Protein AF-A0A968THL6-F1 (afdb_monomer)

Mean predicted aligned error: 19.54 Å

Secondary structure (DSSP, 8-state):
-------SS----------PSSPPEEE-S-EE---S-TBTBEE-PPEEEEESS-EEES-EE--EEESS-EE---EEEEESS-EE-SEEE--EEE-SS---EEPPPEEEEESS-EEESEEE--EEETTT--EEPPPEEEEESSS-EEE-S--TT-SSSEEE-BSSB---EEEEE--TTTTPPEEET--SSSEESS-EEETTEEE-SEEE-SSEEEEEEETTTEEEEEEE--PPPB-PPP-S-EEEETT--EEE-GGGGT---B-SS----EEEEEEE-TT-EEEETTEEP-TT-EE-TT--EEEEPPTT--EEEEEEEEEEEE-SS--PPPEEEEEEEE--PPP-PPPPPPPPPPPPPPPP--------------------------------------------------------------HHHHHHHHHHHTTTGGGS-TT-------HHHHHHHHHHHHHHHS---EEEEEEEE-TTS-TT--S--TT----TTPEEEEEEEESSS--EEEEEEEEEHHHHHHHHHHHHHHHHSTTTTTSGGGHHHHHHHHHHHTGGGHHHHHHTT-------------SSEEEE----PPP-

Nearest PDB structures (foldseek):
  7n6g-assembly1_1M  TM=4.435E-01  e=1.665E-02  Chlamydomonas reinhardtii

Structure (mmCIF, N/CA/C/O backbone):
data_AF-A0A968THL6-F1
#
_entry.id   AF-A0A968THL6-F1
#
loop_
_atom_site.group_PDB
_atom_site.id
_atom_site.type_symbol
_atom_site.label_atom_id
_atom_site.label_alt_id
_atom_site.label_comp_id
_atom_site.label_asym_id
_atom_site.label_entity_id
_atom_site.label_seq_id
_atom_site.pdbx_PDB_ins_code
_atom_site.Cartn_x
_atom_site.Cartn_y
_atom_site.Cartn_z
_atom_site.occupancy
_atom_site.B_iso_or_equiv
_atom_site.auth_seq_id
_atom_site.auth_comp_id
_atom_site.auth_asym_id
_atom_site.auth_atom_id
_atom_site.pdbx_PDB_model_num
ATOM 1 N N . MET A 1 1 ? 4.540 -14.973 -27.164 1.00 31.62 1 MET A N 1
ATOM 2 C CA . MET A 1 1 ? 4.552 -14.753 -28.631 1.00 31.62 1 MET A CA 1
ATOM 3 C C . MET A 1 1 ? 5.911 -14.165 -29.014 1.00 31.62 1 MET A C 1
ATOM 5 O O . MET A 1 1 ? 6.681 -13.890 -28.101 1.00 31.62 1 MET A O 1
ATOM 9 N N . GLY A 1 2 ? 6.261 -14.098 -30.302 1.00 31.56 2 GLY A N 1
ATOM 10 C CA . GLY A 1 2 ? 7.596 -13.660 -30.749 1.00 31.56 2 GLY A CA 1
ATOM 11 C C . GLY A 1 2 ? 7.785 -12.139 -30.764 1.00 31.56 2 GLY A C 1
ATOM 12 O O . GLY A 1 2 ? 6.828 -11.400 -30.543 1.00 31.56 2 GLY A O 1
ATOM 13 N N . ASN A 1 3 ? 9.010 -11.688 -31.056 1.00 30.28 3 ASN A N 1
ATOM 14 C CA . ASN A 1 3 ? 9.314 -10.272 -31.290 1.00 30.28 3 ASN A CA 1
ATOM 15 C C . ASN A 1 3 ? 8.460 -9.725 -32.444 1.00 30.28 3 ASN A C 1
ATOM 17 O O . ASN A 1 3 ? 8.332 -10.378 -33.480 1.00 30.28 3 ASN A O 1
ATOM 21 N N . ILE A 1 4 ? 7.933 -8.512 -32.277 1.00 44.22 4 ILE A N 1
ATOM 22 C CA . ILE A 1 4 ? 7.156 -7.798 -33.292 1.00 44.22 4 ILE A CA 1
ATOM 23 C C . ILE A 1 4 ? 8.013 -6.632 -33.796 1.00 44.22 4 ILE A C 1
ATOM 25 O O . ILE A 1 4 ? 8.482 -5.826 -32.998 1.00 44.22 4 ILE A O 1
ATOM 29 N N . GLY A 1 5 ? 8.233 -6.553 -35.108 1.00 35.31 5 GLY A N 1
ATOM 30 C CA . GLY A 1 5 ? 8.725 -5.340 -35.766 1.00 35.31 5 GLY A CA 1
ATOM 31 C C . GLY A 1 5 ? 7.538 -4.567 -36.336 1.00 35.31 5 GLY A C 1
ATOM 32 O O . GLY A 1 5 ? 6.663 -5.181 -36.945 1.00 35.31 5 GLY A O 1
ATOM 33 N N . SER A 1 6 ? 7.479 -3.254 -36.119 1.00 40.34 6 SER A N 1
ATOM 34 C CA . SER A 1 6 ? 6.365 -2.411 -36.560 1.00 40.34 6 SER A CA 1
ATOM 35 C C . SER A 1 6 ? 6.618 -1.768 -37.927 1.00 40.34 6 SER A C 1
ATOM 37 O O . SER A 1 6 ? 7.644 -1.131 -38.152 1.00 40.34 6 SER A O 1
ATOM 39 N N . GLU A 1 7 ? 5.621 -1.844 -38.812 1.00 34.81 7 GLU A N 1
ATOM 40 C CA . GLU A 1 7 ? 5.447 -0.888 -39.910 1.00 34.81 7 GLU A CA 1
ATOM 41 C C . GLU A 1 7 ? 4.305 0.075 -39.550 1.00 34.81 7 GLU A C 1
ATOM 43 O O . GLU A 1 7 ? 3.137 -0.270 -39.695 1.00 34.81 7 GLU A O 1
ATOM 48 N N . PHE A 1 8 ? 4.656 1.266 -39.045 1.00 38.03 8 PHE A N 1
ATOM 49 C CA . PHE A 1 8 ? 3.864 2.514 -39.021 1.00 38.03 8 PHE A CA 1
ATOM 50 C C . PHE A 1 8 ? 2.335 2.450 -38.772 1.00 38.03 8 PHE A C 1
ATOM 52 O O . PHE A 1 8 ? 1.592 3.314 -39.239 1.00 38.03 8 PHE A O 1
ATOM 59 N N . SER A 1 9 ? 1.843 1.486 -37.993 1.00 34.59 9 SER A N 1
ATOM 60 C CA . SER A 1 9 ? 0.435 1.407 -37.596 1.00 34.59 9 SER A CA 1
ATOM 61 C C . SER A 1 9 ? 0.280 0.804 -36.202 1.00 34.59 9 SER A C 1
ATOM 63 O O . SER A 1 9 ? 0.959 -0.160 -35.839 1.00 34.59 9 SER A O 1
ATOM 65 N N . GLY A 1 10 ? -0.639 1.365 -35.411 1.00 38.16 10 GLY A N 1
ATOM 66 C CA . GLY A 1 10 ? -0.922 0.902 -34.053 1.00 38.16 10 GLY A CA 1
ATOM 67 C C . GLY A 1 10 ? -1.428 -0.541 -34.059 1.00 38.16 10 GLY A C 1
ATOM 68 O O . GLY A 1 10 ? -2.488 -0.829 -34.610 1.00 38.16 10 GLY A O 1
ATOM 69 N N . THR A 1 11 ? -0.669 -1.456 -33.455 1.00 41.53 11 THR A N 1
ATOM 70 C CA . THR A 1 11 ? -1.012 -2.885 -33.435 1.00 41.53 11 THR A CA 1
ATOM 71 C C . THR A 1 11 ? -2.110 -3.156 -32.407 1.00 41.53 11 THR A C 1
ATOM 73 O O . THR A 1 11 ? -1.866 -3.126 -31.202 1.00 41.53 11 THR A O 1
ATOM 76 N N . THR A 1 12 ? -3.330 -3.435 -32.871 1.00 38.94 12 THR A N 1
ATOM 77 C CA . THR A 1 12 ? -4.449 -3.838 -32.006 1.00 38.94 12 THR A CA 1
ATOM 78 C C . THR A 1 12 ? -4.286 -5.291 -31.551 1.00 38.94 12 THR A C 1
ATOM 80 O O . THR A 1 12 ? -4.312 -6.214 -32.366 1.00 38.94 12 THR A O 1
ATOM 83 N N . PHE A 1 13 ? -4.148 -5.511 -30.243 1.00 47.19 13 PHE A N 1
ATOM 84 C CA . PHE A 1 13 ? -4.040 -6.848 -29.657 1.00 47.19 13 PHE A CA 1
ATOM 85 C C . PHE A 1 13 ? -5.414 -7.505 -29.467 1.00 47.19 13 PHE A C 1
ATOM 87 O O . PHE A 1 13 ? -6.052 -7.334 -28.432 1.00 47.19 13 PHE A O 1
ATOM 94 N N . ASN A 1 14 ? -5.828 -8.344 -30.418 1.00 38.66 14 ASN A N 1
ATOM 95 C CA . ASN A 1 14 ? -6.944 -9.273 -30.216 1.00 38.66 14 ASN A CA 1
ATOM 96 C C . ASN A 1 14 ? -6.442 -10.588 -29.598 1.00 38.66 14 ASN A C 1
ATOM 98 O O . ASN A 1 14 ? -6.319 -11.607 -30.279 1.00 38.66 14 ASN A O 1
ATOM 102 N N . SER A 1 15 ? -6.157 -10.572 -28.293 1.00 41.47 15 SER A N 1
ATOM 103 C CA . SER A 1 15 ? -6.177 -11.815 -27.509 1.00 41.47 15 SER A CA 1
ATOM 104 C C . SER A 1 15 ? -7.629 -12.290 -27.376 1.00 41.47 15 SER A C 1
ATOM 106 O O . SER A 1 15 ? -8.521 -11.446 -27.262 1.00 41.47 15 SER A O 1
ATOM 108 N N . 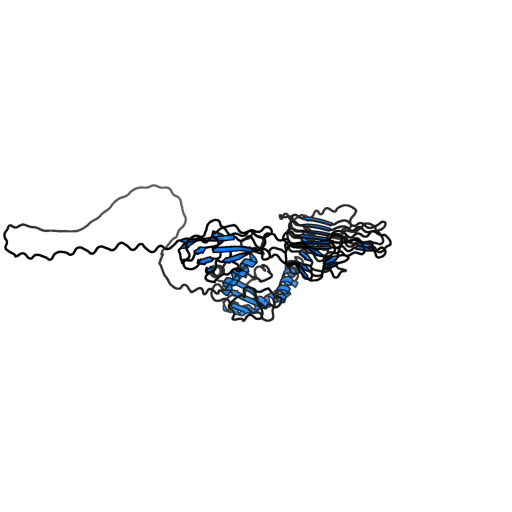PRO A 1 16 ? -7.906 -13.604 -27.283 1.00 40.38 16 PRO A N 1
ATOM 109 C CA . PRO A 1 16 ? -9.074 -14.058 -26.543 1.00 40.38 16 PRO A CA 1
ATOM 110 C C . PRO A 1 16 ? -8.974 -13.463 -25.134 1.00 40.38 16 PRO A C 1
ATOM 112 O O . PRO A 1 16 ? -8.017 -13.745 -24.408 1.00 40.38 16 PRO A O 1
ATOM 115 N N . GLY A 1 17 ? -9.897 -12.569 -24.786 1.00 41.12 17 GLY A N 1
ATOM 116 C CA . GLY A 1 17 ? -10.013 -12.071 -23.421 1.00 41.12 17 GLY A CA 1
ATOM 117 C C . GLY A 1 17 ? -10.567 -13.175 -22.526 1.00 41.12 17 GLY A C 1
ATOM 118 O O . GLY A 1 17 ? -11.442 -13.933 -22.950 1.00 41.12 17 GLY A O 1
ATOM 119 N N . SER A 1 18 ? -10.084 -13.261 -21.288 1.00 47.03 18 SER A N 1
ATOM 120 C CA . SER A 1 18 ? -10.839 -13.981 -20.264 1.00 47.03 18 SER A CA 1
ATOM 121 C C . SER A 1 18 ? -12.178 -13.268 -20.080 1.00 47.03 18 SER A C 1
ATOM 123 O O . SER A 1 18 ? -12.204 -12.048 -19.935 1.00 47.03 18 SER A O 1
ATOM 125 N N . VAL A 1 19 ? -13.285 -14.014 -20.084 1.00 48.19 19 VAL A N 1
ATOM 126 C CA . VAL A 1 19 ? -14.639 -13.466 -19.860 1.00 48.19 19 VAL A CA 1
ATOM 127 C C . VAL A 1 19 ? -14.933 -13.184 -18.380 1.00 48.19 19 VAL A C 1
ATOM 129 O O . VAL A 1 19 ? -16.064 -12.871 -18.019 1.00 48.19 19 VAL A O 1
ATOM 132 N N . THR A 1 20 ? -13.919 -13.287 -17.519 1.00 51.34 20 THR A N 1
ATOM 133 C CA . THR A 1 20 ? -13.941 -12.744 -16.159 1.00 51.34 20 THR A CA 1
ATOM 134 C C . THR A 1 20 ? -14.191 -11.240 -16.210 1.00 51.34 20 THR A C 1
ATOM 136 O O . THR A 1 20 ? -13.500 -10.522 -16.932 1.00 51.34 20 THR A O 1
ATOM 139 N N . SER A 1 21 ? -15.162 -10.772 -15.429 1.00 60.66 21 SER A N 1
ATOM 140 C CA . SER A 1 21 ? -15.331 -9.355 -15.117 1.00 60.66 21 SER A CA 1
ATOM 141 C C . SER A 1 21 ? -14.685 -9.087 -13.751 1.00 60.66 21 SER A C 1
ATOM 143 O O . SER A 1 21 ? -14.989 -9.842 -12.830 1.00 60.66 21 SER A O 1
ATOM 145 N N . PRO A 1 22 ? -13.839 -8.054 -13.594 1.00 70.44 22 PRO A N 1
ATOM 146 C CA . PRO A 1 22 ? -13.354 -7.157 -14.641 1.00 70.44 22 PRO A CA 1
ATOM 147 C C . PRO A 1 22 ? -12.354 -7.841 -15.598 1.00 70.44 22 PRO A C 1
ATOM 149 O O . PRO A 1 22 ? -11.690 -8.819 -15.261 1.00 70.44 22 PRO A O 1
ATOM 152 N N . GLY A 1 23 ? -12.270 -7.332 -16.830 1.00 79.19 23 GLY A N 1
ATOM 153 C CA . GLY A 1 23 ? -11.426 -7.901 -17.885 1.00 79.19 23 GLY A CA 1
ATOM 154 C C . GLY A 1 23 ? -9.940 -7.561 -17.723 1.00 79.19 23 GLY A C 1
ATOM 155 O O . GLY A 1 23 ? -9.566 -6.387 -17.759 1.00 79.19 23 GLY A O 1
ATOM 156 N N . ASN A 1 24 ? -9.098 -8.592 -17.617 1.00 83.81 24 ASN A N 1
ATOM 157 C CA . ASN A 1 24 ? -7.650 -8.482 -17.400 1.00 83.81 24 ASN A CA 1
ATOM 158 C C . ASN A 1 24 ? -6.844 -8.553 -18.714 1.00 83.81 24 ASN A C 1
ATOM 160 O O . ASN A 1 24 ? -7.249 -9.222 -19.669 1.00 83.81 24 ASN A O 1
ATOM 164 N N . VAL A 1 25 ? -5.658 -7.933 -18.747 1.00 85.00 25 VAL A N 1
ATOM 165 C CA . VAL A 1 25 ? -4.699 -8.016 -19.867 1.00 85.00 25 VAL A CA 1
ATOM 166 C C . VAL A 1 25 ? -3.375 -8.626 -19.405 1.00 85.00 25 VAL A C 1
ATOM 168 O O . VAL A 1 25 ? -2.646 -8.032 -18.614 1.00 85.00 25 VAL A O 1
ATOM 171 N N . THR A 1 26 ? -3.012 -9.786 -19.961 1.00 85.56 26 THR A N 1
ATOM 172 C CA . THR A 1 26 ? -1.770 -10.503 -19.624 1.00 85.56 26 THR A CA 1
ATOM 173 C C . THR A 1 26 ? -0.884 -10.710 -20.855 1.00 85.56 26 THR A C 1
ATOM 175 O O . THR A 1 26 ? -1.207 -11.485 -21.753 1.00 85.56 26 THR A O 1
ATOM 178 N N . VAL A 1 27 ? 0.289 -10.074 -20.874 1.00 84.00 27 VAL A N 1
ATOM 179 C CA . VAL A 1 27 ? 1.324 -10.237 -21.905 1.00 84.00 27 VAL A CA 1
ATOM 180 C C . VAL A 1 27 ? 2.510 -10.993 -21.304 1.00 84.00 27 VAL A C 1
ATOM 182 O O . VAL A 1 27 ? 3.404 -10.411 -20.696 1.00 84.00 27 VAL A O 1
ATOM 185 N N . THR A 1 28 ? 2.539 -12.319 -21.482 1.00 74.38 28 THR A N 1
ATOM 186 C CA . THR A 1 28 ? 3.511 -13.243 -20.847 1.00 74.38 28 THR A CA 1
ATOM 187 C C . THR A 1 28 ? 4.938 -13.182 -21.433 1.00 74.38 28 THR A C 1
ATOM 189 O O . THR A 1 28 ? 5.624 -14.207 -21.530 1.00 74.38 28 THR A O 1
ATOM 192 N N . GLY A 1 29 ? 5.361 -12.027 -21.934 1.00 79.31 29 GLY A N 1
ATOM 193 C CA . GLY A 1 29 ? 6.627 -11.809 -22.622 1.00 79.31 29 GLY A CA 1
ATOM 194 C C . GLY A 1 29 ? 6.922 -10.319 -22.754 1.00 79.31 29 GLY A C 1
ATOM 195 O O . GLY A 1 29 ? 6.113 -9.482 -22.358 1.00 79.31 29 GLY A O 1
ATOM 196 N N . ASN A 1 30 ? 8.091 -9.996 -23.298 1.00 87.31 30 ASN A N 1
ATOM 197 C CA . ASN A 1 30 ? 8.507 -8.607 -23.439 1.00 87.31 30 ASN A CA 1
ATOM 198 C C . ASN A 1 30 ? 7.742 -7.919 -24.574 1.00 87.31 30 ASN A C 1
ATOM 200 O O . ASN A 1 30 ? 7.535 -8.503 -25.638 1.00 87.31 30 ASN A O 1
ATOM 204 N N . ILE A 1 31 ? 7.376 -6.661 -24.351 1.00 88.44 31 ILE A N 1
ATOM 205 C CA . ILE A 1 31 ? 6.876 -5.755 -25.382 1.00 88.44 31 ILE A CA 1
ATOM 206 C C . ILE A 1 31 ? 8.077 -4.951 -25.871 1.00 88.44 31 ILE A C 1
ATOM 208 O O . ILE A 1 31 ? 8.843 -4.415 -25.070 1.00 88.44 31 ILE A O 1
ATOM 212 N N . THR A 1 32 ? 8.288 -4.882 -27.180 1.00 87.38 32 THR A N 1
ATOM 213 C CA . THR A 1 32 ? 9.368 -4.077 -27.755 1.00 87.38 32 THR A CA 1
ATOM 214 C C . THR A 1 32 ? 8.866 -3.372 -29.000 1.00 87.38 32 THR A C 1
ATOM 216 O O . THR A 1 32 ? 8.336 -4.028 -29.893 1.00 87.38 32 THR A O 1
ATOM 219 N N . THR A 1 33 ? 9.025 -2.052 -29.048 1.00 85.06 33 THR A N 1
ATOM 220 C CA . THR A 1 33 ? 8.831 -1.248 -30.259 1.00 85.06 33 THR A CA 1
ATOM 221 C C . THR A 1 33 ? 10.198 -0.808 -30.777 1.00 85.06 33 THR A C 1
ATOM 223 O O . THR A 1 33 ? 11.139 -0.620 -30.008 1.00 85.06 33 THR A O 1
ATOM 226 N N . ILE A 1 34 ? 10.346 -0.730 -32.100 1.00 73.88 34 ILE A N 1
ATOM 227 C CA . ILE A 1 34 ? 11.639 -0.530 -32.771 1.00 73.88 34 ILE A CA 1
ATOM 228 C C . ILE A 1 34 ? 11.450 0.539 -33.848 1.00 73.88 34 ILE A C 1
ATOM 230 O O . ILE A 1 34 ? 10.443 0.527 -34.553 1.00 73.88 34 ILE A O 1
ATOM 234 N N . ALA A 1 35 ? 12.402 1.463 -33.985 1.00 67.31 35 ALA A N 1
ATOM 235 C CA . ALA A 1 35 ? 12.376 2.446 -35.066 1.00 67.31 35 ALA A CA 1
ATOM 236 C C . ALA A 1 35 ? 12.625 1.785 -36.434 1.00 67.31 35 ALA A C 1
ATOM 238 O O . ALA A 1 35 ? 13.464 0.890 -36.568 1.00 67.31 35 ALA A O 1
ATOM 239 N N . GLY A 1 36 ? 11.949 2.289 -37.470 1.00 62.50 36 GLY A N 1
ATOM 240 C CA . GLY A 1 36 ? 12.302 2.003 -38.862 1.00 62.50 36 GLY A CA 1
ATOM 241 C C . GLY A 1 36 ? 13.708 2.509 -39.232 1.00 62.50 36 GLY A C 1
ATOM 242 O O . GLY A 1 36 ? 14.335 3.245 -38.471 1.00 62.50 36 GLY A O 1
ATOM 243 N N . SER A 1 37 ? 14.192 2.104 -40.415 1.00 55.75 37 SER A N 1
ATOM 244 C CA . SER A 1 37 ? 15.563 2.335 -40.920 1.00 55.75 37 SER A CA 1
ATOM 245 C C . SER A 1 37 ? 16.175 3.692 -40.506 1.00 55.75 37 SER A C 1
ATOM 247 O O . SER A 1 37 ? 15.623 4.734 -40.869 1.00 55.75 37 SER A O 1
ATOM 249 N N . PRO A 1 38 ? 17.344 3.719 -39.829 1.00 55.22 38 PRO A N 1
ATOM 250 C CA . PRO A 1 38 ? 17.866 4.897 -39.121 1.00 55.22 38 PRO A CA 1
ATOM 251 C C . PRO A 1 38 ? 18.461 5.989 -40.031 1.00 55.22 38 PRO A C 1
ATOM 253 O O . PRO A 1 38 ? 19.248 6.813 -39.581 1.00 55.22 38 PRO A O 1
ATOM 256 N N . THR A 1 39 ? 18.130 6.007 -41.322 1.00 57.72 39 THR A N 1
ATOM 257 C CA . THR A 1 39 ? 18.763 6.878 -42.327 1.00 57.72 39 THR A CA 1
ATOM 258 C C . THR A 1 39 ? 18.441 8.368 -42.179 1.00 57.72 39 THR A C 1
ATOM 260 O O . THR A 1 39 ? 19.209 9.183 -42.676 1.00 57.72 39 THR A O 1
ATOM 263 N N . PHE A 1 40 ? 17.336 8.733 -41.515 1.00 59.34 40 PHE A N 1
ATOM 264 C CA . PHE A 1 40 ? 16.920 10.129 -41.297 1.00 59.34 40 PHE A CA 1
ATOM 265 C C . PHE A 1 40 ? 16.212 10.304 -39.942 1.00 59.34 40 PHE A C 1
ATOM 267 O O . PHE A 1 40 ? 15.045 10.686 -39.873 1.00 59.34 40 PHE A O 1
ATOM 274 N N . GLY A 1 41 ? 16.937 10.020 -38.856 1.00 61.91 41 GLY A N 1
ATOM 275 C CA . GLY A 1 41 ? 16.402 10.056 -37.491 1.00 61.91 41 GLY A CA 1
ATOM 276 C C . GLY A 1 41 ? 15.630 8.791 -37.110 1.00 61.91 41 GLY A C 1
ATOM 277 O O . GLY A 1 41 ? 15.310 7.952 -37.952 1.00 61.91 41 GLY A O 1
ATOM 278 N N . SER A 1 42 ? 15.362 8.635 -35.815 1.00 69.81 42 SER A N 1
ATOM 279 C CA . SER A 1 42 ? 14.743 7.435 -35.247 1.00 69.81 42 SER A CA 1
ATOM 280 C C . SER A 1 42 ? 13.579 7.808 -34.335 1.00 69.81 42 SER A C 1
ATOM 282 O O . SER A 1 42 ? 13.786 8.265 -33.212 1.00 69.81 42 SER A O 1
ATOM 284 N N . ARG A 1 43 ? 12.350 7.576 -34.812 1.00 79.12 43 ARG A N 1
ATOM 285 C CA . ARG A 1 43 ? 11.143 7.643 -33.984 1.00 79.12 43 ARG A CA 1
ATOM 286 C C . ARG A 1 43 ? 10.678 6.234 -33.625 1.00 79.12 43 ARG A C 1
ATOM 288 O O . ARG A 1 43 ? 10.572 5.393 -34.515 1.00 79.12 43 ARG A O 1
ATOM 295 N N . VAL A 1 44 ? 10.402 5.990 -32.346 1.00 82.12 44 VAL A N 1
ATOM 296 C CA . VAL A 1 44 ? 9.874 4.712 -31.836 1.00 82.12 44 VAL A CA 1
ATOM 297 C C . VAL A 1 44 ? 8.421 4.903 -31.390 1.00 82.12 44 VAL A C 1
ATOM 299 O O . VAL A 1 44 ? 8.052 5.972 -30.908 1.00 82.12 44 VAL A O 1
ATOM 302 N N . ASP A 1 45 ? 7.580 3.883 -31.557 1.00 84.56 45 ASP A N 1
ATOM 303 C CA . ASP A 1 45 ? 6.159 3.971 -31.210 1.00 84.56 45 ASP A CA 1
ATOM 304 C C . ASP A 1 45 ? 5.870 3.713 -29.723 1.00 84.56 45 ASP A C 1
ATOM 306 O O . ASP A 1 45 ? 6.495 2.874 -29.068 1.00 84.56 45 ASP A O 1
ATOM 310 N N . THR A 1 46 ? 4.892 4.458 -29.203 1.00 88.38 46 THR A N 1
ATOM 311 C CA . THR A 1 46 ? 4.407 4.411 -27.816 1.00 88.38 46 THR A CA 1
ATOM 312 C C . THR A 1 46 ? 3.635 3.123 -27.531 1.00 88.38 46 THR A C 1
ATOM 314 O O . THR A 1 46 ? 2.739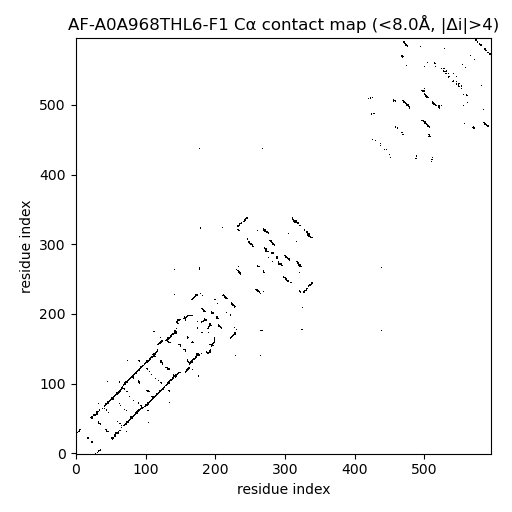 2.751 -28.288 1.00 88.38 46 THR A O 1
ATOM 317 N N . VAL A 1 47 ? 3.905 2.491 -26.387 1.00 91.38 47 VAL A N 1
ATOM 318 C CA . VAL A 1 47 ? 3.109 1.368 -25.869 1.00 91.38 47 VAL A CA 1
ATOM 319 C C . VAL A 1 47 ? 1.956 1.913 -25.027 1.00 91.38 47 VAL A C 1
ATOM 321 O O . VAL A 1 47 ? 2.180 2.653 -24.070 1.00 91.38 47 VAL A O 1
ATOM 324 N N . ILE A 1 48 ? 0.720 1.542 -25.364 1.00 92.06 48 ILE A N 1
ATOM 325 C CA . ILE A 1 48 ? -0.485 1.918 -24.611 1.00 92.06 48 ILE A CA 1
ATOM 326 C C . ILE A 1 48 ? -1.282 0.650 -24.302 1.00 92.06 48 ILE A C 1
ATOM 328 O O . ILE A 1 48 ? -1.602 -0.108 -25.216 1.00 92.06 48 ILE A O 1
ATOM 332 N N . ILE A 1 49 ? -1.615 0.431 -23.029 1.00 89.88 49 ILE A N 1
ATOM 333 C CA . ILE A 1 49 ? -2.494 -0.655 -22.578 1.00 89.88 49 ILE A CA 1
ATOM 334 C C . ILE A 1 49 ? -3.465 -0.090 -21.543 1.00 89.88 49 ILE A C 1
ATOM 336 O O . ILE A 1 49 ? -3.054 0.610 -20.620 1.00 89.88 49 ILE A O 1
ATOM 340 N N . SER A 1 50 ? -4.745 -0.427 -21.670 1.00 91.50 50 SER A N 1
ATOM 341 C CA . SER A 1 50 ? -5.732 -0.200 -20.617 1.00 91.50 50 SER A CA 1
ATOM 342 C C . SER A 1 50 ? -6.560 -1.464 -20.418 1.00 91.50 50 SER A C 1
ATOM 344 O O . SER A 1 50 ? -6.884 -2.142 -21.395 1.00 91.50 50 SER A O 1
ATOM 346 N N . ALA A 1 51 ? -6.879 -1.778 -19.168 1.00 86.31 51 ALA A N 1
ATOM 347 C CA . ALA A 1 51 ? -7.719 -2.901 -18.776 1.00 86.31 51 ALA A CA 1
ATOM 348 C C . ALA A 1 51 ? -8.671 -2.434 -17.664 1.00 86.31 51 ALA A C 1
ATOM 350 O O . ALA A 1 51 ? -8.219 -1.725 -16.767 1.00 86.31 51 ALA A O 1
ATOM 351 N N . PRO A 1 52 ? -9.964 -2.805 -17.678 1.00 82.69 52 PRO A N 1
ATOM 352 C CA . PRO A 1 52 ? -10.853 -2.543 -16.546 1.00 82.69 52 PRO A CA 1
ATOM 353 C C . PRO A 1 52 ? -10.498 -3.382 -15.307 1.00 82.69 52 PRO A C 1
ATOM 355 O O . PRO A 1 52 ? -10.933 -3.037 -14.217 1.00 82.69 52 PRO A O 1
ATOM 358 N N . GLY A 1 53 ? -9.729 -4.464 -15.463 1.00 86.12 53 GLY A N 1
ATOM 359 C CA . GLY A 1 53 ? -9.127 -5.225 -14.368 1.00 86.12 53 GLY A CA 1
ATOM 360 C C . GLY A 1 53 ? -7.604 -5.076 -14.343 1.00 86.12 53 GLY A C 1
ATOM 361 O O . GLY A 1 53 ? -7.077 -3.986 -14.585 1.00 86.12 53 GLY A O 1
ATOM 362 N N . ASP A 1 54 ? -6.897 -6.165 -14.052 1.00 89.56 54 ASP A N 1
ATOM 363 C CA . ASP A 1 54 ? -5.438 -6.183 -13.924 1.00 89.56 54 ASP A CA 1
ATOM 364 C C . ASP A 1 54 ? -4.705 -6.008 -15.267 1.00 89.56 54 ASP A C 1
ATOM 366 O O . ASP A 1 54 ? -5.142 -6.491 -16.320 1.00 89.56 54 ASP A O 1
ATOM 370 N N . ILE A 1 55 ? -3.509 -5.414 -15.210 1.00 90.06 55 ILE A N 1
ATOM 371 C CA . ILE A 1 55 ? -2.497 -5.478 -16.274 1.00 90.06 55 ILE A CA 1
ATOM 372 C C . ILE A 1 55 ? -1.291 -6.277 -15.771 1.00 90.06 55 ILE A C 1
ATOM 374 O O . ILE A 1 55 ? -0.737 -5.988 -14.715 1.00 90.06 55 ILE A O 1
ATOM 378 N N . THR A 1 56 ? -0.822 -7.245 -16.560 1.00 91.62 56 THR A N 1
ATOM 379 C CA . THR A 1 56 ? 0.438 -7.964 -16.317 1.00 91.62 56 THR A CA 1
ATOM 380 C C . THR A 1 56 ? 1.275 -8.022 -17.592 1.00 91.62 56 THR A C 1
ATOM 382 O O . THR A 1 56 ? 0.824 -8.575 -18.594 1.00 91.62 56 THR A O 1
ATOM 385 N N . THR A 1 57 ? 2.507 -7.513 -17.576 1.00 89.38 57 THR A N 1
ATOM 386 C CA . THR A 1 57 ? 3.436 -7.570 -18.721 1.00 89.38 57 THR A CA 1
ATOM 387 C C . THR A 1 57 ? 4.824 -8.076 -18.329 1.00 89.38 57 THR A C 1
ATOM 389 O O . THR A 1 57 ? 5.231 -7.986 -17.173 1.00 89.38 57 THR A O 1
ATOM 392 N N . GLY A 1 58 ? 5.592 -8.568 -19.309 1.00 89.00 58 GLY A N 1
ATOM 393 C CA . GLY A 1 58 ? 7.050 -8.667 -19.184 1.00 89.00 58 GLY A CA 1
ATOM 394 C C . GLY A 1 58 ? 7.723 -7.288 -19.216 1.00 89.00 58 GLY A C 1
ATOM 395 O O . GLY A 1 58 ? 7.096 -6.265 -18.931 1.00 89.00 58 GLY A O 1
ATOM 396 N N . ASN A 1 59 ? 8.999 -7.242 -19.610 1.00 94.06 59 ASN A N 1
ATOM 397 C CA . ASN A 1 59 ? 9.696 -5.967 -19.806 1.00 94.06 59 ASN A CA 1
ATOM 398 C C . ASN A 1 59 ? 9.062 -5.189 -20.969 1.00 94.06 59 ASN A C 1
ATOM 400 O O . ASN A 1 59 ? 8.703 -5.783 -21.988 1.00 94.06 59 ASN A O 1
ATOM 404 N N . ILE A 1 60 ? 8.986 -3.865 -20.852 1.00 95.06 60 ILE A N 1
ATOM 405 C CA . ILE A 1 60 ? 8.534 -2.974 -21.924 1.00 95.06 60 ILE A CA 1
ATOM 406 C C . ILE A 1 60 ? 9.729 -2.144 -22.381 1.00 95.06 60 ILE A C 1
ATOM 408 O O . ILE A 1 60 ? 10.346 -1.449 -21.579 1.00 95.06 60 ILE A O 1
ATOM 412 N N . ASN A 1 61 ? 10.066 -2.229 -23.665 1.00 93.56 61 ASN A N 1
ATOM 413 C CA . ASN A 1 61 ? 11.225 -1.554 -24.232 1.00 93.56 61 ASN A CA 1
ATOM 414 C C . ASN A 1 61 ? 10.851 -0.729 -25.467 1.00 93.56 61 ASN A C 1
ATOM 416 O O . ASN A 1 61 ? 10.515 -1.285 -26.510 1.00 93.56 61 ASN A O 1
ATOM 420 N N . THR A 1 62 ? 10.948 0.590 -25.346 1.00 93.19 62 THR A N 1
ATOM 421 C CA . THR A 1 62 ? 10.811 1.553 -26.449 1.00 93.19 62 THR A CA 1
ATOM 422 C C . THR A 1 62 ? 12.110 2.342 -26.683 1.00 93.19 62 THR A C 1
ATOM 424 O O . THR A 1 62 ? 12.133 3.275 -27.488 1.00 93.19 62 THR A O 1
ATOM 427 N N . SER A 1 63 ? 13.186 1.991 -25.963 1.00 91.94 63 SER A N 1
ATOM 428 C CA . SER A 1 63 ? 14.481 2.677 -26.022 1.00 91.94 63 SER A CA 1
ATOM 429 C C . SER A 1 63 ? 15.197 2.480 -27.358 1.00 91.94 63 SER A C 1
ATOM 431 O O . SER A 1 63 ? 15.009 1.470 -28.041 1.00 91.94 63 SER A O 1
ATOM 433 N N . THR A 1 64 ? 16.057 3.429 -27.733 1.00 90.19 64 THR A N 1
ATOM 434 C CA . THR A 1 64 ? 16.902 3.282 -28.926 1.00 90.19 64 THR A CA 1
ATOM 435 C C . THR A 1 64 ? 18.214 4.062 -28.834 1.00 90.19 64 THR A C 1
ATOM 437 O O . THR A 1 64 ? 18.331 5.060 -28.118 1.00 90.19 64 THR A O 1
ATOM 440 N N . THR A 1 65 ? 19.188 3.621 -29.630 1.00 87.75 65 THR A N 1
ATOM 441 C CA . THR A 1 65 ? 20.490 4.272 -29.818 1.00 87.75 65 THR A CA 1
ATOM 442 C C . THR A 1 65 ? 20.695 4.564 -31.302 1.00 87.75 65 THR A C 1
ATOM 444 O O . THR A 1 65 ? 20.422 3.700 -32.134 1.00 87.75 65 THR A O 1
ATOM 447 N N . SER A 1 66 ? 21.146 5.770 -31.656 1.00 85.06 66 SER A N 1
ATOM 448 C CA . SER A 1 66 ? 21.266 6.211 -33.056 1.00 85.06 66 SER A CA 1
ATOM 449 C C . SER A 1 66 ? 22.382 7.242 -33.245 1.00 85.06 66 SER A C 1
ATOM 451 O O . SER A 1 66 ? 22.765 7.944 -32.313 1.00 85.06 66 SER A O 1
ATOM 453 N N . SER A 1 67 ? 22.891 7.376 -34.471 1.00 84.62 67 SER A N 1
ATOM 454 C CA . SER A 1 67 ? 23.808 8.458 -34.866 1.00 84.62 67 SER A CA 1
ATOM 455 C C . SER A 1 67 ? 23.084 9.737 -35.314 1.00 84.62 67 SER A C 1
ATOM 457 O O . SER A 1 67 ? 23.732 10.679 -35.762 1.00 84.62 67 SER A O 1
ATOM 459 N N . PHE A 1 68 ? 21.753 9.755 -35.231 1.00 81.88 68 PHE A N 1
ATOM 460 C CA . PHE A 1 68 ? 20.872 10.849 -35.641 1.00 81.88 68 PHE A CA 1
ATOM 461 C C . PHE A 1 68 ? 19.832 11.129 -34.549 1.00 81.88 68 PHE A C 1
ATOM 463 O O . PHE A 1 68 ? 19.688 10.327 -33.631 1.00 81.88 68 PHE A O 1
ATOM 470 N N . ASN A 1 69 ? 19.076 12.224 -34.675 1.00 84.56 69 ASN A N 1
ATOM 471 C CA . ASN A 1 69 ? 18.022 12.616 -33.730 1.00 84.56 69 ASN A CA 1
ATOM 472 C C . ASN A 1 69 ? 17.057 11.468 -33.367 1.00 84.56 69 ASN A C 1
ATOM 474 O O . ASN A 1 69 ? 16.636 10.699 -34.238 1.00 84.56 69 ASN A O 1
ATOM 478 N N . ILE A 1 70 ? 16.668 11.408 -32.090 1.00 83.81 70 ILE A N 1
ATOM 479 C CA . ILE A 1 70 ? 15.826 10.358 -31.500 1.00 83.81 70 ILE A CA 1
ATOM 480 C C . ILE A 1 70 ? 14.590 10.960 -30.825 1.00 83.81 70 ILE A C 1
ATOM 482 O O . ILE A 1 70 ? 14.708 11.903 -30.042 1.00 83.81 70 ILE A O 1
ATOM 486 N N . ASP A 1 71 ? 13.436 10.334 -31.053 1.00 87.19 71 ASP A N 1
ATOM 487 C CA . ASP A 1 71 ? 12.197 10.520 -30.288 1.00 87.19 71 ASP A CA 1
ATOM 488 C C . ASP A 1 71 ? 11.622 9.133 -29.949 1.00 87.19 71 ASP A C 1
ATOM 490 O O . ASP A 1 71 ? 11.101 8.428 -30.816 1.00 87.19 71 ASP A O 1
ATOM 494 N N . THR A 1 72 ? 11.804 8.672 -28.711 1.00 89.31 72 THR A N 1
ATOM 495 C CA . THR A 1 72 ? 11.364 7.323 -28.300 1.00 89.31 72 THR A CA 1
ATOM 496 C C . THR A 1 72 ? 9.903 7.299 -27.862 1.00 89.31 72 THR A C 1
ATOM 498 O O . THR A 1 72 ? 9.353 8.279 -27.359 1.00 89.31 72 THR A O 1
ATOM 501 N N . GLY A 1 73 ? 9.268 6.141 -28.037 1.00 89.88 73 GLY A N 1
ATOM 502 C CA . GLY A 1 73 ? 7.879 5.932 -27.655 1.00 89.88 73 GLY A CA 1
ATOM 503 C C . GLY A 1 73 ? 7.697 6.002 -26.144 1.00 89.88 73 GLY A C 1
ATOM 504 O O . GLY A 1 73 ? 8.518 5.490 -25.385 1.00 89.88 73 GLY A O 1
ATOM 505 N N . GLY A 1 74 ? 6.599 6.598 -25.690 1.00 93.56 74 GLY A N 1
ATOM 506 C CA . GLY A 1 74 ? 6.221 6.523 -24.279 1.00 93.56 74 GLY A CA 1
ATOM 507 C C . GLY A 1 74 ? 5.691 5.139 -23.886 1.00 93.56 74 GLY A C 1
ATOM 508 O O . GLY A 1 74 ? 5.490 4.261 -24.728 1.00 93.56 74 GLY A O 1
ATOM 509 N N . VAL A 1 75 ? 5.380 4.973 -22.604 1.00 97.19 75 VAL A N 1
ATOM 510 C CA . VAL A 1 75 ? 4.633 3.822 -22.078 1.00 97.19 75 VAL A CA 1
ATOM 511 C C . VAL A 1 75 ? 3.491 4.345 -21.216 1.00 97.19 75 VAL A C 1
ATOM 513 O O . VAL A 1 75 ? 3.734 5.096 -20.278 1.00 97.19 75 VAL A O 1
ATOM 516 N N . ASN A 1 76 ? 2.251 3.969 -21.524 1.00 97.50 76 ASN A N 1
ATOM 517 C CA . ASN A 1 76 ? 1.066 4.348 -20.752 1.00 97.50 76 ASN A CA 1
ATOM 518 C C . ASN A 1 76 ? 0.240 3.099 -20.419 1.00 97.50 76 ASN A C 1
ATOM 520 O O . ASN A 1 76 ? -0.388 2.518 -21.305 1.00 97.50 76 ASN A O 1
ATOM 524 N N . LEU A 1 77 ? 0.260 2.688 -19.152 1.00 96.94 77 LEU A N 1
ATOM 525 C CA . LEU A 1 77 ? -0.494 1.549 -18.632 1.00 96.94 77 LEU A CA 1
ATOM 526 C C . LEU A 1 77 ? -1.587 2.055 -17.683 1.00 96.94 77 LEU A C 1
ATOM 528 O O . LEU A 1 77 ? -1.311 2.878 -16.810 1.00 96.94 77 LEU A O 1
ATOM 532 N N . ASN A 1 78 ? -2.819 1.577 -17.849 1.00 95.44 78 ASN A N 1
ATOM 533 C CA . ASN A 1 78 ? -3.972 2.008 -17.057 1.00 95.44 78 ASN A CA 1
ATOM 534 C C . ASN A 1 78 ? -4.848 0.809 -16.656 1.00 95.44 78 ASN A C 1
ATOM 536 O O . ASN A 1 78 ? -5.700 0.375 -17.431 1.00 95.44 78 ASN A O 1
ATOM 540 N N . ALA A 1 79 ? -4.610 0.262 -15.467 1.00 92.94 79 ALA A N 1
ATOM 541 C CA . ALA A 1 79 ? -5.376 -0.844 -14.900 1.00 92.94 79 ALA A CA 1
ATOM 542 C C . ALA A 1 79 ? -6.528 -0.326 -14.023 1.00 92.94 79 ALA A C 1
ATOM 544 O O . ALA A 1 79 ? -6.353 0.636 -13.276 1.00 92.94 79 ALA A O 1
ATOM 545 N N . GLY A 1 80 ? -7.686 -0.982 -14.084 1.00 86.69 80 GLY A N 1
ATOM 546 C CA . GLY A 1 80 ? -8.760 -0.820 -13.097 1.00 86.69 80 GLY A CA 1
ATOM 547 C C . GLY A 1 80 ? -8.582 -1.724 -11.870 1.00 86.69 80 GLY A C 1
ATOM 548 O O . GLY A 1 80 ? -9.175 -1.458 -10.834 1.00 86.69 80 GLY A O 1
ATOM 549 N N . GLY A 1 81 ? -7.731 -2.750 -11.973 1.00 89.38 81 GLY A N 1
ATOM 550 C CA . GLY A 1 81 ? -7.228 -3.552 -10.856 1.00 89.38 81 GLY A CA 1
ATOM 551 C C . GLY A 1 81 ? -5.786 -3.177 -10.500 1.00 89.38 81 GLY A C 1
ATOM 552 O O . GLY A 1 81 ? -5.449 -1.998 -10.359 1.00 89.38 81 GLY A O 1
ATOM 553 N N . ASN A 1 82 ? -4.928 -4.189 -10.382 1.00 93.00 82 ASN A N 1
ATOM 554 C CA . ASN A 1 82 ? -3.490 -4.076 -10.141 1.00 93.00 82 ASN A CA 1
ATOM 555 C C . ASN A 1 82 ? -2.701 -3.932 -11.457 1.00 93.00 82 ASN A C 1
ATOM 557 O O . ASN A 1 82 ? -3.159 -4.294 -12.542 1.00 93.00 82 ASN A O 1
ATOM 561 N N . LEU A 1 83 ? -1.462 -3.453 -11.366 1.00 95.81 83 LEU A N 1
ATOM 562 C CA . LEU A 1 83 ? -0.539 -3.330 -12.494 1.00 95.81 83 LEU A CA 1
ATOM 563 C C . LEU A 1 83 ? 0.793 -3.988 -12.132 1.00 95.81 83 LEU A C 1
ATOM 565 O O . LEU A 1 83 ? 1.510 -3.503 -11.262 1.00 95.81 83 LEU A O 1
ATOM 569 N N . GLN A 1 84 ? 1.165 -5.048 -12.847 1.00 97.44 84 GLN A N 1
ATOM 570 C CA . GLN A 1 84 ? 2.497 -5.645 -12.787 1.00 97.44 84 GLN A CA 1
ATOM 571 C C . GLN A 1 84 ? 3.211 -5.533 -14.141 1.00 97.44 84 GLN A C 1
ATOM 573 O O . GLN A 1 84 ? 2.684 -5.933 -15.176 1.00 97.44 84 GLN A O 1
ATOM 578 N N . THR A 1 85 ? 4.441 -5.029 -14.143 1.00 95.56 85 THR A N 1
ATOM 579 C CA . THR A 1 85 ? 5.318 -4.982 -15.322 1.00 95.56 85 THR A CA 1
ATOM 580 C C . THR A 1 85 ? 6.738 -5.411 -14.954 1.00 95.56 85 THR A C 1
ATOM 582 O O . THR A 1 85 ? 7.102 -5.439 -13.780 1.00 95.56 85 THR A O 1
ATOM 585 N N . GLY A 1 86 ? 7.549 -5.772 -15.948 1.00 95.38 86 GLY A N 1
ATOM 586 C CA . GLY A 1 86 ? 8.985 -5.967 -15.763 1.00 95.38 86 GLY A CA 1
ATOM 587 C C . GLY A 1 86 ? 9.739 -4.634 -15.700 1.00 95.38 86 GLY A C 1
ATOM 588 O O . GLY A 1 86 ? 9.274 -3.641 -15.136 1.00 95.38 86 GLY A O 1
ATOM 589 N N . ALA A 1 87 ? 10.926 -4.590 -16.300 1.00 97.56 87 ALA A N 1
ATOM 590 C CA . ALA A 1 87 ? 11.646 -3.338 -16.515 1.00 97.56 87 ALA A CA 1
ATOM 591 C C . ALA A 1 87 ? 10.984 -2.525 -17.642 1.00 97.56 87 ALA A C 1
ATOM 593 O O . ALA A 1 87 ? 10.726 -3.062 -18.722 1.00 97.56 87 ALA A O 1
ATOM 594 N N . VAL A 1 88 ? 10.748 -1.234 -17.406 1.00 97.81 88 VAL A N 1
ATOM 595 C CA . VAL A 1 88 ? 10.230 -0.274 -18.391 1.00 97.81 88 VAL A CA 1
ATOM 596 C C . VAL A 1 88 ? 11.377 0.630 -18.836 1.00 97.81 88 VAL A C 1
ATOM 598 O O . VAL A 1 88 ? 11.880 1.424 -18.046 1.00 97.81 88 VAL A O 1
ATOM 601 N N . ASN A 1 89 ? 11.812 0.505 -20.087 1.00 96.56 89 ASN A N 1
ATOM 602 C CA . ASN A 1 89 ? 12.932 1.267 -20.637 1.00 96.56 89 ASN A CA 1
ATOM 603 C C . ASN A 1 89 ? 12.498 2.048 -21.882 1.00 96.56 89 ASN A C 1
ATOM 605 O O . ASN A 1 89 ? 12.177 1.456 -22.914 1.00 96.56 89 ASN A O 1
ATOM 609 N N . THR A 1 90 ? 12.530 3.373 -21.780 1.00 95.31 90 THR A N 1
ATOM 610 C CA . THR A 1 90 ? 12.222 4.331 -22.851 1.00 95.31 90 THR A CA 1
ATOM 611 C C . THR A 1 90 ? 13.419 5.228 -23.182 1.00 95.31 90 THR A C 1
ATOM 613 O O . THR A 1 90 ? 13.267 6.254 -23.841 1.00 95.31 90 THR A O 1
ATOM 616 N N . SER A 1 91 ? 14.615 4.877 -22.697 1.00 93.62 91 SER A N 1
ATOM 617 C CA . SER A 1 91 ? 15.803 5.728 -22.794 1.00 93.62 91 SER A CA 1
ATOM 618 C C . SER A 1 91 ? 16.260 6.005 -24.237 1.00 93.62 91 SER A C 1
ATOM 620 O O . SER A 1 91 ? 16.051 5.218 -25.161 1.00 93.62 91 SER A O 1
ATOM 622 N N . ALA A 1 92 ? 16.909 7.149 -24.444 1.00 91.50 92 ALA A N 1
ATOM 623 C CA . ALA A 1 92 ? 17.337 7.617 -25.759 1.00 91.50 92 ALA A CA 1
ATOM 624 C C . ALA A 1 92 ? 18.819 8.017 -25.740 1.00 91.50 92 ALA A C 1
ATOM 626 O O . ALA A 1 92 ? 19.222 8.868 -24.950 1.00 91.50 92 ALA A O 1
ATOM 627 N N . THR A 1 93 ? 19.640 7.417 -26.608 1.00 89.88 93 THR A N 1
ATOM 628 C CA . THR A 1 93 ? 21.089 7.697 -26.664 1.00 89.88 93 THR A CA 1
ATOM 629 C C . THR A 1 93 ? 21.540 8.079 -28.074 1.00 89.88 93 THR A C 1
ATOM 631 O O . THR A 1 93 ? 21.536 7.239 -28.975 1.00 89.88 93 THR A O 1
ATOM 634 N N . VAL A 1 94 ? 21.977 9.325 -28.274 1.00 87.94 94 VAL A N 1
ATOM 635 C CA . VAL A 1 94 ? 22.566 9.776 -29.545 1.00 87.94 94 VAL A CA 1
ATOM 636 C C . VAL A 1 94 ? 24.090 9.739 -29.486 1.00 87.94 94 VAL A C 1
ATOM 638 O O . VAL A 1 94 ? 24.710 10.305 -28.587 1.00 87.94 94 VAL A O 1
ATOM 641 N N . THR A 1 95 ? 24.696 9.091 -30.482 1.00 86.12 95 THR A N 1
ATOM 642 C CA . THR A 1 95 ? 26.155 8.933 -30.625 1.00 86.12 95 THR A CA 1
ATOM 643 C C . THR A 1 95 ? 26.739 9.717 -31.809 1.00 86.12 95 THR A C 1
ATOM 645 O O . THR A 1 95 ? 27.881 9.482 -32.204 1.00 86.12 95 THR A O 1
ATOM 648 N N . GLY A 1 96 ? 25.944 10.589 -32.436 1.00 76.44 96 GLY A N 1
ATOM 649 C CA . GLY A 1 96 ? 26.317 11.402 -33.600 1.00 76.44 96 GLY A CA 1
ATOM 650 C C . GLY A 1 96 ? 26.063 12.895 -33.383 1.00 76.44 96 GLY A C 1
ATOM 651 O O . GLY A 1 96 ? 25.623 13.314 -32.317 1.00 76.44 96 GLY A O 1
ATOM 652 N N . SER A 1 97 ? 26.389 13.722 -34.378 1.00 66.25 97 SER A N 1
ATOM 653 C CA . SER A 1 97 ? 26.435 15.187 -34.242 1.00 66.25 97 SER A CA 1
ATOM 654 C C . SER A 1 97 ? 25.116 15.879 -34.621 1.00 66.25 97 SER A C 1
ATOM 656 O O . SER A 1 97 ? 25.114 16.768 -35.475 1.00 66.25 97 SER A O 1
ATOM 658 N N . THR A 1 98 ? 23.988 15.438 -34.056 1.00 60.69 98 THR A N 1
ATOM 659 C CA . THR A 1 98 ? 22.677 16.085 -34.254 1.00 60.69 98 THR A CA 1
ATOM 660 C C . THR A 1 98 ? 21.911 16.197 -32.935 1.00 60.69 98 THR A C 1
ATOM 662 O O . THR A 1 98 ? 21.963 15.297 -32.100 1.00 60.69 98 THR A O 1
ATOM 665 N N . ASP A 1 99 ? 21.198 17.307 -32.750 1.00 67.50 99 ASP A N 1
ATOM 666 C CA . ASP A 1 99 ? 21.016 17.896 -31.417 1.00 67.50 99 ASP A CA 1
ATOM 667 C C . ASP A 1 99 ? 19.673 17.634 -30.724 1.00 67.50 99 ASP A C 1
ATOM 669 O O . ASP A 1 99 ? 19.318 18.369 -29.807 1.00 67.50 99 ASP A O 1
ATOM 673 N N . ILE A 1 100 ? 18.894 16.631 -31.144 1.00 73.75 100 ILE A N 1
ATOM 674 C CA . ILE A 1 100 ? 17.601 16.322 -30.511 1.00 73.75 100 ILE A CA 1
ATOM 675 C C . ILE A 1 100 ? 17.560 14.858 -30.081 1.00 73.75 100 ILE A C 1
ATOM 677 O O . ILE A 1 100 ? 17.379 13.959 -30.902 1.00 73.75 100 ILE A O 1
ATOM 681 N N . THR A 1 101 ? 17.669 14.632 -28.772 1.00 85.94 101 THR A N 1
ATOM 682 C CA . THR A 1 101 ? 17.457 13.320 -28.141 1.00 85.94 101 THR A CA 1
ATOM 683 C C . THR A 1 101 ? 16.299 13.428 -27.154 1.00 85.94 101 THR A C 1
ATOM 685 O O . THR A 1 101 ? 16.355 14.257 -26.244 1.00 85.94 101 THR A O 1
ATOM 688 N N . ARG A 1 102 ? 15.242 12.623 -27.316 1.00 89.62 102 ARG A N 1
ATOM 689 C CA . ARG A 1 102 ? 14.070 12.611 -26.424 1.00 89.62 102 ARG A CA 1
ATOM 690 C C . ARG A 1 102 ? 13.738 11.190 -25.969 1.00 89.62 102 ARG A C 1
ATOM 692 O O . ARG A 1 102 ? 13.529 10.296 -26.795 1.00 89.62 102 ARG A O 1
ATOM 699 N N . ALA A 1 103 ? 13.698 11.004 -24.654 1.00 92.69 103 ALA A N 1
ATOM 700 C CA . ALA A 1 103 ? 13.257 9.774 -24.013 1.00 92.69 103 ALA A CA 1
ATOM 701 C C . ALA A 1 103 ? 11.736 9.786 -23.774 1.00 92.69 103 ALA A C 1
ATOM 703 O O . ALA A 1 103 ? 11.142 10.837 -23.517 1.00 92.69 103 ALA A O 1
ATOM 704 N N . GLY A 1 104 ? 11.100 8.621 -23.867 1.00 94.00 104 GLY A N 1
ATOM 705 C CA . GLY A 1 104 ? 9.648 8.496 -23.778 1.00 94.00 104 GLY A CA 1
ATOM 706 C C . GLY A 1 104 ? 9.125 8.693 -22.354 1.00 94.00 104 GLY A C 1
ATOM 707 O O . GLY A 1 104 ? 9.687 8.160 -21.398 1.00 94.00 104 GLY A O 1
ATOM 708 N N . ASN A 1 105 ? 8.011 9.411 -22.198 1.00 95.44 105 ASN A N 1
ATOM 709 C CA . ASN A 1 105 ? 7.325 9.513 -20.905 1.00 95.44 105 ASN A CA 1
ATOM 710 C C . ASN A 1 105 ? 6.768 8.145 -20.472 1.00 95.44 105 ASN A C 1
ATOM 712 O O . ASN A 1 105 ? 6.229 7.406 -21.301 1.00 95.44 105 ASN A O 1
ATOM 716 N N . VAL A 1 106 ? 6.821 7.847 -19.175 1.00 98.44 106 VAL A N 1
ATOM 717 C CA . VAL A 1 106 ? 6.236 6.641 -18.573 1.00 98.44 106 VAL A CA 1
ATOM 718 C C . VAL A 1 106 ? 5.097 7.040 -17.643 1.00 98.44 106 VAL A C 1
ATOM 720 O O . VAL A 1 106 ? 5.267 7.867 -16.751 1.00 98.44 106 VAL A O 1
ATOM 723 N N . ARG A 1 107 ? 3.925 6.437 -17.839 1.00 98.62 107 ARG A N 1
ATOM 724 C CA . ARG A 1 107 ? 2.755 6.600 -16.982 1.00 98.62 107 ARG A CA 1
ATOM 725 C C . ARG A 1 107 ? 2.208 5.229 -16.591 1.00 98.62 107 ARG A C 1
ATOM 727 O O . ARG A 1 107 ? 1.786 4.461 -17.454 1.00 98.62 107 ARG A O 1
ATOM 734 N N . LEU A 1 108 ? 2.218 4.934 -15.296 1.00 98.69 108 LEU A N 1
ATOM 735 C CA . LEU A 1 108 ? 1.662 3.721 -14.700 1.00 98.69 108 LEU A CA 1
ATOM 736 C C . LEU A 1 108 ? 0.487 4.126 -13.805 1.00 98.69 108 LEU A C 1
ATOM 738 O O . LEU A 1 108 ? 0.691 4.860 -12.840 1.00 98.69 108 LEU A O 1
ATOM 742 N N . ASN A 1 109 ? -0.727 3.675 -14.124 1.00 98.06 109 ASN A N 1
ATOM 743 C CA . ASN A 1 109 ? -1.930 3.925 -13.326 1.00 98.06 109 ASN A CA 1
ATOM 744 C C . ASN A 1 109 ? -2.590 2.601 -12.938 1.00 98.06 109 ASN A C 1
ATOM 746 O O . ASN A 1 109 ? -2.743 1.724 -13.793 1.00 98.06 109 ASN A O 1
ATOM 750 N N . ALA A 1 110 ? -3.024 2.500 -11.688 1.00 95.50 110 ALA A N 1
ATOM 751 C CA . ALA A 1 110 ? -3.823 1.400 -11.159 1.00 95.50 110 ALA A CA 1
ATOM 752 C C . ALA A 1 110 ? -4.829 1.938 -10.130 1.00 95.50 110 ALA A C 1
ATOM 754 O O . ALA A 1 110 ? -4.630 3.028 -9.591 1.00 95.50 110 ALA A O 1
ATOM 755 N N . VAL A 1 111 ? -5.870 1.168 -9.817 1.00 88.81 111 VAL A N 1
ATOM 756 C CA . VAL A 1 111 ? -6.660 1.390 -8.589 1.00 88.81 111 VAL A CA 1
ATOM 757 C C . VAL A 1 111 ? -5.993 0.644 -7.430 1.00 88.81 111 VAL A C 1
ATOM 759 O O . VAL A 1 111 ? -5.754 1.223 -6.370 1.00 88.81 111 VAL A O 1
ATOM 762 N N . GLY A 1 112 ? -5.618 -0.616 -7.685 1.00 89.12 112 GLY A N 1
ATOM 763 C CA . GLY A 1 112 ? -4.847 -1.474 -6.788 1.00 89.12 112 GLY A CA 1
ATOM 764 C C . GLY A 1 112 ? -3.334 -1.256 -6.887 1.00 89.12 112 GLY A C 1
ATOM 765 O O . GLY A 1 112 ? -2.848 -0.184 -7.250 1.00 89.12 112 GLY A O 1
ATOM 766 N N . ASN A 1 113 ? -2.557 -2.280 -6.545 1.00 95.38 113 ASN A N 1
ATOM 767 C CA . ASN A 1 113 ? -1.105 -2.179 -6.385 1.00 95.38 113 ASN A CA 1
ATOM 768 C C . ASN A 1 113 ? -0.363 -2.008 -7.721 1.00 95.38 113 ASN A C 1
ATOM 770 O O . ASN A 1 113 ? -0.754 -2.583 -8.738 1.00 95.38 113 ASN A O 1
ATOM 774 N N . ILE A 1 114 ? 0.757 -1.277 -7.703 1.00 98.50 114 ILE A N 1
ATOM 775 C CA . ILE A 1 114 ? 1.672 -1.136 -8.845 1.00 98.50 114 ILE A CA 1
ATOM 776 C C . ILE A 1 114 ? 3.010 -1.799 -8.523 1.00 98.50 114 ILE A C 1
ATOM 778 O O . ILE A 1 114 ? 3.710 -1.389 -7.601 1.00 98.50 114 ILE A O 1
ATOM 782 N N . ILE A 1 115 ? 3.407 -2.779 -9.332 1.00 98.50 115 ILE A N 1
ATOM 783 C CA . ILE A 1 115 ? 4.675 -3.503 -9.225 1.00 98.50 115 ILE A CA 1
ATOM 784 C C . ILE A 1 115 ? 5.446 -3.373 -10.543 1.00 98.50 115 ILE A C 1
ATOM 786 O O . ILE A 1 115 ? 4.924 -3.670 -11.618 1.00 98.50 115 ILE A O 1
ATOM 790 N N . PHE A 1 116 ? 6.707 -2.958 -10.468 1.00 98.50 116 PHE A N 1
ATOM 791 C CA . PHE A 1 116 ? 7.625 -2.890 -11.607 1.00 98.50 116 PHE A CA 1
ATOM 792 C C . PHE A 1 116 ? 9.038 -3.304 -11.183 1.00 98.50 116 PHE A C 1
ATOM 794 O O . PHE A 1 116 ? 9.393 -3.185 -10.013 1.00 98.50 116 PHE A O 1
ATOM 801 N N . ASN A 1 117 ? 9.885 -3.758 -12.111 1.00 97.69 117 ASN A N 1
ATOM 802 C CA . ASN A 1 117 ? 11.291 -4.018 -11.769 1.00 97.69 117 ASN A CA 1
ATOM 803 C C . ASN A 1 117 ? 12.061 -2.693 -11.673 1.00 97.69 117 ASN A C 1
ATOM 805 O O . ASN A 1 117 ? 12.620 -2.366 -10.632 1.00 97.69 117 ASN A O 1
ATOM 809 N N . SER A 1 118 ? 12.049 -1.900 -12.744 1.00 98.44 118 SER A N 1
ATOM 810 C CA . SER A 1 118 ? 12.731 -0.602 -12.818 1.00 98.44 118 SER A CA 1
ATOM 811 C C . SER A 1 118 ? 12.121 0.285 -13.903 1.00 98.44 118 SER A C 1
ATOM 813 O O . SER A 1 118 ? 11.538 -0.246 -14.851 1.00 98.44 118 SER A O 1
ATOM 815 N N . ILE A 1 119 ? 12.322 1.603 -13.828 1.00 98.56 119 ILE A N 1
ATOM 816 C CA . ILE A 1 119 ? 11.940 2.553 -14.886 1.00 98.56 119 ILE A CA 1
ATOM 817 C C . ILE A 1 119 ? 13.168 3.361 -15.327 1.00 98.56 119 ILE A C 1
ATOM 819 O O . ILE A 1 119 ? 13.857 3.948 -14.496 1.00 98.56 119 ILE A O 1
ATOM 823 N N . ASP A 1 120 ? 13.433 3.397 -16.632 1.00 97.12 120 ASP A N 1
ATOM 824 C CA . ASP A 1 120 ? 14.550 4.123 -17.244 1.00 97.12 120 ASP A CA 1
ATOM 825 C C . ASP A 1 120 ? 14.037 5.023 -18.372 1.00 97.12 120 ASP A C 1
ATOM 827 O O . ASP A 1 120 ? 13.630 4.537 -19.429 1.00 97.12 120 ASP A O 1
ATOM 831 N N . THR A 1 121 ? 14.046 6.334 -18.134 1.00 95.62 121 THR A N 1
ATOM 832 C CA . THR A 1 121 ? 13.643 7.374 -19.094 1.00 95.62 121 THR A CA 1
ATOM 833 C C . THR A 1 121 ? 14.793 8.332 -19.405 1.00 95.62 121 THR A C 1
ATOM 835 O O . THR A 1 121 ? 14.572 9.481 -19.799 1.00 95.62 121 THR A O 1
ATOM 838 N N . ARG A 1 122 ? 16.044 7.891 -19.218 1.00 93.69 122 ARG A N 1
ATOM 839 C CA . ARG A 1 122 ? 17.225 8.730 -19.451 1.00 93.69 122 ARG A CA 1
ATOM 840 C C . ARG A 1 122 ? 17.378 9.156 -20.905 1.00 93.69 122 ARG A C 1
ATOM 842 O O . ARG A 1 122 ? 17.129 8.377 -21.823 1.00 93.69 122 ARG A O 1
ATOM 849 N N . ALA A 1 123 ? 17.911 10.354 -21.113 1.00 91.69 123 ALA A N 1
ATOM 850 C CA . ALA A 1 123 ? 18.358 10.811 -22.426 1.00 91.69 123 ALA A CA 1
ATOM 851 C C . ALA A 1 123 ? 19.809 11.293 -22.374 1.00 91.69 123 ALA A C 1
ATOM 853 O O . ALA A 1 123 ? 20.193 11.960 -21.416 1.00 91.69 123 ALA A O 1
ATOM 854 N N . SER A 1 124 ? 20.609 10.985 -23.396 1.00 89.00 124 SER A N 1
ATOM 855 C CA . SER A 1 124 ? 21.975 11.508 -23.505 1.00 89.00 124 SER A CA 1
ATOM 856 C C . SER A 1 124 ? 22.452 11.639 -24.952 1.00 89.00 124 SER A C 1
ATOM 858 O O . SER A 1 124 ? 22.191 10.772 -25.787 1.00 89.00 124 SER A O 1
ATOM 860 N N . SER A 1 125 ? 23.191 12.712 -25.230 1.00 84.44 125 SER A N 1
ATOM 861 C CA . SER A 1 125 ? 23.937 12.955 -26.464 1.00 84.44 125 SER A CA 1
ATOM 862 C C . SER A 1 125 ? 25.435 13.003 -26.166 1.00 84.44 125 SER A C 1
ATOM 864 O O . SER A 1 125 ? 25.900 13.836 -25.389 1.00 84.44 125 SER A O 1
ATOM 866 N N . THR A 1 126 ? 26.230 12.166 -26.838 1.00 77.19 126 THR A N 1
ATOM 867 C CA . THR A 1 126 ? 27.687 12.113 -26.611 1.00 77.19 126 THR A CA 1
ATOM 868 C C . THR A 1 126 ? 28.457 13.321 -27.156 1.00 77.19 126 THR A C 1
ATOM 870 O O . THR A 1 126 ? 29.670 13.382 -26.966 1.00 77.19 126 THR A O 1
ATOM 873 N N . LEU A 1 127 ? 27.806 14.239 -27.884 1.00 72.94 127 LEU A N 1
ATOM 874 C CA . LEU A 1 127 ? 28.469 15.363 -28.565 1.00 72.94 127 LEU A CA 1
ATOM 875 C C . LEU A 1 127 ? 27.828 16.733 -28.313 1.00 72.94 127 LEU A C 1
ATOM 877 O O . LEU A 1 127 ? 28.555 17.724 -28.303 1.00 72.94 127 LEU A O 1
ATOM 881 N N . SER A 1 128 ? 26.509 16.809 -28.117 1.00 68.12 128 SER A N 1
ATOM 882 C CA . SER A 1 128 ? 25.797 18.092 -27.986 1.00 68.12 128 SER A CA 1
ATOM 883 C C . SER A 1 128 ? 25.238 18.385 -26.599 1.00 68.12 128 SER A C 1
ATOM 885 O O . SER A 1 128 ? 24.931 19.538 -26.330 1.00 68.12 128 SER A O 1
ATOM 887 N N . GLN A 1 129 ? 25.160 17.391 -25.704 1.00 70.38 129 GLN A N 1
ATOM 888 C CA . GLN A 1 129 ? 24.530 17.505 -24.377 1.00 70.38 129 GLN A CA 1
ATOM 889 C C . GLN A 1 129 ? 23.029 17.879 -24.405 1.00 70.38 129 GLN A C 1
ATOM 891 O O . GLN A 1 129 ? 22.503 18.299 -23.381 1.00 70.38 129 GLN A O 1
ATOM 896 N N . ASN A 1 130 ? 22.341 17.688 -25.543 1.00 77.31 130 ASN A N 1
ATOM 897 C CA . ASN A 1 130 ? 20.939 18.081 -25.778 1.00 77.31 130 ASN A CA 1
ATOM 898 C C . ASN A 1 130 ? 19.920 16.920 -25.636 1.00 77.31 130 ASN A C 1
ATOM 900 O O . ASN A 1 130 ? 19.097 16.639 -26.521 1.00 77.31 130 ASN A O 1
ATOM 904 N N . GLY A 1 131 ? 20.009 16.168 -24.539 1.00 82.50 131 GLY A N 1
ATOM 905 C CA . GLY A 1 131 ? 19.092 15.088 -24.180 1.00 82.50 131 GLY A CA 1
ATOM 906 C C . GLY A 1 131 ? 17.960 15.529 -23.260 1.00 82.50 131 GLY A C 1
ATOM 907 O O . GLY A 1 131 ? 18.154 16.208 -22.256 1.00 82.50 131 GLY A O 1
ATOM 908 N N . ASN A 1 132 ? 16.745 15.103 -23.597 1.00 88.69 132 ASN A N 1
ATOM 909 C CA . ASN A 1 132 ? 15.506 15.397 -22.887 1.00 88.69 132 ASN A CA 1
ATOM 910 C C . ASN A 1 132 ? 14.988 14.102 -22.249 1.00 88.69 132 ASN A C 1
ATOM 912 O O . ASN A 1 132 ? 14.487 13.236 -22.971 1.00 88.69 132 ASN A O 1
ATOM 916 N N . ALA A 1 133 ? 15.131 13.948 -20.930 1.00 91.69 133 ALA A N 1
ATOM 917 C CA . ALA A 1 133 ? 14.623 12.767 -20.231 1.00 91.69 133 ALA A CA 1
ATOM 918 C C . ALA A 1 133 ? 13.085 12.741 -20.211 1.00 91.69 133 ALA A C 1
ATOM 920 O O . ALA A 1 133 ? 12.430 13.786 -20.226 1.00 91.69 133 ALA A O 1
ATOM 921 N N . GLY A 1 134 ? 12.513 11.539 -20.179 1.00 93.25 134 GLY A N 1
ATOM 922 C CA . GLY A 1 134 ? 11.068 11.339 -20.119 1.00 93.25 134 GLY A CA 1
ATOM 923 C C . GLY A 1 134 ? 10.537 11.541 -18.701 1.00 93.25 134 GLY A C 1
ATOM 924 O O . GLY A 1 134 ? 11.156 11.109 -17.729 1.00 93.25 134 GLY A O 1
ATOM 925 N N . ASN A 1 135 ? 9.369 12.166 -18.576 1.00 94.06 135 ASN A N 1
ATOM 926 C CA . ASN A 1 135 ? 8.667 12.286 -17.301 1.00 94.06 135 ASN A CA 1
ATOM 927 C C . ASN A 1 135 ? 8.071 10.940 -16.875 1.00 94.06 135 ASN A C 1
ATOM 929 O O . ASN A 1 135 ? 7.566 10.186 -17.711 1.00 94.06 135 ASN A O 1
ATOM 933 N N . ILE A 1 136 ? 8.093 10.675 -15.572 1.00 97.38 136 ILE A N 1
ATOM 934 C CA . ILE A 1 136 ? 7.598 9.448 -14.952 1.00 97.38 136 ILE A CA 1
ATOM 935 C C . ILE A 1 136 ? 6.471 9.808 -13.988 1.00 97.38 136 ILE A C 1
ATOM 937 O O . ILE A 1 136 ? 6.680 10.567 -13.045 1.00 97.38 136 ILE A O 1
ATOM 941 N N . LEU A 1 137 ? 5.292 9.226 -14.199 1.00 98.00 137 LEU A N 1
ATOM 942 C CA . LEU A 1 137 ? 4.197 9.236 -13.233 1.00 98.00 137 LEU A CA 1
ATOM 943 C C . LEU A 1 137 ? 3.827 7.798 -12.875 1.00 98.00 137 LEU A C 1
ATOM 945 O O . LEU A 1 137 ? 3.466 7.009 -13.750 1.00 98.00 137 LEU A O 1
ATOM 949 N N . VAL A 1 138 ? 3.871 7.481 -11.587 1.00 98.69 138 VAL A N 1
ATOM 950 C CA . VAL A 1 138 ? 3.324 6.245 -11.023 1.00 98.69 138 VAL A CA 1
ATOM 951 C C . VAL A 1 138 ? 2.190 6.639 -10.086 1.00 98.69 138 VAL A C 1
ATOM 953 O O . VAL A 1 138 ? 2.390 7.476 -9.217 1.00 98.69 138 VAL A O 1
ATOM 956 N N . SER A 1 139 ? 0.986 6.116 -10.299 1.00 98.06 139 SER A N 1
ATOM 957 C CA . SER A 1 139 ? -0.216 6.618 -9.631 1.00 98.06 139 SER A CA 1
ATOM 958 C C . SER A 1 139 ? -1.167 5.484 -9.285 1.00 98.06 139 SER A C 1
ATOM 960 O O . SER A 1 139 ? -1.825 4.940 -10.171 1.00 98.06 139 SER A O 1
ATOM 962 N N . THR A 1 140 ? -1.282 5.169 -8.000 1.00 94.56 140 THR A N 1
ATOM 963 C CA . THR A 1 140 ? -2.362 4.332 -7.469 1.00 94.56 140 THR A CA 1
ATOM 964 C C . THR A 1 140 ? -3.174 5.102 -6.438 1.00 94.56 140 THR A C 1
ATOM 966 O O . THR A 1 140 ? -2.626 5.929 -5.712 1.00 94.56 140 THR A O 1
ATOM 969 N N . GLN A 1 141 ? -4.488 4.872 -6.436 1.00 78.44 141 GLN A N 1
ATOM 970 C CA . GLN A 1 141 ? -5.422 5.558 -5.544 1.00 78.44 141 GLN A CA 1
ATOM 971 C C . GLN A 1 141 ? -5.362 4.975 -4.132 1.00 78.44 141 GLN A C 1
ATOM 973 O O . GLN A 1 141 ? -5.230 5.735 -3.184 1.00 78.44 141 GLN A O 1
ATOM 978 N N . ARG A 1 142 ? -5.405 3.641 -4.020 1.00 79.44 142 ARG A N 1
ATOM 979 C CA . ARG A 1 142 ? -5.431 2.916 -2.740 1.00 79.44 142 ARG A CA 1
ATOM 980 C C . ARG A 1 142 ? -4.176 2.066 -2.515 1.00 79.44 142 ARG A C 1
ATOM 982 O O . ARG A 1 142 ? -3.722 1.895 -1.393 1.00 79.44 142 ARG A O 1
ATOM 989 N N . GLY A 1 143 ? -3.580 1.526 -3.578 1.00 88.94 143 GLY A N 1
ATOM 990 C CA . GLY A 1 143 ? -2.544 0.493 -3.485 1.00 88.94 143 GLY A CA 1
ATOM 991 C C . GLY A 1 143 ? -1.151 0.949 -3.028 1.00 88.94 143 GLY A C 1
ATOM 992 O O . GLY A 1 143 ? -0.850 2.134 -2.859 1.00 88.94 143 GLY A O 1
ATOM 993 N N . THR A 1 144 ? -0.260 -0.035 -2.890 1.00 95.25 144 THR A N 1
ATOM 994 C CA . THR A 1 144 ? 1.195 0.163 -2.767 1.00 95.25 144 THR A CA 1
ATOM 995 C C . THR A 1 144 ? 1.852 0.388 -4.134 1.00 95.25 144 THR A C 1
ATOM 997 O O . THR A 1 144 ? 1.336 -0.033 -5.175 1.00 95.25 144 THR A O 1
ATOM 1000 N N . VAL A 1 145 ? 3.032 1.010 -4.135 1.00 98.50 145 VAL A N 1
ATOM 1001 C CA . VAL A 1 145 ? 3.916 1.146 -5.300 1.00 98.50 145 VAL A CA 1
ATOM 1002 C C . VAL A 1 145 ? 5.241 0.454 -4.992 1.00 98.50 145 VAL A C 1
ATOM 1004 O O . VAL A 1 145 ? 5.867 0.747 -3.980 1.00 98.50 145 VAL A O 1
ATOM 1007 N N . ARG A 1 146 ? 5.687 -0.465 -5.854 1.00 98.44 146 ARG A N 1
ATOM 1008 C CA . ARG A 1 146 ? 6.855 -1.323 -5.600 1.00 98.44 146 ARG A CA 1
ATOM 1009 C C . ARG A 1 146 ? 7.781 -1.415 -6.809 1.00 98.44 146 ARG A C 1
ATOM 1011 O O . ARG A 1 146 ? 7.486 -2.128 -7.767 1.00 98.44 146 ARG A O 1
ATOM 1018 N N . GLY A 1 147 ? 8.925 -0.736 -6.737 1.00 97.69 147 GLY A N 1
ATOM 1019 C CA . GLY A 1 147 ? 10.022 -0.877 -7.702 1.00 97.69 147 GLY A CA 1
ATOM 1020 C C . GLY A 1 147 ? 11.071 -1.875 -7.207 1.00 97.69 147 GLY A C 1
ATOM 1021 O O . GLY A 1 147 ? 11.777 -1.572 -6.252 1.00 97.69 147 GLY A O 1
ATOM 1022 N N . LEU A 1 148 ? 11.168 -3.062 -7.807 1.00 95.56 148 LEU A N 1
ATOM 1023 C CA . LEU A 1 148 ? 11.835 -4.226 -7.198 1.00 95.56 148 LEU A CA 1
ATOM 1024 C C . LEU A 1 148 ? 13.343 -4.381 -7.483 1.00 95.56 148 LEU A C 1
ATOM 1026 O O . LEU A 1 148 ? 14.008 -5.140 -6.781 1.00 95.56 148 LEU A O 1
ATOM 1030 N N . GLU A 1 149 ? 13.888 -3.712 -8.498 1.00 93.88 149 GLU A N 1
ATOM 1031 C CA . GLU A 1 149 ? 15.268 -3.880 -8.985 1.00 93.88 149 GLU A CA 1
ATOM 1032 C C . GLU A 1 149 ? 15.898 -2.518 -9.360 1.00 93.88 149 GLU A C 1
ATOM 1034 O O . GLU A 1 149 ? 15.322 -1.458 -9.115 1.00 93.88 149 GLU A O 1
ATOM 1039 N N . THR A 1 150 ? 17.097 -2.512 -9.951 1.00 91.75 150 THR A N 1
ATOM 1040 C CA . THR A 1 150 ? 17.708 -1.324 -10.581 1.00 91.75 150 THR A CA 1
ATOM 1041 C C . THR A 1 150 ? 17.624 -1.412 -12.103 1.00 91.75 150 THR A C 1
ATOM 1043 O O . THR A 1 150 ? 17.690 -2.507 -12.661 1.00 91.75 150 THR A O 1
ATOM 1046 N N . ALA A 1 151 ? 17.545 -0.274 -12.799 1.00 86.75 151 ALA A N 1
ATOM 1047 C CA . ALA A 1 151 ? 17.588 -0.272 -14.263 1.00 86.75 151 ALA A CA 1
ATOM 1048 C C . ALA A 1 151 ? 18.919 -0.850 -14.784 1.00 86.75 151 ALA A C 1
ATOM 1050 O O . ALA A 1 151 ? 19.976 -0.634 -14.196 1.00 86.75 151 ALA A O 1
ATOM 1051 N N . ALA A 1 152 ? 18.880 -1.575 -15.908 1.00 79.75 152 ALA A N 1
ATOM 1052 C CA . ALA A 1 152 ? 19.967 -2.464 -16.350 1.00 79.75 152 ALA A CA 1
ATOM 1053 C C . ALA A 1 152 ? 21.328 -1.786 -16.640 1.00 79.75 152 ALA A C 1
ATOM 1055 O O . ALA A 1 152 ? 22.341 -2.471 -16.769 1.00 79.75 152 ALA A O 1
ATOM 1056 N N . SER A 1 153 ? 21.369 -0.455 -16.741 1.00 82.44 153 SER A N 1
ATOM 1057 C CA . SER A 1 153 ? 22.603 0.341 -16.817 1.00 82.44 153 SER A CA 1
ATOM 1058 C C . SER A 1 153 ? 22.578 1.545 -15.861 1.00 82.44 153 SER A C 1
ATOM 1060 O O . SER A 1 153 ? 23.090 2.622 -16.177 1.00 82.44 153 SER A O 1
ATOM 1062 N N . SER A 1 154 ? 21.965 1.369 -14.686 1.00 87.94 154 SER A N 1
ATOM 1063 C CA . SER A 1 154 ? 21.912 2.340 -13.590 1.00 87.94 154 SER A CA 1
ATOM 1064 C C . SER A 1 154 ? 22.072 1.670 -12.219 1.00 87.94 154 SER A C 1
ATOM 1066 O O . SER A 1 154 ? 21.933 0.461 -12.070 1.00 87.94 154 SER A O 1
ATOM 1068 N N . THR A 1 155 ? 22.347 2.481 -11.199 1.00 91.31 155 THR A N 1
ATOM 1069 C CA . THR A 1 155 ? 22.272 2.113 -9.776 1.00 91.31 155 THR A CA 1
ATOM 1070 C C . THR A 1 155 ? 20.908 2.430 -9.156 1.00 91.31 155 THR A C 1
ATOM 1072 O O . THR A 1 155 ? 20.681 2.097 -7.997 1.00 91.31 155 THR A O 1
ATOM 1075 N N . PHE A 1 156 ? 20.016 3.098 -9.891 1.00 95.56 156 PHE A N 1
ATOM 1076 C CA . PHE A 1 156 ? 18.710 3.562 -9.419 1.00 95.56 156 PHE A CA 1
ATOM 1077 C C . PHE A 1 156 ? 17.573 2.646 -9.898 1.00 95.56 156 PHE A C 1
ATOM 1079 O O . PHE A 1 156 ? 17.674 2.004 -10.946 1.00 95.56 156 PHE A O 1
ATOM 1086 N N . THR A 1 157 ? 16.485 2.589 -9.129 1.00 98.06 157 THR A N 1
ATOM 1087 C CA . THR A 1 157 ? 15.253 1.863 -9.497 1.00 98.06 157 THR A CA 1
ATOM 1088 C C . THR A 1 157 ? 14.401 2.669 -10.472 1.00 98.06 157 THR A C 1
ATOM 1090 O O . THR A 1 157 ? 13.756 2.104 -11.354 1.00 98.06 157 THR A O 1
ATOM 1093 N N . ILE A 1 158 ? 14.439 3.995 -10.339 1.00 98.00 158 ILE A N 1
ATOM 1094 C CA . ILE A 1 158 ? 13.835 4.951 -11.263 1.00 98.00 158 ILE A CA 1
ATOM 1095 C C . ILE A 1 158 ? 14.929 5.936 -11.685 1.00 98.00 158 ILE A C 1
ATOM 1097 O O . ILE A 1 158 ? 15.526 6.588 -10.828 1.00 98.00 158 ILE A O 1
ATOM 1101 N N . ASP A 1 159 ? 15.195 6.051 -12.986 1.00 95.69 159 ASP A N 1
ATOM 1102 C CA . ASP A 1 159 ? 16.231 6.936 -13.524 1.00 95.69 159 ASP A CA 1
ATOM 1103 C C . ASP A 1 159 ? 15.705 7.779 -14.695 1.00 95.69 159 ASP A C 1
ATOM 1105 O O . ASP A 1 159 ? 15.470 7.277 -15.793 1.00 95.69 159 ASP A O 1
ATOM 1109 N N . ALA A 1 160 ? 15.541 9.076 -14.439 1.00 94.50 160 ALA A N 1
ATOM 1110 C CA . ALA A 1 160 ? 15.099 10.106 -15.376 1.00 94.50 160 ALA A CA 1
ATOM 1111 C C . ALA A 1 160 ? 16.182 11.190 -15.571 1.00 94.50 160 ALA A C 1
ATOM 1113 O O . ALA A 1 160 ? 15.887 12.375 -15.741 1.00 94.50 160 ALA A O 1
ATOM 1114 N N . ARG A 1 161 ? 17.465 10.810 -15.485 1.00 92.19 161 ARG A N 1
ATOM 1115 C CA . ARG A 1 161 ? 18.602 11.723 -15.698 1.00 92.19 161 ARG A CA 1
ATOM 1116 C C . ARG A 1 161 ? 18.814 12.098 -17.164 1.00 92.19 161 ARG A C 1
ATOM 1118 O O . ARG A 1 161 ? 18.564 11.315 -18.078 1.00 92.19 161 ARG A O 1
ATOM 1125 N N . SER A 1 162 ? 19.369 13.286 -17.367 1.00 89.00 162 SER A N 1
ATOM 1126 C CA . SER A 1 162 ? 19.752 13.813 -18.675 1.00 89.00 162 SER A CA 1
ATOM 1127 C C . SER A 1 162 ? 20.983 14.711 -18.596 1.00 89.00 162 SER A C 1
ATOM 1129 O O . SER A 1 162 ? 21.468 15.046 -17.517 1.00 89.00 162 SER A O 1
ATOM 1131 N N . ASP A 1 163 ? 21.480 15.113 -19.758 1.00 81.94 163 ASP A N 1
ATOM 1132 C CA . ASP A 1 163 ? 22.468 16.171 -19.954 1.00 81.94 163 ASP A CA 1
ATOM 1133 C C . ASP A 1 163 ? 21.819 17.556 -20.178 1.00 81.94 163 ASP A C 1
ATOM 1135 O O . ASP A 1 163 ? 22.351 18.543 -19.664 1.00 81.94 163 ASP A O 1
ATOM 1139 N N . GLU A 1 164 ? 20.629 17.652 -20.796 1.00 77.88 164 GLU A N 1
ATOM 1140 C CA . GLU A 1 164 ? 19.905 18.927 -20.996 1.00 77.88 164 GLU A CA 1
ATOM 1141 C C . GLU A 1 164 ? 18.631 19.072 -20.153 1.00 77.88 164 GLU A C 1
ATOM 1143 O O . GLU A 1 164 ? 18.590 19.881 -19.223 1.00 77.88 164 GLU A O 1
ATOM 1148 N N . SER A 1 165 ? 17.583 18.322 -20.492 1.00 69.88 165 SER A N 1
ATOM 1149 C CA . SER A 1 165 ? 16.195 18.680 -20.205 1.00 69.88 165 SER A CA 1
ATOM 1150 C C . SER A 1 165 ? 15.469 17.618 -19.382 1.00 69.88 165 SER A C 1
ATOM 1152 O O . SER A 1 165 ? 15.866 16.452 -19.311 1.00 69.88 165 SER A O 1
ATOM 1154 N N . ARG A 1 166 ? 14.436 18.072 -18.683 1.00 74.44 166 ARG A N 1
ATOM 1155 C CA . ARG A 1 166 ? 14.268 17.812 -17.252 1.00 74.44 166 ARG A CA 1
ATOM 1156 C C . ARG A 1 166 ? 13.238 16.716 -17.010 1.00 74.44 166 ARG A C 1
ATOM 1158 O O . ARG A 1 166 ? 12.036 16.977 -17.014 1.00 74.44 166 ARG A O 1
ATOM 1165 N N . GLY A 1 167 ? 13.717 15.491 -16.813 1.00 83.56 167 GLY A N 1
ATOM 1166 C CA . GLY A 1 167 ? 12.872 14.373 -16.412 1.00 83.56 167 GLY A CA 1
ATOM 1167 C C . GLY A 1 167 ? 12.403 14.568 -14.973 1.00 83.56 167 GLY A C 1
ATOM 1168 O O . GLY A 1 167 ? 13.220 14.661 -14.061 1.00 83.56 167 GLY A O 1
ATOM 1169 N N . SER A 1 168 ? 11.092 14.642 -14.765 1.00 90.81 168 SER A N 1
ATOM 1170 C CA . SER A 1 168 ? 10.476 14.652 -13.436 1.00 90.81 168 SER A CA 1
ATOM 1171 C C . SER A 1 168 ? 9.924 13.277 -13.069 1.00 90.81 168 SER A C 1
ATOM 1173 O O . SER A 1 168 ? 9.525 12.506 -13.943 1.00 90.81 168 SER A O 1
ATOM 1175 N N . VAL A 1 169 ? 9.896 12.981 -11.771 1.00 95.50 169 VAL A N 1
ATOM 1176 C CA . VAL A 1 169 ? 9.268 11.779 -11.210 1.00 95.50 169 VAL A CA 1
ATOM 1177 C C . VAL A 1 169 ? 8.168 12.216 -10.253 1.00 95.50 169 VAL A C 1
ATOM 1179 O O . VAL A 1 169 ? 8.412 13.032 -9.368 1.00 95.50 169 VAL A O 1
ATOM 1182 N N . GLU A 1 170 ? 6.970 11.670 -10.405 1.00 96.19 170 GLU A N 1
ATOM 1183 C CA . GLU A 1 170 ? 5.851 11.866 -9.484 1.00 96.19 170 GLU A CA 1
ATOM 1184 C C . GLU A 1 170 ? 5.260 10.497 -9.122 1.00 96.19 170 GLU A C 1
ATOM 1186 O O . GLU A 1 170 ? 4.963 9.687 -10.001 1.00 96.19 170 GLU A O 1
ATOM 1191 N N . ILE A 1 171 ? 5.157 10.213 -7.822 1.00 97.94 171 ILE A N 1
ATOM 1192 C CA . ILE A 1 171 ? 4.590 8.974 -7.282 1.00 97.94 171 ILE A CA 1
ATOM 1193 C C . ILE A 1 171 ? 3.409 9.331 -6.384 1.00 97.94 171 ILE A C 1
ATOM 1195 O O . ILE A 1 171 ? 3.586 10.021 -5.382 1.00 97.94 171 ILE A O 1
ATOM 1199 N N . LEU A 1 172 ? 2.221 8.852 -6.745 1.00 97.19 172 LEU A N 1
ATOM 1200 C CA . LEU A 1 172 ? 1.004 8.869 -5.934 1.00 97.19 172 LEU A CA 1
ATOM 1201 C C . LEU A 1 172 ? 0.730 7.441 -5.442 1.00 97.19 172 LEU A C 1
ATOM 1203 O O . LEU A 1 172 ? 0.739 6.504 -6.249 1.00 97.19 172 LEU A O 1
ATOM 1207 N N . HIS A 1 173 ? 0.493 7.283 -4.140 1.00 95.50 173 HIS A N 1
ATOM 1208 C CA . HIS A 1 173 ? 0.102 6.011 -3.527 1.00 95.50 173 HIS A CA 1
ATOM 1209 C C . HIS A 1 173 ? -0.883 6.225 -2.373 1.00 95.50 173 HIS A C 1
ATOM 1211 O O . HIS A 1 173 ? -0.765 7.224 -1.665 1.00 95.50 173 HIS A O 1
ATOM 1217 N N . GLY A 1 174 ? -1.763 5.247 -2.141 1.00 91.31 174 GLY A N 1
ATOM 1218 C CA . GLY A 1 174 ? -2.467 5.085 -0.860 1.00 91.31 174 GLY A CA 1
ATOM 1219 C C . GLY A 1 174 ? -1.616 4.337 0.176 1.00 91.31 174 GLY A C 1
ATOM 1220 O O . GLY A 1 174 ? -1.687 4.582 1.364 1.00 91.31 174 GLY A O 1
ATOM 1221 N N . GLY A 1 175 ? -0.695 3.474 -0.273 1.00 88.69 175 GLY A N 1
ATOM 1222 C CA . GLY A 1 175 ? 0.108 2.631 0.626 1.00 88.69 175 GLY A CA 1
ATOM 1223 C C . GLY A 1 175 ? -0.556 1.297 0.985 1.00 88.69 175 GLY A C 1
ATOM 1224 O O . GLY A 1 175 ? 0.011 0.538 1.771 1.00 88.69 175 GLY A O 1
ATOM 1225 N N . GLY A 1 176 ? -1.692 0.975 0.358 1.00 87.88 176 GLY A N 1
ATOM 1226 C CA . GLY A 1 176 ? -2.528 -0.183 0.669 1.00 87.88 176 GLY A CA 1
ATOM 1227 C C . GLY A 1 176 ? -3.305 0.004 1.972 1.00 87.88 176 GLY A C 1
ATOM 1228 O O . GLY A 1 176 ? -2.953 0.871 2.764 1.00 87.88 176 GLY A O 1
ATOM 1229 N N . VAL A 1 177 ? -4.260 -0.900 2.224 1.00 80.88 177 VAL A N 1
ATOM 1230 C CA . VAL A 1 177 ? -5.177 -0.941 3.392 1.00 80.88 177 VAL A CA 1
ATOM 1231 C C . VAL A 1 177 ? -4.526 -0.794 4.778 1.00 80.88 177 VAL A C 1
ATOM 1233 O O . VAL A 1 177 ? -5.201 -0.666 5.791 1.00 80.88 177 VAL A O 1
ATOM 1236 N N . ASP A 1 178 ? -3.200 -0.868 4.856 1.00 81.69 178 ASP A N 1
ATOM 1237 C CA . ASP A 1 178 ? -2.400 -0.782 6.075 1.00 81.69 178 ASP A CA 1
ATOM 1238 C C . ASP A 1 178 ? -1.726 0.599 6.266 1.00 81.69 178 ASP A C 1
ATOM 1240 O O . ASP A 1 178 ? -0.942 0.747 7.212 1.00 81.69 178 ASP A O 1
ATOM 1244 N N . ASN A 1 179 ? -2.020 1.570 5.380 1.00 83.56 179 ASN A N 1
ATOM 1245 C CA . ASN A 1 179 ? -1.442 2.919 5.278 1.00 83.56 179 ASN A CA 1
ATOM 1246 C C . ASN A 1 179 ? 0.099 2.928 5.293 1.00 83.56 179 ASN A C 1
ATOM 1248 O O . ASN A 1 179 ? 0.753 3.632 6.067 1.00 83.56 179 ASN A O 1
ATOM 1252 N N . VAL A 1 180 ? 0.716 2.072 4.469 1.00 86.88 180 VAL A N 1
ATOM 1253 C CA . VAL A 1 180 ? 2.152 1.783 4.584 1.00 86.88 180 VAL A CA 1
ATOM 1254 C C . VAL A 1 180 ? 3.012 2.926 4.015 1.00 86.88 180 VAL A C 1
ATOM 1256 O O . VAL A 1 180 ? 2.918 3.212 2.816 1.00 86.88 180 VAL A O 1
ATOM 1259 N N . PRO A 1 181 ? 3.929 3.516 4.812 1.00 89.38 181 PRO A N 1
ATOM 1260 C CA . PRO A 1 181 ? 4.891 4.524 4.359 1.00 89.38 181 PRO A CA 1
ATOM 1261 C C . PRO A 1 181 ? 5.665 4.109 3.105 1.00 89.38 181 PRO A C 1
ATOM 1263 O O . PRO A 1 181 ? 6.125 2.971 3.011 1.00 89.38 181 PRO A O 1
ATOM 1266 N N . PHE A 1 182 ? 5.880 5.032 2.164 1.00 95.56 182 PHE A N 1
ATOM 1267 C CA . PHE A 1 182 ? 6.741 4.764 1.007 1.00 95.56 182 PHE A CA 1
ATOM 1268 C C . PHE A 1 182 ? 8.216 4.874 1.403 1.00 95.56 182 PHE A C 1
ATOM 1270 O O . PHE A 1 182 ? 8.645 5.894 1.951 1.00 95.56 182 PHE A O 1
ATOM 1277 N N . ILE A 1 183 ? 9.008 3.842 1.105 1.00 92.31 183 ILE A N 1
ATOM 1278 C CA . ILE A 1 183 ? 10.422 3.772 1.484 1.00 92.31 183 ILE A CA 1
ATOM 1279 C C . ILE A 1 183 ? 11.315 3.712 0.242 1.00 92.31 183 ILE A C 1
ATOM 1281 O O . ILE A 1 183 ? 11.287 2.783 -0.559 1.00 92.31 183 ILE A O 1
ATOM 1285 N N . VAL A 1 184 ? 12.184 4.703 0.080 1.00 94.81 184 VAL A N 1
ATOM 1286 C CA . VAL A 1 184 ? 13.269 4.619 -0.900 1.00 94.81 184 VAL A CA 1
ATOM 1287 C C . VAL A 1 184 ? 14.386 3.760 -0.301 1.00 94.81 184 VAL A C 1
ATOM 1289 O O . VAL A 1 184 ? 14.758 3.927 0.860 1.00 94.81 184 VAL A O 1
ATOM 1292 N N . GLY A 1 185 ? 14.935 2.836 -1.085 1.00 88.94 185 GLY A N 1
ATOM 1293 C CA . GLY A 1 185 ? 15.880 1.809 -0.633 1.00 88.94 185 GLY A CA 1
ATOM 1294 C C . GLY A 1 185 ? 15.240 0.543 -0.043 1.00 88.94 185 GLY A C 1
ATOM 1295 O O . GLY A 1 185 ? 15.979 -0.361 0.336 1.00 88.94 185 GLY A O 1
ATOM 1296 N N . ASP A 1 186 ? 13.907 0.450 0.032 1.00 88.31 186 ASP A N 1
ATOM 1297 C CA . ASP A 1 186 ? 13.198 -0.764 0.449 1.00 88.31 186 ASP A CA 1
ATOM 1298 C C . ASP A 1 186 ? 11.851 -0.909 -0.292 1.00 88.31 186 ASP A C 1
ATOM 1300 O O . ASP A 1 186 ? 10.937 -0.114 -0.111 1.00 88.31 186 ASP A O 1
ATOM 1304 N N . ALA A 1 187 ? 11.711 -1.949 -1.122 1.00 90.19 187 ALA A N 1
ATOM 1305 C CA . ALA A 1 187 ? 10.468 -2.282 -1.833 1.00 90.19 187 ALA A CA 1
ATOM 1306 C C . ALA A 1 187 ? 9.781 -3.556 -1.297 1.00 90.19 187 ALA A C 1
ATOM 1308 O O . ALA A 1 187 ? 9.065 -4.247 -2.036 1.00 90.19 187 ALA A O 1
ATOM 1309 N N . THR A 1 188 ? 10.010 -3.912 -0.028 1.00 85.50 188 THR A N 1
ATOM 1310 C CA . THR A 1 188 ? 9.356 -5.056 0.635 1.00 85.50 188 THR A CA 1
ATOM 1311 C C . THR A 1 188 ? 7.837 -4.924 0.663 1.00 85.50 188 THR A C 1
ATOM 1313 O O . THR A 1 188 ? 7.167 -5.905 0.339 1.00 85.50 188 THR A O 1
ATOM 1316 N N . ILE A 1 189 ? 7.310 -3.732 0.971 1.00 81.38 189 ILE A N 1
ATOM 1317 C CA . ILE A 1 189 ? 5.864 -3.467 1.063 1.00 81.38 189 ILE A CA 1
ATOM 1318 C C . ILE A 1 189 ? 5.454 -2.265 0.194 1.00 81.38 189 ILE A C 1
ATOM 1320 O O . ILE A 1 189 ? 4.732 -2.460 -0.777 1.00 81.38 189 ILE A O 1
ATOM 1324 N N . ASN A 1 190 ? 5.961 -1.056 0.458 1.00 93.38 190 ASN A N 1
ATOM 1325 C CA . ASN A 1 190 ? 5.698 0.146 -0.350 1.00 93.38 190 ASN A CA 1
ATOM 1326 C C . ASN A 1 190 ? 6.998 0.956 -0.514 1.00 93.38 190 ASN A C 1
ATOM 1328 O O . ASN A 1 190 ? 7.578 1.381 0.483 1.00 93.38 190 ASN A O 1
ATOM 1332 N N . GLY A 1 191 ? 7.493 1.144 -1.742 1.00 96.31 191 GLY A N 1
ATOM 1333 C CA . GLY A 1 191 ? 8.794 1.778 -1.972 1.00 96.31 191 GLY A CA 1
ATOM 1334 C C . GLY A 1 191 ? 9.558 1.376 -3.241 1.00 96.31 191 GLY A C 1
ATOM 1335 O O . GLY A 1 191 ? 9.038 0.730 -4.156 1.00 96.31 191 GLY A O 1
ATOM 1336 N N . THR A 1 192 ? 10.841 1.740 -3.295 1.00 97.69 192 THR A N 1
ATOM 1337 C CA . THR A 1 192 ? 11.784 1.356 -4.365 1.00 97.69 192 THR A CA 1
ATOM 1338 C C . THR A 1 192 ? 13.036 0.703 -3.794 1.00 97.69 192 THR A C 1
ATOM 1340 O O . THR A 1 192 ? 13.614 1.206 -2.842 1.00 97.69 192 THR A O 1
ATOM 1343 N N . PHE A 1 193 ? 13.501 -0.389 -4.404 1.00 95.50 193 PHE A N 1
ATOM 1344 C CA . PHE A 1 193 ? 14.656 -1.185 -3.968 1.00 95.50 193 PHE A CA 1
ATOM 1345 C C . PHE A 1 193 ? 15.959 -0.375 -3.870 1.00 95.50 193 PHE A C 1
ATOM 1347 O O . PHE A 1 193 ? 16.803 -0.630 -3.017 1.00 95.50 193 PHE A O 1
ATOM 1354 N N . SER A 1 194 ? 16.115 0.623 -4.735 1.00 94.69 194 SER A N 1
ATOM 1355 C CA . SER A 1 194 ? 17.191 1.609 -4.708 1.00 94.69 194 SER A CA 1
ATOM 1356 C C . SER A 1 194 ? 16.610 3.023 -4.843 1.00 94.69 194 SER A C 1
ATOM 1358 O O . SER A 1 194 ? 15.394 3.230 -4.810 1.00 94.69 194 SER A O 1
ATOM 1360 N N . GLY A 1 195 ? 17.489 4.013 -4.982 1.00 95.06 195 GLY A N 1
ATOM 1361 C CA . GLY A 1 195 ? 17.131 5.417 -5.134 1.00 95.06 195 GLY A CA 1
ATOM 1362 C C . GLY A 1 195 ? 16.336 5.754 -6.402 1.00 95.06 195 GLY A C 1
ATOM 1363 O O . GLY A 1 195 ? 16.227 4.956 -7.341 1.00 95.06 195 GLY A O 1
ATOM 1364 N N . ILE A 1 196 ? 15.852 6.994 -6.427 1.00 96.31 196 ILE A N 1
ATOM 1365 C CA . ILE A 1 196 ? 15.175 7.647 -7.555 1.00 96.31 196 ILE A CA 1
ATOM 1366 C C . ILE A 1 196 ? 16.062 8.806 -8.024 1.00 96.31 196 ILE A C 1
ATOM 1368 O O . ILE A 1 196 ? 16.539 9.578 -7.192 1.00 96.31 196 ILE A O 1
ATOM 1372 N N . ALA A 1 197 ? 16.290 8.956 -9.330 1.00 93.44 197 ALA A N 1
ATOM 1373 C CA . ALA A 1 197 ? 17.156 10.005 -9.871 1.00 93.44 197 ALA A CA 1
ATOM 1374 C C . ALA A 1 197 ? 16.503 10.827 -10.992 1.00 93.44 197 ALA A C 1
ATOM 1376 O O . ALA A 1 197 ? 15.900 10.281 -11.912 1.00 93.44 197 ALA A O 1
ATOM 1377 N N . THR A 1 198 ? 16.713 12.141 -10.944 1.00 92.44 198 THR A N 1
ATOM 1378 C CA . THR A 1 198 ? 16.507 13.104 -12.041 1.00 92.44 198 THR A CA 1
ATOM 1379 C C . THR A 1 198 ? 17.827 13.832 -12.301 1.00 92.44 198 THR A C 1
ATOM 1381 O O . THR A 1 198 ? 18.797 13.626 -11.568 1.00 92.44 198 THR A O 1
ATOM 1384 N N . LYS A 1 199 ? 17.914 14.667 -13.347 1.00 86.81 199 LYS A N 1
ATOM 1385 C CA . LYS A 1 199 ? 19.176 15.280 -13.811 1.00 86.81 199 LYS A CA 1
ATOM 1386 C C . LYS A 1 199 ? 20.068 15.812 -12.679 1.00 86.81 199 LYS A C 1
ATOM 1388 O O . LYS A 1 199 ? 21.235 15.437 -12.597 1.00 86.81 199 LYS A O 1
ATOM 1393 N N . ASN A 1 200 ? 19.511 16.666 -11.820 1.00 79.69 200 ASN A N 1
ATOM 1394 C CA . ASN A 1 200 ? 20.239 17.343 -10.744 1.00 79.69 200 ASN A CA 1
ATOM 1395 C C . ASN A 1 200 ? 19.904 16.819 -9.332 1.00 79.69 200 ASN A C 1
ATOM 1397 O O . ASN A 1 200 ? 20.328 17.440 -8.358 1.00 79.69 200 ASN A O 1
ATOM 1401 N N . GLN A 1 201 ? 19.136 15.731 -9.179 1.00 85.38 201 GLN A N 1
ATOM 1402 C CA . GLN A 1 201 ? 18.710 15.209 -7.869 1.00 85.38 201 GLN A CA 1
ATOM 1403 C C . GLN A 1 201 ? 18.815 13.680 -7.802 1.00 85.38 201 GLN A C 1
ATOM 1405 O O . GLN A 1 201 ? 18.386 12.978 -8.714 1.00 85.38 201 GLN A O 1
ATOM 1410 N N . SER A 1 202 ? 19.306 13.154 -6.678 1.00 89.56 202 SER A N 1
ATOM 1411 C CA . SER A 1 202 ? 19.188 11.736 -6.331 1.00 89.56 202 SER A CA 1
ATOM 1412 C C . SER A 1 202 ? 18.575 11.582 -4.943 1.00 89.56 202 SER A C 1
ATOM 1414 O O . SER A 1 202 ? 19.140 12.002 -3.932 1.00 89.56 202 SER A O 1
ATOM 1416 N N . LEU A 1 203 ? 17.396 10.970 -4.902 1.00 91.38 203 LEU A N 1
ATOM 1417 C CA . LEU A 1 203 ? 16.727 10.573 -3.676 1.00 91.38 203 LEU A CA 1
ATOM 1418 C C . LEU A 1 203 ? 17.281 9.202 -3.278 1.00 91.38 203 LEU A C 1
ATOM 1420 O O . LEU A 1 203 ? 17.055 8.208 -3.969 1.00 91.38 203 LEU A O 1
ATOM 1424 N N . ASN A 1 204 ? 18.075 9.179 -2.209 1.00 88.69 204 ASN A N 1
ATOM 1425 C CA . ASN A 1 204 ? 18.682 7.966 -1.657 1.00 88.69 204 ASN A CA 1
ATOM 1426 C C . ASN A 1 204 ? 17.760 7.366 -0.580 1.00 88.69 204 ASN A C 1
ATOM 1428 O O . ASN A 1 204 ? 16.612 7.783 -0.464 1.00 88.69 204 ASN A O 1
ATOM 1432 N N . SER A 1 205 ? 18.217 6.361 0.174 1.00 90.62 205 SER A N 1
ATOM 1433 C CA . SER A 1 205 ? 17.317 5.637 1.079 1.00 90.62 205 SER A CA 1
ATOM 1434 C C . SER A 1 205 ? 16.787 6.496 2.234 1.00 90.62 205 SER A C 1
ATOM 1436 O O . SER A 1 205 ? 17.566 7.091 2.979 1.00 90.62 205 SER A O 1
ATOM 1438 N N . GLN A 1 206 ? 15.457 6.550 2.355 1.00 87.44 206 GLN A N 1
ATOM 1439 C CA . GLN A 1 206 ? 14.689 7.264 3.383 1.00 87.44 206 GLN A CA 1
ATOM 1440 C C . GLN A 1 206 ? 13.209 6.835 3.344 1.00 87.44 206 GLN A C 1
ATOM 1442 O O . GLN A 1 206 ? 12.749 6.305 2.336 1.00 87.44 206 GLN A O 1
ATOM 1447 N N . SER A 1 207 ? 12.463 7.082 4.425 1.00 87.25 207 SER A N 1
ATOM 1448 C CA . SER A 1 207 ? 11.036 6.736 4.562 1.00 87.25 207 SER A CA 1
ATOM 1449 C C . SER A 1 207 ? 10.143 7.982 4.611 1.00 87.25 207 SER A C 1
ATOM 1451 O O . SER A 1 207 ? 10.568 9.031 5.103 1.00 87.25 207 SER A O 1
ATOM 1453 N N . PHE A 1 208 ? 8.909 7.851 4.120 1.00 87.25 208 PHE A N 1
ATOM 1454 C CA . PHE A 1 208 ? 7.876 8.886 4.086 1.00 87.25 208 PHE A CA 1
ATOM 1455 C C . PHE A 1 208 ? 6.640 8.428 4.863 1.00 87.25 208 PHE A C 1
ATOM 1457 O O . PHE A 1 208 ? 5.743 7.804 4.303 1.00 87.25 208 PHE A O 1
ATOM 1464 N N . ALA A 1 209 ? 6.646 8.692 6.173 1.00 77.88 209 ALA A N 1
ATOM 1465 C CA . ALA A 1 209 ? 5.645 8.179 7.111 1.00 77.88 209 ALA A CA 1
ATOM 1466 C C . ALA A 1 209 ? 4.365 9.021 7.225 1.00 77.88 209 ALA A C 1
ATOM 1468 O O . ALA A 1 209 ? 3.333 8.487 7.609 1.00 77.88 209 ALA A O 1
ATOM 1469 N N . GLU A 1 210 ? 4.431 10.311 6.8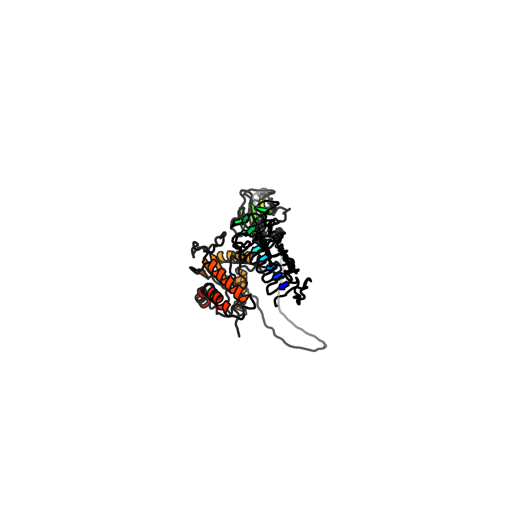93 1.00 84.62 210 GLU A N 1
ATOM 1470 C CA . GLU A 1 210 ? 3.307 11.245 7.018 1.00 84.62 210 GLU A CA 1
ATOM 1471 C C . GLU A 1 210 ? 2.592 11.422 5.662 1.00 84.62 210 GLU A C 1
ATOM 1473 O O . GLU A 1 210 ? 3.284 11.552 4.642 1.00 84.62 210 GLU A O 1
ATOM 1478 N N . PRO A 1 211 ? 1.247 11.499 5.622 1.00 88.12 211 PRO A N 1
ATOM 1479 C CA . PRO A 1 211 ? 0.496 11.814 4.412 1.00 88.12 211 PRO A CA 1
ATOM 1480 C C . PRO A 1 211 ? 0.829 13.180 3.807 1.00 88.12 211 PRO A C 1
ATOM 1482 O O . PRO A 1 211 ? 1.282 14.116 4.471 1.00 88.12 211 PRO A O 1
ATOM 1485 N N . GLY A 1 212 ? 0.515 13.320 2.522 1.00 88.81 212 GLY A N 1
ATOM 1486 C CA . GLY A 1 212 ? 0.652 14.554 1.763 1.00 88.81 212 GLY A CA 1
ATOM 1487 C C . GLY A 1 212 ? 1.839 14.571 0.802 1.00 88.81 212 GLY A C 1
ATOM 1488 O O . GLY A 1 212 ? 2.430 13.549 0.448 1.00 88.81 212 GLY A O 1
ATOM 1489 N N . ARG A 1 213 ? 2.142 15.779 0.314 1.00 91.75 213 ARG A N 1
ATOM 1490 C CA . ARG A 1 213 ? 2.986 16.019 -0.862 1.00 91.75 213 ARG A CA 1
ATOM 1491 C C . ARG A 1 213 ? 4.394 16.471 -0.485 1.00 91.75 213 ARG A C 1
ATOM 1493 O O . ARG A 1 213 ? 4.614 17.641 -0.173 1.00 91.75 213 ARG A O 1
ATOM 1500 N N . LEU A 1 214 ? 5.367 15.581 -0.626 1.00 88.69 214 LEU A N 1
ATOM 1501 C CA . LEU A 1 214 ? 6.789 15.891 -0.494 1.00 88.69 214 LEU A CA 1
ATOM 1502 C C . LEU A 1 214 ? 7.399 16.149 -1.875 1.00 88.69 214 LEU A C 1
ATOM 1504 O O . LEU A 1 214 ? 7.108 15.446 -2.840 1.00 88.69 214 LEU A O 1
ATOM 1508 N N . THR A 1 215 ? 8.227 17.189 -1.991 1.00 88.75 215 THR A N 1
ATOM 1509 C CA . THR A 1 215 ? 8.862 17.601 -3.255 1.00 88.75 215 THR A CA 1
ATOM 1510 C C . THR A 1 215 ? 10.353 17.840 -3.040 1.00 88.75 215 THR A C 1
ATOM 1512 O O . THR A 1 215 ? 10.742 18.631 -2.184 1.00 88.75 215 THR A O 1
ATOM 1515 N N . PHE A 1 216 ? 11.175 17.174 -3.846 1.00 85.00 216 PHE A N 1
ATOM 1516 C CA . PHE A 1 216 ? 12.630 17.297 -3.883 1.00 85.00 216 PHE A CA 1
ATOM 1517 C C . PHE A 1 216 ? 13.057 17.945 -5.198 1.00 85.00 216 PHE A C 1
ATOM 1519 O O . PHE A 1 216 ? 12.473 17.650 -6.241 1.00 85.00 216 PHE A O 1
ATOM 1526 N N . GLY A 1 217 ? 14.085 18.794 -5.160 1.00 76.38 217 GLY A N 1
ATOM 1527 C CA . GLY A 1 217 ? 14.540 19.573 -6.313 1.00 76.38 217 GLY A CA 1
ATOM 1528 C C . GLY A 1 217 ? 13.736 20.852 -6.565 1.00 76.38 217 GLY A C 1
ATOM 1529 O O . GLY A 1 217 ? 13.065 21.363 -5.669 1.00 76.38 217 GLY A O 1
ATOM 1530 N N . ASN A 1 218 ? 13.848 21.413 -7.773 1.00 68.81 218 ASN A N 1
ATOM 1531 C CA . ASN A 1 218 ? 13.224 22.695 -8.117 1.00 68.81 218 ASN A CA 1
ATOM 1532 C C . ASN A 1 218 ? 11.831 22.486 -8.735 1.00 68.81 218 ASN A C 1
ATOM 1534 O O . ASN A 1 218 ? 11.682 21.700 -9.674 1.00 68.81 218 ASN A O 1
ATOM 1538 N N . ILE A 1 219 ? 10.827 23.216 -8.236 1.00 59.72 219 ILE A N 1
ATOM 1539 C CA . ILE A 1 219 ? 9.395 22.996 -8.514 1.00 59.72 219 ILE A CA 1
ATOM 1540 C C . ILE A 1 219 ? 9.023 23.054 -10.001 1.00 59.72 219 ILE A C 1
ATOM 1542 O O . ILE A 1 219 ? 8.190 22.263 -10.443 1.00 59.72 219 ILE A O 1
ATOM 1546 N N . GLU A 1 220 ? 9.674 23.921 -10.774 1.00 60.44 220 GLU A N 1
ATOM 1547 C CA . GLU A 1 220 ? 9.433 24.078 -12.214 1.00 60.44 220 GLU A CA 1
ATOM 1548 C C . GLU A 1 220 ? 10.177 23.033 -13.064 1.00 60.44 220 GLU A C 1
ATOM 1550 O O . GLU A 1 220 ? 9.871 22.855 -14.240 1.00 60.44 220 GLU A O 1
ATOM 1555 N N . GLU A 1 221 ? 11.230 22.409 -12.519 1.00 60.31 221 GLU A N 1
ATOM 1556 C CA . GLU A 1 221 ? 12.458 22.328 -13.318 1.00 60.31 221 GLU A CA 1
ATOM 1557 C C . GLU A 1 221 ? 13.399 21.133 -13.108 1.00 60.31 221 GLU A C 1
ATOM 1559 O O . GLU A 1 221 ? 14.270 20.947 -13.946 1.00 60.31 221 GLU A O 1
ATOM 1564 N N . ASP A 1 222 ? 13.301 20.353 -12.036 1.00 71.44 222 ASP A N 1
ATOM 1565 C CA . ASP A 1 222 ? 13.992 19.053 -11.882 1.00 71.44 222 ASP A CA 1
ATOM 1566 C C . ASP A 1 222 ? 13.508 18.475 -10.555 1.00 71.44 222 ASP A C 1
ATOM 1568 O O . ASP A 1 222 ? 14.044 18.829 -9.502 1.00 71.44 222 ASP A O 1
ATOM 1572 N N . ARG A 1 223 ? 12.442 17.665 -10.580 1.00 87.00 223 ARG A N 1
ATOM 1573 C CA . ARG A 1 223 ? 11.697 17.330 -9.357 1.00 87.00 223 ARG A CA 1
ATOM 1574 C C . ARG A 1 223 ? 11.382 15.849 -9.190 1.00 87.00 223 ARG A C 1
ATOM 1576 O O . ARG A 1 223 ? 10.993 15.182 -10.148 1.00 87.00 223 ARG A O 1
ATOM 1583 N N . ILE A 1 224 ? 11.502 15.383 -7.950 1.00 93.00 224 ILE A N 1
ATOM 1584 C CA . ILE A 1 224 ? 10.957 14.108 -7.477 1.00 93.00 224 ILE A CA 1
ATOM 1585 C C . ILE A 1 224 ? 9.851 14.450 -6.481 1.00 93.00 224 ILE A C 1
ATOM 1587 O O . ILE A 1 224 ? 10.098 15.143 -5.495 1.00 93.00 224 ILE A O 1
ATOM 1591 N N . ILE A 1 225 ? 8.635 13.994 -6.750 1.00 93.56 225 ILE A N 1
ATOM 1592 C CA . ILE A 1 225 ? 7.462 14.185 -5.899 1.00 93.56 225 ILE A CA 1
ATOM 1593 C C . ILE A 1 225 ? 7.014 12.822 -5.392 1.00 93.56 225 ILE A C 1
ATOM 1595 O O . ILE A 1 225 ? 6.783 11.917 -6.192 1.00 93.56 225 ILE A O 1
ATOM 1599 N N . ILE A 1 226 ? 6.846 12.707 -4.079 1.00 95.31 226 ILE A N 1
ATOM 1600 C CA . ILE A 1 226 ? 6.165 11.583 -3.437 1.00 95.31 226 ILE A CA 1
ATOM 1601 C C . ILE A 1 226 ? 4.919 12.160 -2.769 1.00 95.31 226 ILE A C 1
ATOM 1603 O O . ILE A 1 226 ? 5.010 13.148 -2.039 1.00 95.31 226 ILE A O 1
ATOM 1607 N N . ASN A 1 227 ? 3.755 11.596 -3.070 1.00 94.94 227 ASN A N 1
ATOM 1608 C CA . ASN A 1 227 ? 2.466 12.062 -2.584 1.00 94.94 227 ASN A CA 1
ATOM 1609 C C . ASN A 1 227 ? 1.692 10.885 -1.987 1.00 94.94 227 ASN A C 1
ATOM 1611 O O . ASN A 1 227 ? 1.066 10.115 -2.717 1.00 94.94 227 ASN A O 1
ATOM 1615 N N . PHE A 1 228 ? 1.754 10.774 -0.665 1.00 94.06 228 PHE A N 1
ATOM 1616 C CA . PHE A 1 228 ? 0.988 9.805 0.108 1.00 94.06 228 PHE A CA 1
ATOM 1617 C C . PHE A 1 228 ? -0.442 10.347 0.252 1.00 94.06 228 PHE A C 1
ATOM 1619 O O . PHE A 1 228 ? -0.649 11.451 0.760 1.00 94.06 228 PHE A O 1
ATOM 1626 N N . GLN A 1 229 ? -1.415 9.618 -0.285 1.00 91.31 229 GLN A N 1
ATOM 1627 C CA . GLN A 1 229 ? -2.844 9.903 -0.183 1.00 91.31 229 GLN A CA 1
ATOM 1628 C C . GLN A 1 229 ? -3.463 9.021 0.904 1.00 91.31 229 GLN A C 1
ATOM 1630 O O . GLN A 1 229 ? -3.066 7.873 1.034 1.00 91.31 229 GLN A O 1
ATOM 1635 N N . ASN A 1 230 ? -4.373 9.594 1.688 1.00 90.38 230 ASN A N 1
ATOM 1636 C CA . ASN A 1 230 ? -5.087 8.955 2.793 1.00 90.38 230 ASN A CA 1
ATOM 1637 C C . ASN A 1 230 ? -6.252 9.902 3.143 1.00 90.38 230 ASN A C 1
ATOM 1639 O O . ASN A 1 230 ? -6.014 11.093 3.393 1.00 90.38 230 ASN A O 1
ATOM 1643 N N . SER A 1 231 ? -7.501 9.434 3.083 1.00 90.00 231 SER A N 1
ATOM 1644 C CA . SER A 1 231 ? -8.654 10.143 3.663 1.00 90.00 231 SER A CA 1
ATOM 1645 C C . SER A 1 231 ? -8.837 9.724 5.116 1.00 90.00 231 SER A C 1
ATOM 1647 O O . SER A 1 231 ? -8.523 8.603 5.482 1.00 90.00 231 SER A O 1
ATOM 1649 N N . ALA A 1 232 ? -9.370 10.612 5.958 1.00 90.81 232 ALA A N 1
ATOM 1650 C CA . ALA A 1 232 ? -9.594 10.258 7.355 1.00 90.81 232 ALA A CA 1
ATOM 1651 C C . ALA A 1 232 ? -10.887 9.444 7.544 1.00 90.81 232 ALA A C 1
ATOM 1653 O O . ALA A 1 232 ? -11.931 9.864 7.023 1.00 90.81 232 ALA A O 1
ATOM 1654 N N . PRO A 1 233 ? -10.868 8.371 8.359 1.00 91.12 233 PRO A N 1
ATOM 1655 C CA . PRO A 1 233 ? -12.041 7.555 8.609 1.00 91.12 233 PRO A CA 1
ATOM 1656 C C . PRO A 1 233 ? -13.101 8.344 9.370 1.00 91.12 233 PRO A C 1
ATOM 1658 O O . PRO A 1 233 ? -12.840 9.323 10.077 1.00 91.12 233 PRO A O 1
ATOM 1661 N N . THR A 1 234 ? -14.335 7.877 9.265 1.00 93.00 234 THR A N 1
ATOM 1662 C CA . THR A 1 234 ? -15.507 8.495 9.885 1.00 93.00 234 THR A CA 1
ATOM 1663 C C . THR A 1 234 ? -16.108 7.577 10.943 1.00 93.00 234 THR A C 1
ATOM 1665 O O . THR A 1 234 ? -16.049 6.354 10.831 1.00 93.00 234 THR A O 1
ATOM 1668 N N . LEU A 1 235 ? -16.685 8.174 11.991 1.00 90.81 235 LEU A N 1
ATOM 1669 C CA . LEU A 1 235 ? -17.387 7.459 13.058 1.00 90.81 235 LEU A CA 1
ATOM 1670 C C . LEU A 1 235 ? -18.739 8.155 13.331 1.00 90.81 235 LEU A C 1
ATOM 1672 O O . LEU A 1 235 ? -18.746 9.372 13.563 1.00 90.81 235 LEU A O 1
ATOM 1676 N N . PRO A 1 236 ? -19.880 7.436 13.280 1.00 90.62 236 PRO A N 1
ATOM 1677 C CA . PRO A 1 236 ? -21.205 8.016 13.495 1.00 90.62 236 PRO A CA 1
ATOM 1678 C C . PRO A 1 236 ? -21.365 8.667 14.873 1.00 90.62 236 PRO A C 1
ATOM 1680 O O . PRO A 1 236 ? -20.939 8.123 15.886 1.00 90.62 236 PRO A O 1
ATOM 1683 N N . GLN A 1 237 ? -22.029 9.824 14.923 1.00 90.12 237 GLN A N 1
ATOM 1684 C CA . GLN A 1 237 ? -22.280 10.538 16.178 1.00 90.12 237 GLN A CA 1
ATOM 1685 C C . GLN A 1 237 ? -23.460 9.929 16.949 1.00 90.12 237 GLN A C 1
ATOM 1687 O O . GLN A 1 237 ? -24.542 9.743 16.389 1.00 90.12 237 GLN A O 1
ATOM 1692 N N . ILE A 1 238 ? -23.285 9.694 18.253 1.00 85.25 238 ILE A N 1
ATOM 1693 C CA . ILE A 1 238 ? -24.371 9.274 19.149 1.00 85.25 238 ILE A CA 1
ATOM 1694 C C . ILE A 1 238 ? -25.167 10.500 19.616 1.00 85.25 238 ILE A C 1
ATOM 1696 O O . ILE A 1 238 ? -24.602 11.491 20.070 1.00 85.25 238 ILE A O 1
ATOM 1700 N N . VAL A 1 239 ? -26.499 10.418 19.519 1.00 77.00 239 VAL A N 1
ATOM 1701 C CA . VAL A 1 239 ? -27.427 11.522 19.848 1.00 77.00 239 VAL A CA 1
ATOM 1702 C C . VAL A 1 239 ? -28.145 11.316 21.192 1.00 77.00 239 VAL A C 1
ATOM 1704 O O . VAL A 1 239 ? -28.611 12.282 21.793 1.00 77.00 239 VAL A O 1
ATOM 1707 N N . ALA A 1 240 ? -28.232 10.077 21.686 1.00 86.81 240 ALA A N 1
ATOM 1708 C CA . ALA A 1 240 ? -28.903 9.732 22.941 1.00 86.81 240 ALA A CA 1
ATOM 1709 C C . ALA A 1 240 ? -27.888 9.252 23.998 1.00 86.81 240 ALA A C 1
ATOM 1711 O O . ALA A 1 240 ? -27.035 8.428 23.667 1.00 86.81 240 ALA A O 1
ATOM 1712 N N . PRO A 1 241 ? -27.965 9.717 25.259 1.00 92.12 241 PRO A N 1
ATOM 1713 C CA . PRO A 1 241 ? -27.098 9.220 26.320 1.00 92.12 241 PRO A CA 1
ATOM 1714 C C . PRO A 1 241 ? -27.452 7.776 26.705 1.00 92.12 241 PRO A C 1
ATOM 1716 O O . PRO A 1 241 ? -28.614 7.365 26.667 1.00 92.12 241 PRO A O 1
ATOM 1719 N N . LEU A 1 242 ? -26.441 7.019 27.131 1.00 94.25 242 LEU A N 1
ATOM 1720 C CA . LEU A 1 242 ? -26.608 5.716 27.778 1.00 94.25 242 LEU A CA 1
ATOM 1721 C C . LEU A 1 242 ? -27.211 5.917 29.183 1.00 94.25 242 LEU A C 1
ATOM 1723 O O . LEU A 1 242 ? -26.967 6.946 29.800 1.00 94.25 242 LEU A O 1
ATOM 1727 N N . ASN A 1 243 ? -27.995 4.975 29.712 1.00 94.62 243 ASN A N 1
ATOM 1728 C CA . ASN A 1 243 ? -28.757 5.188 30.957 1.00 94.62 243 ASN A CA 1
ATOM 1729 C C . ASN A 1 243 ? -28.314 4.220 32.063 1.00 94.62 243 ASN A C 1
ATOM 1731 O O . ASN A 1 243 ? -28.357 3.010 31.864 1.00 94.62 243 ASN A O 1
ATOM 1735 N N . THR A 1 244 ? -27.946 4.733 33.240 1.00 95.75 244 THR A N 1
ATOM 1736 C CA . THR A 1 244 ? -27.617 3.915 34.424 1.00 95.75 244 THR A CA 1
ATOM 1737 C C . THR A 1 244 ? -28.191 4.510 35.715 1.00 95.75 244 THR A C 1
ATOM 1739 O O . THR A 1 244 ? -28.733 5.614 35.724 1.00 95.75 244 THR A O 1
ATOM 1742 N N . ASN A 1 245 ? -28.079 3.777 36.822 1.00 94.62 245 ASN A N 1
ATOM 1743 C CA . ASN A 1 245 ? -28.406 4.252 38.165 1.00 94.62 245 ASN A CA 1
ATOM 1744 C C . ASN A 1 245 ? -27.142 4.728 38.900 1.00 94.62 245 ASN A C 1
ATOM 1746 O O . ASN A 1 245 ? -26.022 4.321 38.587 1.00 94.62 245 ASN A O 1
ATOM 1750 N N . GLN A 1 246 ? -27.316 5.572 39.916 1.00 94.75 246 GLN A N 1
ATOM 1751 C CA . GLN A 1 246 ? -26.228 6.054 40.767 1.00 94.75 246 GLN A CA 1
ATOM 1752 C C . GLN A 1 246 ? -25.405 4.886 41.342 1.00 94.75 246 GLN A C 1
ATOM 1754 O O . GLN A 1 246 ? -25.949 3.947 41.921 1.00 94.75 246 GLN A O 1
ATOM 1759 N N . ASN A 1 247 ? -24.077 4.965 41.202 1.00 91.94 247 ASN A N 1
ATOM 1760 C CA . ASN A 1 247 ? -23.122 3.919 41.595 1.00 91.94 247 ASN A CA 1
ATOM 1761 C C . ASN A 1 247 ? -23.326 2.550 40.907 1.00 91.94 247 ASN A C 1
ATOM 1763 O O . ASN A 1 247 ? -22.916 1.537 41.472 1.00 91.94 247 ASN A O 1
ATOM 1767 N N . GLN A 1 248 ? -23.956 2.486 39.727 1.00 94.81 248 GLN A N 1
ATOM 1768 C CA . GLN A 1 248 ? -24.060 1.260 38.924 1.00 94.81 248 GLN A CA 1
ATOM 1769 C C . GLN A 1 248 ? -23.310 1.397 37.585 1.00 94.81 248 GLN A C 1
ATOM 1771 O O . GLN A 1 248 ? -23.374 2.462 36.958 1.00 94.81 248 GLN A O 1
ATOM 1776 N N . PRO A 1 249 ? -22.616 0.341 37.123 1.00 95.31 249 PRO A N 1
ATOM 1777 C CA . PRO A 1 249 ? -22.047 0.303 35.781 1.00 95.31 249 PRO A CA 1
ATOM 1778 C C . PRO A 1 249 ? -23.146 0.231 34.712 1.00 95.31 249 PRO A C 1
ATOM 1780 O O . PRO A 1 249 ? -24.271 -0.189 34.985 1.00 95.31 249 PRO A O 1
ATOM 1783 N N . ILE A 1 250 ? -22.803 0.588 33.475 1.00 94.81 250 ILE A N 1
ATOM 1784 C CA . ILE A 1 250 ? -23.576 0.245 32.278 1.00 94.81 250 ILE A CA 1
ATOM 1785 C C . ILE A 1 250 ? -22.731 -0.601 31.329 1.00 94.81 250 ILE A C 1
ATOM 1787 O O . ILE A 1 250 ? -21.666 -0.170 30.889 1.00 94.81 250 ILE A O 1
ATOM 1791 N N . SER A 1 251 ? -23.242 -1.787 30.994 1.00 93.19 251 SER A N 1
ATOM 1792 C CA . SER A 1 251 ? -22.699 -2.663 29.953 1.00 93.19 251 SER A CA 1
ATOM 1793 C C . SER A 1 251 ? -23.331 -2.359 28.589 1.00 93.19 251 SER A C 1
ATOM 1795 O O . SER A 1 251 ? -24.540 -2.138 28.504 1.00 93.19 251 SER A O 1
ATOM 1797 N N . PHE A 1 252 ? -22.533 -2.351 27.522 1.00 89.81 252 PHE A N 1
ATOM 1798 C CA . PHE A 1 252 ? -22.967 -2.086 26.147 1.00 89.81 252 PHE A CA 1
ATOM 1799 C C . PHE A 1 252 ? -21.997 -2.694 25.119 1.00 89.81 252 PHE A C 1
ATOM 1801 O O . PHE A 1 252 ? -20.891 -3.113 25.450 1.00 89.81 252 PHE A O 1
ATOM 1808 N N . ILE A 1 253 ? -22.409 -2.720 23.848 1.00 86.00 253 ILE A N 1
ATOM 1809 C CA . ILE A 1 253 ? -21.592 -3.170 22.710 1.00 86.00 253 ILE A CA 1
ATOM 1810 C C . ILE A 1 253 ? -21.656 -2.087 21.625 1.00 86.00 253 ILE A C 1
ATOM 1812 O O . ILE A 1 253 ? -22.748 -1.615 21.303 1.00 86.00 253 ILE A O 1
ATOM 1816 N N . LEU A 1 254 ? -20.523 -1.692 21.036 1.00 82.00 254 LEU A N 1
ATOM 1817 C CA . LEU A 1 254 ? -20.460 -0.567 20.082 1.00 82.00 254 LEU A CA 1
ATOM 1818 C C . LEU A 1 254 ? -21.379 -0.763 18.865 1.00 82.00 254 LEU A C 1
ATOM 1820 O O . LEU A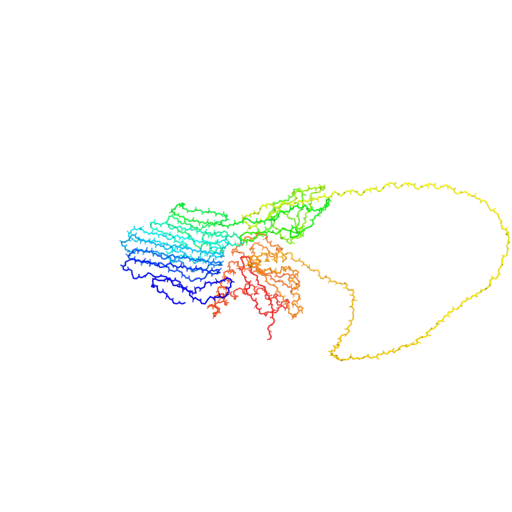 1 254 ? -22.099 0.159 18.483 1.00 82.00 254 LEU A O 1
ATOM 1824 N N . ALA A 1 255 ? -21.432 -1.981 18.318 1.00 77.44 255 ALA A N 1
ATOM 1825 C CA . ALA A 1 255 ? -22.332 -2.337 17.222 1.00 77.44 255 ALA A CA 1
ATOM 1826 C C . ALA A 1 255 ? -23.820 -2.096 17.560 1.00 77.44 255 ALA A C 1
ATOM 1828 O O . ALA A 1 255 ? -24.583 -1.655 16.704 1.00 77.44 255 ALA A O 1
ATOM 1829 N N . THR A 1 256 ? -24.238 -2.302 18.818 1.00 82.69 256 THR A N 1
ATOM 1830 C CA . THR A 1 256 ? -25.626 -2.028 19.256 1.00 82.69 256 THR A CA 1
ATOM 1831 C C . THR A 1 256 ? -25.939 -0.535 19.391 1.00 82.69 256 THR A C 1
ATOM 1833 O O . THR A 1 256 ? -27.107 -0.158 19.438 1.00 82.69 256 THR A O 1
ATOM 1836 N N . LEU A 1 257 ? -24.910 0.319 19.399 1.00 83.81 257 LEU A N 1
ATOM 1837 C CA . LEU A 1 257 ? -25.027 1.780 19.371 1.00 83.81 257 LEU A CA 1
ATOM 1838 C C . LEU A 1 257 ? -24.927 2.358 17.945 1.00 83.81 257 LEU A C 1
ATOM 1840 O O . LEU A 1 257 ? -24.946 3.576 17.782 1.00 83.81 257 LEU A O 1
ATOM 1844 N N . GLY A 1 258 ? -24.801 1.509 16.916 1.00 82.44 258 GLY A N 1
ATOM 1845 C CA . GLY A 1 258 ? -24.619 1.938 15.525 1.00 82.44 258 GLY A CA 1
ATOM 1846 C C . GLY A 1 258 ? -23.217 2.471 15.203 1.00 82.44 258 GLY A C 1
ATOM 1847 O O . GLY A 1 258 ? -23.034 3.106 14.166 1.00 82.44 258 GLY A O 1
ATOM 1848 N N . LEU A 1 259 ? -22.228 2.233 16.073 1.00 83.75 259 LEU A N 1
ATOM 1849 C CA . LEU A 1 259 ? -20.849 2.697 15.899 1.00 83.75 259 LEU A CA 1
ATOM 1850 C C . LEU A 1 259 ? -20.055 1.773 14.968 1.00 83.75 259 LEU A C 1
ATOM 1852 O O . LEU A 1 259 ? -19.186 1.016 15.402 1.00 83.75 259 LEU A O 1
ATOM 1856 N N . PHE A 1 260 ? -20.361 1.865 13.679 1.00 82.81 260 PHE A N 1
ATOM 1857 C CA . PHE A 1 260 ? -19.583 1.256 12.606 1.00 82.81 260 PHE A CA 1
ATOM 1858 C C . PHE A 1 260 ? -18.697 2.336 11.971 1.00 82.81 260 PHE A C 1
ATOM 1860 O O . PHE A 1 260 ? -19.237 3.354 11.532 1.00 82.81 260 PHE A O 1
ATOM 1867 N N . PRO A 1 261 ? -17.361 2.180 11.958 1.00 86.12 261 PRO A N 1
ATOM 1868 C CA . PRO A 1 261 ? -16.498 3.096 11.234 1.00 86.12 261 PRO A CA 1
ATOM 1869 C C . PRO A 1 261 ? -16.679 2.894 9.726 1.00 86.12 261 PRO A C 1
ATOM 1871 O O . PRO A 1 261 ? -16.926 1.776 9.277 1.00 86.12 261 PRO A O 1
ATOM 1874 N N . THR A 1 262 ? -16.520 3.960 8.946 1.00 84.75 262 THR A N 1
ATOM 1875 C CA . THR A 1 262 ? -16.443 3.873 7.479 1.00 84.75 262 THR A CA 1
ATOM 1876 C C . THR A 1 262 ? -15.338 4.769 6.952 1.00 84.75 262 THR A C 1
ATOM 1878 O O . THR A 1 262 ? -15.161 5.887 7.445 1.00 84.75 262 THR A O 1
ATOM 1881 N N . ASP A 1 263 ? -14.625 4.288 5.945 1.00 85.50 263 ASP A N 1
ATOM 1882 C CA . ASP A 1 263 ? -13.497 4.967 5.314 1.00 85.50 263 ASP A CA 1
ATOM 1883 C C . ASP A 1 263 ? -13.782 5.250 3.822 1.00 85.50 263 ASP A C 1
ATOM 1885 O O . ASP A 1 263 ? -14.827 4.844 3.315 1.00 85.50 263 ASP A O 1
ATOM 1889 N N . ALA A 1 264 ? -12.917 6.006 3.140 1.00 84.75 264 ALA A N 1
ATOM 1890 C CA . ALA A 1 264 ? -13.068 6.365 1.721 1.00 84.75 264 ALA A CA 1
ATOM 1891 C C . ALA A 1 264 ? -11.946 5.806 0.823 1.00 84.75 264 ALA A C 1
ATOM 1893 O O . ALA A 1 264 ? -12.083 5.798 -0.403 1.00 84.75 264 ALA A O 1
ATOM 1894 N N . ASP A 1 265 ? -10.869 5.322 1.439 1.00 80.94 265 ASP A N 1
ATOM 1895 C CA . ASP A 1 265 ? -9.750 4.590 0.852 1.00 80.94 265 ASP A CA 1
ATOM 1896 C C . ASP A 1 265 ? -9.883 3.086 1.206 1.00 80.94 265 ASP A C 1
ATOM 1898 O O . ASP A 1 265 ? -8.960 2.303 0.978 1.00 80.94 265 ASP A O 1
ATOM 1902 N N . ASP A 1 266 ? -11.039 2.694 1.768 1.00 77.88 266 ASP A N 1
ATOM 1903 C CA . ASP A 1 266 ? -11.368 1.429 2.442 1.00 77.88 266 ASP A CA 1
ATOM 1904 C C . ASP A 1 266 ? -10.154 0.822 3.187 1.00 77.88 266 ASP A C 1
ATOM 1906 O O . ASP A 1 266 ? -9.731 -0.306 2.924 1.00 77.88 266 ASP A O 1
ATOM 1910 N N . ASP A 1 267 ? -9.533 1.626 4.059 1.00 78.69 267 ASP A N 1
ATOM 1911 C CA . ASP A 1 267 ? -8.384 1.237 4.889 1.00 78.69 267 ASP A CA 1
ATOM 1912 C C . ASP A 1 267 ? -8.782 0.416 6.140 1.00 78.69 267 ASP A C 1
ATOM 1914 O O . ASP A 1 267 ? -9.930 0.415 6.587 1.00 78.69 267 ASP A O 1
ATOM 1918 N N . ASN A 1 268 ? -7.813 -0.267 6.764 1.00 78.88 268 ASN A N 1
ATOM 1919 C CA . ASN A 1 268 ? -8.003 -1.066 7.982 1.00 78.88 268 ASN A CA 1
ATOM 1920 C C . ASN A 1 268 ? -8.221 -0.179 9.227 1.00 78.88 268 ASN A C 1
ATOM 1922 O O . ASN A 1 268 ? -7.280 0.124 9.972 1.00 78.88 268 ASN A O 1
ATOM 1926 N N . VAL A 1 269 ? -9.475 0.206 9.478 1.00 80.06 269 VAL A N 1
ATOM 1927 C CA . VAL A 1 269 ? -9.865 1.098 10.582 1.00 80.06 269 VAL A CA 1
ATOM 1928 C C . VAL A 1 269 ? -10.045 0.378 11.926 1.00 80.06 269 VAL A C 1
ATOM 1930 O O . VAL A 1 269 ? -10.779 -0.600 12.049 1.00 80.06 269 VAL A O 1
ATOM 1933 N N . ALA A 1 270 ? -9.466 0.948 12.984 1.00 82.56 270 ALA A N 1
ATOM 1934 C CA . ALA A 1 270 ? -9.669 0.561 14.379 1.00 82.56 270 ALA A CA 1
ATOM 1935 C C . ALA A 1 270 ? -10.438 1.643 15.165 1.00 82.56 270 ALA A C 1
ATOM 1937 O O . ALA A 1 270 ? -10.205 2.836 14.968 1.00 82.56 270 ALA A O 1
ATOM 1938 N N . ILE A 1 271 ? -11.310 1.257 16.106 1.00 85.12 271 ILE A N 1
ATOM 1939 C CA . ILE A 1 271 ? -11.917 2.205 17.060 1.00 85.12 271 ILE A CA 1
ATOM 1940 C C . ILE A 1 271 ? -10.999 2.334 18.281 1.00 85.12 271 ILE A C 1
ATOM 1942 O O . ILE A 1 271 ? -10.629 1.333 18.892 1.00 85.12 271 ILE A O 1
ATOM 1946 N N . GLN A 1 272 ? -10.659 3.563 18.665 1.00 91.88 272 GLN A N 1
ATOM 1947 C CA . GLN A 1 272 ? -9.842 3.872 19.840 1.00 91.88 272 GLN A CA 1
ATOM 1948 C C . GLN A 1 272 ? -10.593 4.766 20.826 1.00 91.88 272 GLN A C 1
ATOM 1950 O O . GLN A 1 272 ? -11.393 5.626 20.446 1.00 91.88 272 GLN A O 1
ATOM 1955 N N . ILE A 1 273 ? -10.288 4.608 22.113 1.00 92.75 273 ILE A N 1
ATOM 1956 C CA . ILE A 1 273 ? -10.769 5.517 23.155 1.00 92.75 273 ILE A CA 1
ATOM 1957 C C . ILE A 1 273 ? -9.957 6.811 23.086 1.00 92.75 273 ILE A C 1
ATOM 1959 O O . ILE A 1 273 ? -8.754 6.822 23.329 1.00 92.75 273 ILE A O 1
ATOM 1963 N N . SER A 1 274 ? -10.621 7.924 22.789 1.00 95.25 274 SER A N 1
ATOM 1964 C CA . SER A 1 274 ? -10.009 9.253 22.730 1.00 95.25 274 SER A CA 1
ATOM 1965 C C . SER A 1 274 ? -9.956 9.913 24.112 1.00 95.25 274 SER A C 1
ATOM 1967 O O . SER A 1 274 ? -8.918 10.453 24.494 1.00 95.25 274 SER A O 1
ATOM 1969 N N . THR A 1 275 ? -11.036 9.837 24.899 1.00 96.75 275 THR A N 1
ATOM 1970 C CA . THR A 1 275 ? -11.071 10.343 26.284 1.00 96.75 275 THR A CA 1
ATOM 1971 C C . THR A 1 275 ? -11.972 9.501 27.187 1.00 96.75 275 THR A C 1
ATOM 1973 O O . THR A 1 275 ? -12.874 8.814 26.715 1.00 96.75 275 THR A O 1
ATOM 1976 N N . ILE A 1 276 ? -11.744 9.587 28.500 1.00 97.00 276 ILE A N 1
ATOM 1977 C CA . ILE A 1 276 ? -12.593 9.025 29.561 1.00 97.00 276 ILE A CA 1
ATOM 1978 C C . ILE A 1 276 ? -12.765 10.119 30.624 1.00 97.00 276 ILE A C 1
ATOM 1980 O O . ILE A 1 276 ? -11.795 10.813 30.942 1.00 97.00 276 ILE A O 1
ATOM 1984 N N . LEU A 1 277 ? -13.969 10.286 31.179 1.00 96.94 277 LEU A N 1
ATOM 1985 C CA . LEU A 1 277 ? -14.224 11.238 32.263 1.00 96.94 277 LEU A CA 1
ATOM 1986 C C . LEU A 1 277 ? -13.318 10.944 33.483 1.00 96.94 277 LEU A C 1
ATOM 1988 O O . LEU A 1 277 ? -13.303 9.809 33.969 1.00 96.94 277 LEU A O 1
ATOM 1992 N N . PRO A 1 278 ? -12.594 11.937 34.037 1.00 95.94 278 PRO A N 1
ATOM 1993 C CA . PRO A 1 278 ? -11.758 11.728 35.216 1.00 95.94 278 PRO A CA 1
ATOM 1994 C C . PRO A 1 278 ? -12.548 11.177 36.412 1.00 95.94 278 PRO A C 1
ATOM 1996 O O . PRO A 1 278 ? -13.541 11.762 36.838 1.00 95.94 278 PRO A O 1
ATOM 1999 N N . GLY A 1 279 ? -12.080 10.057 36.969 1.00 93.94 279 GLY A N 1
ATOM 2000 C CA . GLY A 1 279 ? -12.727 9.368 38.091 1.00 93.94 279 GLY A CA 1
ATOM 2001 C C . GLY A 1 279 ? -13.786 8.332 37.697 1.00 93.94 279 GLY A C 1
ATOM 2002 O O . GLY A 1 279 ? -14.295 7.653 38.585 1.00 93.94 279 GLY A O 1
ATOM 2003 N N . ALA A 1 280 ? -14.100 8.182 36.407 1.00 96.81 280 ALA A N 1
ATOM 2004 C CA . ALA A 1 280 ? -14.845 7.032 35.899 1.00 96.81 280 ALA A CA 1
ATOM 2005 C C . ALA A 1 280 ? -13.927 5.804 35.738 1.00 96.81 280 ALA A C 1
ATOM 2007 O O . ALA A 1 280 ? -12.700 5.931 35.687 1.00 96.81 280 ALA A O 1
ATOM 2008 N N . ILE A 1 281 ? -14.529 4.620 35.621 1.00 96.75 281 ILE A N 1
ATOM 2009 C CA . ILE A 1 281 ? -13.846 3.371 35.253 1.00 96.75 281 ILE A CA 1
ATOM 2010 C C . ILE A 1 281 ? -14.446 2.882 33.934 1.00 96.75 281 ILE A C 1
ATOM 2012 O O . ILE A 1 281 ? -15.665 2.887 33.776 1.00 96.75 281 ILE A O 1
ATOM 2016 N N . PHE A 1 282 ? -13.595 2.462 33.000 1.00 96.56 282 PHE A N 1
ATOM 2017 C CA . PHE A 1 282 ? -13.994 1.855 31.732 1.00 96.56 282 PHE A CA 1
ATOM 2018 C C . PHE A 1 282 ? -13.302 0.492 31.626 1.00 96.56 282 PHE A C 1
ATOM 2020 O O . PHE A 1 282 ? -12.088 0.408 31.824 1.00 96.56 282 PHE A O 1
ATOM 2027 N N . THR A 1 283 ? -14.060 -0.565 31.358 1.00 92.94 283 THR A N 1
ATOM 2028 C CA . THR A 1 283 ? -13.590 -1.953 31.313 1.00 92.94 283 THR A CA 1
ATOM 2029 C C . THR A 1 283 ? -14.062 -2.665 30.040 1.00 92.94 283 THR A C 1
ATOM 2031 O O . THR A 1 283 ? -15.131 -2.369 29.508 1.00 92.94 283 THR A O 1
ATOM 2034 N N . SER A 1 284 ? -13.275 -3.631 29.559 1.00 87.12 284 SER A N 1
ATOM 2035 C CA . SER A 1 284 ? -13.722 -4.684 28.630 1.00 87.12 284 SER A CA 1
ATOM 2036 C C . SER A 1 284 ? -13.373 -6.029 29.242 1.00 87.12 284 SER A C 1
ATOM 2038 O O . SER A 1 284 ? -12.238 -6.226 29.674 1.00 87.12 284 SER A O 1
ATOM 2040 N N . ASN A 1 285 ? -14.348 -6.935 29.347 1.00 78.25 285 ASN A N 1
ATOM 2041 C CA . ASN A 1 285 ? -14.176 -8.271 29.942 1.00 78.25 285 ASN A CA 1
ATOM 2042 C C . ASN A 1 285 ? -13.490 -8.288 31.338 1.00 78.25 285 ASN A C 1
ATOM 2044 O O . ASN A 1 285 ? -12.932 -9.302 31.751 1.00 78.25 285 ASN A O 1
ATOM 2048 N N . GLY A 1 286 ? -13.543 -7.169 32.075 1.00 79.38 286 GLY A N 1
ATOM 2049 C CA . GLY A 1 286 ? -12.902 -6.971 33.381 1.00 79.38 286 GLY A CA 1
ATOM 2050 C C . GLY A 1 286 ? -11.509 -6.315 33.368 1.00 79.38 286 GLY A C 1
ATOM 2051 O O . GLY A 1 286 ? -11.041 -5.913 34.433 1.00 79.38 286 GLY A O 1
ATOM 2052 N N . GLU A 1 287 ? -10.852 -6.141 32.215 1.00 85.94 287 GLU A N 1
ATOM 2053 C CA . GLU A 1 287 ? -9.598 -5.373 32.116 1.00 85.94 287 GLU A CA 1
ATOM 2054 C C . GLU A 1 287 ? -9.872 -3.868 31.943 1.00 85.94 287 GLU A C 1
ATOM 2056 O O . GLU A 1 287 ? -10.782 -3.473 31.213 1.00 85.94 287 GLU A O 1
ATOM 2061 N N . ILE A 1 288 ? -9.099 -3.016 32.635 1.00 89.44 288 ILE A N 1
ATOM 2062 C CA . ILE A 1 288 ? -9.299 -1.554 32.662 1.00 89.44 288 ILE A CA 1
ATOM 2063 C C . ILE A 1 288 ? -8.701 -0.898 31.415 1.00 89.44 288 ILE A C 1
ATOM 2065 O O . ILE A 1 288 ? -7.481 -0.900 31.235 1.00 89.44 288 ILE A O 1
ATOM 2069 N N . LEU A 1 289 ? -9.566 -0.244 30.643 1.00 90.50 289 LEU A N 1
ATOM 2070 C CA . LEU A 1 289 ? -9.248 0.493 29.424 1.00 90.50 289 LEU A CA 1
ATOM 2071 C C . LEU A 1 289 ? -8.839 1.950 29.699 1.00 90.50 289 LEU A C 1
ATOM 2073 O O . LEU A 1 289 ? -9.178 2.549 30.725 1.00 90.50 289 LEU A O 1
ATOM 2077 N N . ARG A 1 290 ? -8.097 2.535 28.756 1.00 92.62 290 ARG A N 1
ATOM 2078 C CA . ARG A 1 290 ? -7.464 3.858 28.838 1.00 92.62 290 ARG A CA 1
ATOM 2079 C C . ARG A 1 290 ? -7.578 4.620 27.510 1.00 92.62 290 ARG A C 1
ATOM 2081 O O . ARG A 1 290 ? -7.764 4.009 26.461 1.00 92.62 290 ARG A O 1
ATOM 2088 N N . PRO A 1 291 ? -7.411 5.956 27.513 1.00 91.50 291 PRO A N 1
ATOM 2089 C CA . PRO A 1 291 ? -7.224 6.715 26.280 1.00 91.50 291 PRO A CA 1
ATOM 2090 C C . PRO A 1 291 ? -6.021 6.196 25.475 1.00 91.50 291 PRO A C 1
ATOM 2092 O O . PRO A 1 291 ? -4.925 6.065 26.023 1.00 91.50 291 PRO A O 1
ATOM 2095 N N . GLY A 1 292 ? -6.236 5.928 24.188 1.00 83.81 292 GLY A N 1
ATOM 2096 C CA . GLY A 1 292 ? -5.293 5.278 23.273 1.00 83.81 292 GLY A CA 1
ATOM 2097 C C . GLY A 1 292 ? -5.494 3.766 23.110 1.00 83.81 292 GLY A C 1
ATOM 2098 O O . GLY A 1 292 ? -4.952 3.197 22.163 1.00 83.81 292 GLY A O 1
ATOM 2099 N N . ASP A 1 293 ? -6.281 3.113 23.971 1.00 84.56 293 ASP A N 1
ATOM 2100 C CA . ASP A 1 293 ? -6.574 1.686 23.823 1.00 84.56 293 ASP A CA 1
ATOM 2101 C C . ASP A 1 293 ? -7.577 1.458 22.679 1.00 84.56 293 ASP A C 1
ATOM 2103 O O . ASP A 1 293 ? -8.522 2.230 22.479 1.00 84.56 293 ASP A O 1
ATOM 2107 N N . THR A 1 294 ? -7.351 0.387 21.916 1.00 83.06 294 THR A N 1
ATOM 2108 C CA . THR A 1 294 ? -8.210 -0.048 20.805 1.00 83.06 294 THR A CA 1
ATOM 2109 C C . THR A 1 294 ? -9.306 -0.979 21.317 1.00 83.06 294 THR A C 1
ATOM 2111 O O . THR A 1 294 ? -9.043 -1.832 22.161 1.00 83.06 294 THR A O 1
ATOM 2114 N N . ILE A 1 295 ? -10.523 -0.832 20.794 1.00 79.94 295 ILE A N 1
ATOM 2115 C CA . ILE A 1 295 ? -11.707 -1.609 21.176 1.00 79.94 295 ILE A CA 1
ATOM 2116 C C . ILE A 1 295 ? -12.434 -2.130 19.931 1.00 79.94 295 ILE A C 1
ATOM 2118 O O . ILE A 1 295 ? -12.567 -1.421 18.934 1.00 79.94 295 ILE A O 1
ATOM 2122 N N . THR A 1 296 ? -12.912 -3.375 19.974 1.00 72.62 296 THR A N 1
ATOM 2123 C CA . THR A 1 296 ? -13.609 -4.002 18.838 1.00 72.62 296 THR A CA 1
ATOM 2124 C C . THR A 1 296 ? -15.103 -3.686 18.852 1.00 72.62 296 THR A C 1
ATOM 2126 O O . THR A 1 296 ? -15.707 -3.497 19.910 1.00 72.62 296 THR A O 1
ATOM 2129 N N . SER A 1 297 ? -15.742 -3.668 17.677 1.00 66.56 297 SER A N 1
ATOM 2130 C CA . SER A 1 297 ? -17.174 -3.342 17.538 1.00 66.56 297 SER A CA 1
ATOM 2131 C C . SER A 1 297 ? -18.105 -4.280 18.329 1.00 66.56 297 SER A C 1
ATOM 2133 O O . SER A 1 297 ? -19.209 -3.880 18.709 1.00 66.56 297 SER A O 1
ATOM 2135 N N . ARG A 1 298 ? -17.638 -5.507 18.605 1.00 68.56 298 ARG A N 1
ATOM 2136 C CA . ARG A 1 298 ? -18.327 -6.579 19.346 1.00 68.56 298 ARG A CA 1
ATOM 2137 C C . ARG A 1 298 ? -17.872 -6.730 20.811 1.00 68.56 298 ARG A C 1
ATOM 2139 O O . ARG A 1 298 ? -18.415 -7.580 21.510 1.00 68.56 298 ARG A O 1
ATOM 2146 N N . SER A 1 299 ? -16.918 -5.923 21.294 1.00 72.19 299 SER A N 1
ATOM 2147 C CA . SER A 1 299 ? -16.468 -5.949 22.699 1.00 72.19 299 SER A CA 1
ATOM 2148 C C . SER A 1 299 ? -17.634 -5.722 23.672 1.00 72.19 299 SER A C 1
ATOM 2150 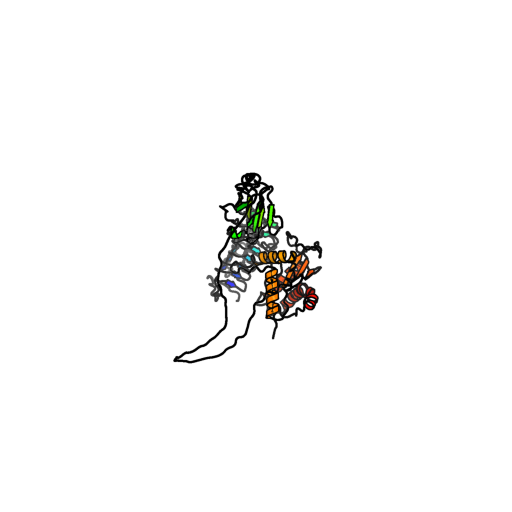O O . SER A 1 299 ? -18.412 -4.784 23.489 1.00 72.19 299 SER A O 1
ATOM 2152 N N . ASN A 1 300 ? -17.720 -6.531 24.736 1.00 82.31 300 ASN A N 1
ATOM 2153 C CA . ASN A 1 300 ? -18.627 -6.281 25.860 1.00 82.31 300 ASN A CA 1
ATOM 2154 C C . ASN A 1 300 ? -17.989 -5.255 26.806 1.00 82.31 300 ASN A C 1
ATOM 2156 O O . ASN A 1 300 ? -17.161 -5.586 27.660 1.00 82.31 300 ASN A O 1
ATOM 2160 N N . LEU A 1 301 ? -18.367 -4.001 26.592 1.00 91.94 301 LEU A N 1
ATOM 2161 C CA . LEU A 1 301 ? -17.808 -2.826 27.238 1.00 91.94 301 LEU A CA 1
ATOM 2162 C C . LEU A 1 301 ? -18.634 -2.434 28.458 1.00 91.94 301 LEU A C 1
ATOM 2164 O O . LEU A 1 301 ? -19.858 -2.524 28.441 1.00 91.94 301 LEU A O 1
ATOM 2168 N N . GLU A 1 302 ? -17.973 -1.958 29.505 1.00 96.19 302 GLU A N 1
ATOM 2169 C CA . GLU A 1 302 ? -18.603 -1.578 30.766 1.00 96.19 302 GLU A CA 1
ATOM 2170 C C . GLU A 1 302 ? -18.070 -0.221 31.242 1.00 96.19 302 GLU A C 1
ATOM 2172 O O . GLU A 1 302 ? -16.870 -0.041 31.442 1.00 96.19 302 GLU A O 1
ATOM 2177 N N . PHE A 1 303 ? -18.960 0.754 31.434 1.00 96.81 303 PHE A N 1
ATOM 2178 C CA . PHE A 1 303 ? -18.607 2.084 31.934 1.00 96.81 303 PHE A CA 1
ATOM 2179 C C . PHE A 1 303 ? -19.246 2.339 33.301 1.00 96.81 303 PHE A C 1
ATOM 2181 O O . PHE A 1 303 ? -20.465 2.263 33.455 1.00 96.81 303 PHE A O 1
ATOM 2188 N N . THR A 1 304 ? -18.428 2.697 34.289 1.00 96.62 304 THR A N 1
ATOM 2189 C CA . THR A 1 304 ? -18.864 3.088 35.635 1.00 96.62 304 THR A CA 1
ATOM 2190 C C . THR A 1 304 ? -18.626 4.587 35.835 1.00 96.62 304 THR A C 1
ATOM 2192 O O . THR A 1 304 ? -17.465 5.007 35.880 1.00 96.62 304 THR A O 1
ATOM 2195 N N . PRO A 1 305 ? -19.682 5.412 35.984 1.00 96.88 305 PRO A N 1
ATOM 2196 C CA . PRO A 1 305 ? -19.539 6.822 36.344 1.00 96.88 305 PRO A CA 1
ATOM 2197 C C . PRO A 1 305 ? -18.809 7.017 37.688 1.00 96.88 305 PRO A C 1
ATOM 2199 O O . PRO A 1 305 ? -18.830 6.116 38.530 1.00 96.88 305 PRO A O 1
ATOM 2202 N N . PRO A 1 306 ? -18.226 8.203 37.954 1.00 96.50 306 PRO A N 1
ATOM 2203 C CA . PRO A 1 306 ? -17.607 8.498 39.244 1.00 96.50 306 PRO A CA 1
ATOM 2204 C C . PRO A 1 306 ? -18.599 8.327 40.404 1.00 96.50 306 PRO A C 1
ATOM 2206 O O . PRO A 1 306 ? -19.791 8.633 40.269 1.00 96.50 306 PRO A O 1
ATOM 2209 N N . THR A 1 307 ? -18.115 7.872 41.560 1.00 93.69 307 THR A N 1
ATOM 2210 C CA . THR A 1 307 ? -18.973 7.558 42.711 1.00 93.69 307 THR A CA 1
ATOM 2211 C C . THR A 1 307 ? -19.797 8.771 43.155 1.00 93.69 307 THR A C 1
ATOM 2213 O O . THR A 1 307 ? -19.294 9.883 43.296 1.00 93.69 307 THR A O 1
ATOM 2216 N N . GLY A 1 308 ? -21.098 8.560 43.358 1.00 91.69 308 GLY A N 1
ATOM 2217 C CA . GLY A 1 308 ? -22.058 9.596 43.743 1.00 91.69 308 GLY A CA 1
ATOM 2218 C C . GLY A 1 308 ? -22.639 10.444 42.602 1.00 91.69 308 GLY A C 1
ATOM 2219 O O . GLY A 1 308 ? -23.588 11.183 42.865 1.00 91.69 308 GLY A O 1
ATOM 2220 N N . THR A 1 309 ? -22.153 10.334 41.360 1.00 93.44 309 THR A N 1
ATOM 2221 C CA . THR A 1 309 ? -22.662 11.128 40.217 1.00 93.44 309 THR A CA 1
ATOM 2222 C C . THR A 1 309 ? -24.158 10.902 39.967 1.00 93.44 309 THR A C 1
ATOM 2224 O O . THR A 1 309 ? -24.648 9.785 40.113 1.00 93.44 309 THR A O 1
ATOM 2227 N N . THR A 1 310 ? -24.879 11.957 39.577 1.00 94.56 310 THR A N 1
ATOM 2228 C CA . THR A 1 310 ? -26.294 11.926 39.162 1.00 94.56 310 THR A CA 1
ATOM 2229 C C . THR A 1 310 ? -26.543 12.943 38.043 1.00 94.56 310 THR A C 1
ATOM 2231 O O . THR A 1 310 ? -25.822 13.939 37.951 1.00 94.56 310 THR A O 1
ATOM 2234 N N . GLY A 1 311 ? -27.564 12.706 37.218 1.00 93.88 311 GLY A N 1
ATOM 2235 C CA . GLY A 1 311 ? -27.936 13.547 36.077 1.00 93.88 311 GLY A CA 1
ATOM 2236 C C . GLY A 1 311 ? -27.102 13.295 34.814 1.00 93.88 311 GLY A C 1
ATOM 2237 O O . GLY A 1 311 ? -26.364 12.309 34.720 1.00 93.88 311 GLY A O 1
ATOM 2238 N N . THR A 1 312 ? -27.218 14.203 33.843 1.00 94.06 312 THR A N 1
ATOM 2239 C CA . THR A 1 312 ? -26.598 14.084 32.515 1.00 94.06 312 THR A CA 1
ATOM 2240 C C . THR A 1 312 ? -25.096 14.376 32.517 1.00 94.06 312 THR A C 1
ATOM 2242 O O . THR A 1 312 ? -24.652 15.501 32.758 1.00 94.06 312 THR A O 1
ATOM 2245 N N . ILE A 1 313 ? -24.303 13.380 32.133 1.00 94.88 313 ILE A N 1
ATOM 2246 C CA . ILE A 1 313 ? -22.884 13.495 31.801 1.00 94.88 313 ILE A CA 1
ATOM 2247 C C . ILE A 1 313 ? -22.770 13.573 30.274 1.00 94.88 313 ILE A C 1
ATOM 2249 O O . ILE A 1 313 ? -22.791 12.546 29.607 1.00 94.88 313 ILE A O 1
ATOM 2253 N N . ASN A 1 314 ? -22.642 14.770 29.693 1.00 89.19 314 ASN A N 1
ATOM 2254 C CA . ASN A 1 314 ? -22.619 14.923 28.224 1.00 89.19 314 ASN A CA 1
ATOM 2255 C C . ASN A 1 314 ? -21.398 14.269 27.543 1.00 89.19 314 ASN A C 1
ATOM 2257 O O . ASN A 1 314 ? -21.524 13.739 26.445 1.00 89.19 314 ASN A O 1
ATOM 2261 N N . ASN A 1 315 ? -20.236 14.288 28.206 1.00 91.44 315 ASN A N 1
ATOM 2262 C CA . ASN A 1 315 ? -18.981 13.708 27.718 1.00 91.44 315 ASN A CA 1
ATOM 2263 C C . ASN A 1 315 ? -18.467 12.695 28.756 1.00 91.44 315 ASN A C 1
ATOM 2265 O O . ASN A 1 315 ? -17.578 13.009 29.549 1.00 91.44 315 ASN A O 1
ATOM 2269 N N . ALA A 1 316 ? -19.075 11.509 28.816 1.00 95.50 316 ALA A N 1
ATOM 2270 C CA . ALA A 1 316 ? -18.669 10.450 29.743 1.00 95.50 316 ALA A CA 1
ATOM 2271 C C . ALA A 1 316 ? -17.395 9.735 29.257 1.00 95.50 316 ALA A C 1
ATOM 2273 O O . ALA A 1 316 ? -16.492 9.434 30.040 1.00 95.50 316 ALA A O 1
ATOM 2274 N N . PHE A 1 317 ? -17.301 9.536 27.946 1.00 95.56 317 PHE A N 1
ATOM 2275 C CA . PHE A 1 317 ? -16.094 9.162 27.216 1.00 95.56 317 PHE A CA 1
ATOM 2276 C C . PHE A 1 317 ? -16.204 9.676 25.772 1.00 95.56 317 PHE A C 1
ATOM 2278 O O . PHE A 1 317 ? -17.269 10.133 25.345 1.00 95.56 317 PHE A O 1
ATOM 2285 N N . SER A 1 318 ? -15.115 9.617 25.010 1.00 95.56 318 SER A N 1
ATOM 2286 C CA . SER A 1 318 ? -15.146 9.859 23.566 1.00 95.56 318 SER A CA 1
ATOM 2287 C C . SER A 1 318 ? -14.333 8.818 22.811 1.00 95.56 318 SER A C 1
ATOM 2289 O O . SER A 1 318 ? -13.327 8.317 23.316 1.00 95.56 318 SER A O 1
ATOM 2291 N N . LEU A 1 319 ? -14.773 8.500 21.596 1.00 95.06 319 LEU A N 1
ATOM 2292 C CA . LEU A 1 319 ? -14.174 7.509 20.704 1.00 95.06 319 LEU A CA 1
ATOM 2293 C C . LEU A 1 319 ? -13.744 8.167 19.390 1.00 95.06 319 LEU A C 1
ATOM 2295 O O . LEU A 1 319 ? -14.378 9.119 18.937 1.00 95.06 319 LEU A O 1
ATOM 2299 N N . VAL A 1 320 ? -12.700 7.640 18.760 1.00 95.50 320 VAL A N 1
ATOM 2300 C CA . VAL A 1 320 ? -12.302 7.971 17.383 1.00 95.50 320 VAL A CA 1
ATOM 2301 C C . VAL A 1 320 ? -12.151 6.691 16.575 1.00 95.50 320 VAL A C 1
ATOM 2303 O O . VAL A 1 320 ? -11.794 5.649 17.120 1.00 95.50 320 VAL A O 1
ATOM 2306 N N . ALA A 1 321 ? -12.415 6.772 15.279 1.00 91.44 321 ALA A N 1
ATOM 2307 C CA . ALA A 1 321 ? -11.939 5.788 14.318 1.00 91.44 321 ALA A CA 1
ATOM 2308 C C . ALA A 1 321 ? -10.530 6.196 13.847 1.00 91.44 321 ALA A C 1
ATOM 2310 O O . ALA A 1 321 ? -10.268 7.389 13.703 1.00 91.44 321 ALA A O 1
ATOM 2311 N N . SER A 1 322 ? -9.628 5.240 13.625 1.00 89.62 322 SER A N 1
ATOM 2312 C CA . SER A 1 322 ? -8.249 5.485 13.184 1.00 89.62 322 SER A CA 1
ATOM 2313 C C . SER A 1 322 ? -7.784 4.431 12.184 1.00 89.62 322 SER A C 1
ATOM 2315 O O . SER A 1 322 ? -7.869 3.235 12.448 1.00 89.62 322 SER A O 1
ATOM 2317 N N . ASP A 1 323 ? -7.230 4.897 11.071 1.00 85.12 323 ASP A N 1
ATOM 2318 C CA . ASP A 1 323 ? -6.586 4.129 9.991 1.00 85.12 323 ASP A CA 1
ATOM 2319 C C . ASP A 1 323 ? -5.078 3.864 10.272 1.00 85.12 323 ASP A C 1
ATOM 2321 O O . ASP A 1 323 ? -4.351 3.375 9.406 1.00 85.12 323 ASP A O 1
ATOM 2325 N N . ARG A 1 324 ? -4.624 4.189 11.505 1.00 83.81 324 ARG A N 1
ATOM 2326 C CA . ARG A 1 324 ? -3.243 4.246 12.056 1.00 83.81 324 ARG A CA 1
ATOM 2327 C C . ARG A 1 324 ? -2.458 5.541 11.827 1.00 83.81 324 ARG A C 1
ATOM 2329 O O . ARG A 1 324 ? -1.476 5.750 12.542 1.00 83.81 324 ARG A O 1
ATOM 2336 N N . VAL A 1 325 ? -2.843 6.376 10.871 1.00 87.06 325 VAL A N 1
ATOM 2337 C CA . VAL A 1 325 ? -2.077 7.550 10.410 1.00 87.06 325 VAL A CA 1
ATOM 2338 C C . VAL A 1 325 ? -2.862 8.855 10.605 1.00 87.06 325 VAL A C 1
ATOM 2340 O O . VAL A 1 325 ? -2.298 9.889 10.966 1.00 87.06 325 VAL A O 1
ATOM 2343 N N . SER A 1 326 ? -4.181 8.784 10.490 1.00 90.94 326 SER A N 1
ATOM 2344 C CA . SER A 1 326 ? -5.161 9.820 10.761 1.00 90.94 326 SER A CA 1
ATOM 2345 C C . SER A 1 326 ? -6.220 9.334 11.777 1.00 90.94 326 SER A C 1
ATOM 2347 O O . SER A 1 326 ? -6.141 8.239 12.351 1.00 90.94 326 SER A O 1
ATOM 2349 N N . ASN A 1 327 ? -7.181 10.207 12.096 1.00 93.56 327 ASN A N 1
ATOM 2350 C CA . ASN A 1 327 ? -8.273 9.928 13.028 1.00 93.56 327 ASN A CA 1
ATOM 2351 C C . ASN A 1 327 ? -9.553 10.659 12.607 1.00 93.56 327 ASN A C 1
ATOM 2353 O O . ASN A 1 327 ? -9.498 11.793 12.125 1.00 93.56 327 ASN A O 1
ATOM 2357 N N . SER A 1 328 ? -10.706 10.059 12.903 1.00 95.75 328 SER A N 1
ATOM 2358 C CA . SER A 1 328 ? -12.007 10.714 12.787 1.00 95.75 328 SER A CA 1
ATOM 2359 C C . SER A 1 328 ? -12.136 11.907 13.737 1.00 95.75 328 SER A C 1
ATOM 2361 O O . SER A 1 328 ? -11.458 12.011 14.762 1.00 95.75 328 SER A O 1
ATOM 2363 N N . THR A 1 329 ? -13.122 12.768 13.482 1.00 95.00 329 THR A N 1
ATOM 2364 C CA . THR A 1 329 ? -13.640 13.650 14.536 1.00 95.00 329 THR A CA 1
ATOM 2365 C C . THR A 1 329 ? -14.112 12.809 15.736 1.00 95.00 329 THR A C 1
ATOM 2367 O O . THR A 1 329 ? -14.776 11.790 15.508 1.00 95.00 329 THR A O 1
ATOM 2370 N N . PRO A 1 330 ? -13.825 13.200 16.995 1.00 95.25 330 PRO A N 1
ATOM 2371 C CA . PRO A 1 330 ? -14.271 12.442 18.160 1.00 95.25 330 PRO A CA 1
ATOM 2372 C C . PRO A 1 330 ? -15.794 12.334 18.255 1.00 95.25 330 PRO A C 1
ATOM 2374 O O . PRO A 1 330 ? -16.506 13.334 18.200 1.00 95.25 330 PRO A O 1
ATOM 2377 N N . THR A 1 331 ? -16.282 11.116 18.462 1.00 94.75 331 THR A N 1
ATOM 2378 C CA . THR A 1 331 ? -17.658 10.835 18.875 1.00 94.75 331 THR A CA 1
ATOM 2379 C C . THR A 1 331 ? -17.726 10.882 20.392 1.00 94.75 331 THR A C 1
ATOM 2381 O O . THR A 1 331 ? -17.152 10.026 21.064 1.00 94.75 331 THR A O 1
ATOM 2384 N N . ASN A 1 332 ? -18.408 11.884 20.943 1.00 94.50 332 ASN A N 1
ATOM 2385 C CA . ASN A 1 332 ? -18.666 11.955 22.381 1.00 94.50 332 ASN A CA 1
ATOM 2386 C C . ASN A 1 332 ? -19.849 11.050 22.738 1.00 94.50 332 ASN A C 1
ATOM 2388 O O . ASN A 1 332 ? -20.849 11.030 22.022 1.00 94.50 332 ASN A O 1
ATOM 2392 N N . VAL A 1 333 ? -19.746 10.328 23.852 1.00 93.75 333 VAL A N 1
ATOM 2393 C CA . VAL A 1 333 ? -20.826 9.484 24.371 1.00 93.75 333 VAL A CA 1
ATOM 2394 C C . VAL A 1 333 ? -21.264 10.019 25.727 1.00 93.75 333 VAL A C 1
ATOM 2396 O O . VAL A 1 333 ? -20.453 10.175 26.645 1.00 93.75 333 VAL A O 1
ATOM 2399 N N . GLY A 1 334 ? -22.557 10.323 25.838 1.00 94.88 334 GLY A N 1
ATOM 2400 C CA . GLY A 1 334 ? -23.170 10.793 27.074 1.00 94.88 334 GLY A CA 1
ATOM 2401 C C . GLY A 1 334 ? -23.699 9.652 27.942 1.00 94.88 334 GLY A C 1
ATOM 2402 O O . GLY A 1 334 ? -24.043 8.585 27.433 1.00 94.88 334 GLY A O 1
ATOM 2403 N N . VAL A 1 335 ? -23.809 9.890 29.250 1.00 96.38 335 VAL A N 1
ATOM 2404 C CA . VAL A 1 335 ? -24.438 8.973 30.213 1.00 96.38 335 VAL A CA 1
ATOM 2405 C C . VAL A 1 335 ? -25.394 9.749 31.118 1.00 96.38 335 VAL A C 1
ATOM 2407 O O . VAL A 1 335 ? -24.993 10.715 31.757 1.00 96.38 335 VAL A O 1
ATOM 2410 N N . GLU A 1 336 ? -26.646 9.316 31.201 1.00 96.56 336 GLU A N 1
ATOM 2411 C CA . GLU A 1 336 ? -27.643 9.791 32.160 1.00 96.56 336 GLU A CA 1
ATOM 2412 C C . GLU A 1 336 ? -27.617 8.894 33.405 1.00 96.56 336 GLU A C 1
ATOM 2414 O O . GLU A 1 336 ? -27.724 7.668 33.295 1.00 96.56 336 GLU A O 1
ATOM 2419 N N . VAL A 1 337 ? -27.452 9.489 34.592 1.00 96.50 337 VAL A N 1
ATOM 2420 C CA . VAL A 1 337 ? -27.311 8.746 35.856 1.00 96.50 337 VAL A CA 1
ATOM 2421 C C . VAL A 1 337 ? -28.484 9.033 36.795 1.00 96.50 337 VAL A C 1
ATOM 2423 O O . VAL A 1 337 ? -28.513 10.047 37.497 1.00 96.50 337 VAL A O 1
ATOM 2426 N N . ALA A 1 338 ? -29.450 8.118 36.844 1.00 93.56 338 ALA A N 1
ATOM 2427 C CA . ALA A 1 338 ? -30.632 8.230 37.691 1.00 93.56 338 ALA A CA 1
ATOM 2428 C C . ALA A 1 338 ? -30.271 8.152 39.186 1.00 93.56 338 ALA A C 1
ATOM 2430 O O . ALA A 1 338 ? -29.580 7.234 39.635 1.00 93.56 338 ALA A O 1
ATOM 2431 N N . SER A 1 339 ? -30.764 9.102 39.983 1.00 88.50 339 SER A N 1
ATOM 2432 C CA . SER A 1 339 ? -30.583 9.105 41.438 1.00 88.50 339 SER A CA 1
ATOM 2433 C C . SER A 1 339 ? -31.348 7.955 42.093 1.00 88.50 339 SER A C 1
ATOM 2435 O O . SER A 1 339 ? -32.577 7.894 41.994 1.00 88.50 339 SER A O 1
ATOM 2437 N N . THR A 1 340 ? -30.653 7.094 42.838 1.00 73.19 340 THR A N 1
ATOM 2438 C CA . THR A 1 340 ? -31.299 6.097 43.699 1.00 73.19 340 THR A CA 1
ATOM 2439 C C . THR A 1 340 ? -31.895 6.798 44.919 1.00 73.19 340 THR A C 1
ATOM 2441 O O . THR A 1 340 ? -31.253 6.892 45.967 1.00 73.19 340 THR A O 1
ATOM 2444 N N . ASN A 1 341 ? -33.116 7.323 44.780 1.00 63.25 341 ASN A N 1
ATOM 2445 C CA . ASN A 1 341 ? -33.880 7.815 45.924 1.00 63.25 341 ASN A CA 1
ATOM 2446 C C . ASN A 1 341 ? -33.962 6.699 46.981 1.00 63.25 341 ASN A C 1
ATOM 2448 O O . ASN A 1 341 ? -34.279 5.560 46.620 1.00 63.25 341 ASN A O 1
ATOM 2452 N N . PRO A 1 342 ? -33.702 6.992 48.269 1.00 62.09 342 PRO A N 1
ATOM 2453 C CA . PRO A 1 342 ? -33.924 6.008 49.316 1.00 62.09 342 PRO A CA 1
ATOM 2454 C C . PRO A 1 342 ? -35.404 5.593 49.316 1.00 62.09 342 PRO A C 1
ATOM 2456 O O . PRO A 1 342 ? -36.265 6.422 48.994 1.00 62.09 342 PRO A O 1
ATOM 2459 N N . PRO A 1 343 ? -35.729 4.340 49.687 1.00 61.09 343 PRO A N 1
ATOM 2460 C CA . PRO A 1 343 ? -37.110 3.952 49.928 1.00 61.09 343 PRO A CA 1
ATOM 2461 C C . PRO A 1 343 ? -37.754 4.946 50.893 1.00 61.09 343 PRO A C 1
ATOM 2463 O O . PRO A 1 343 ? -37.177 5.252 51.938 1.00 61.09 343 PRO A O 1
ATOM 2466 N N . ILE A 1 344 ? -38.935 5.460 50.540 1.00 55.72 344 ILE A N 1
ATOM 2467 C CA . ILE A 1 344 ? -39.720 6.277 51.465 1.00 55.72 344 ILE A CA 1
ATOM 2468 C C . ILE A 1 344 ? -40.045 5.376 52.654 1.00 55.72 344 ILE A C 1
ATOM 2470 O O . ILE A 1 344 ? -40.744 4.374 52.496 1.00 55.72 344 ILE A O 1
ATOM 2474 N N . GLU A 1 345 ? -39.492 5.711 53.819 1.00 56.34 345 GLU A N 1
ATOM 2475 C CA . GLU A 1 345 ? -39.740 4.976 55.053 1.00 56.34 345 GLU A CA 1
ATOM 2476 C C . GLU A 1 345 ? -41.259 4.956 55.301 1.00 56.34 345 GLU A C 1
ATOM 2478 O O . GLU A 1 345 ? -41.892 6.020 55.262 1.00 56.34 345 GLU A O 1
ATOM 2483 N N . PRO A 1 346 ? -41.884 3.773 55.468 1.00 67.12 346 PRO A N 1
ATOM 2484 C CA . PRO A 1 346 ? -43.321 3.705 55.684 1.00 67.12 346 PRO A CA 1
ATOM 2485 C C . PRO A 1 346 ? -43.670 4.496 56.953 1.00 67.12 346 PRO A C 1
ATOM 2487 O O . PRO A 1 346 ? -42.922 4.423 57.932 1.00 67.12 346 PRO A O 1
ATOM 2490 N N . PRO A 1 347 ? -44.779 5.261 56.957 1.00 70.38 347 PRO A N 1
ATOM 2491 C CA . PRO A 1 347 ? -45.124 6.107 58.093 1.00 70.38 347 PRO A CA 1
ATOM 2492 C C . PRO A 1 347 ? -45.205 5.264 59.376 1.00 70.38 347 PRO A C 1
ATOM 2494 O O . PRO A 1 347 ? -45.693 4.129 59.307 1.00 70.38 347 PRO A O 1
ATOM 2497 N N . PRO A 1 348 ? -44.745 5.784 60.533 1.00 68.12 348 PRO A N 1
ATOM 2498 C CA . PRO A 1 348 ? -44.706 5.019 61.773 1.00 68.12 348 PRO A CA 1
ATOM 2499 C C . PRO A 1 348 ? -46.059 4.378 62.079 1.00 68.12 348 PRO A C 1
ATOM 2501 O O . PRO A 1 348 ? -47.072 5.070 62.178 1.00 68.12 348 PRO A O 1
ATOM 2504 N N . ILE A 1 349 ? -46.065 3.051 62.223 1.00 61.88 349 ILE A N 1
ATOM 2505 C CA . ILE A 1 349 ? -47.265 2.298 62.588 1.00 61.88 349 ILE A CA 1
ATOM 2506 C C . ILE A 1 349 ? -47.694 2.771 63.980 1.00 61.88 349 ILE A C 1
ATOM 2508 O O . ILE A 1 349 ? -46.928 2.646 64.938 1.00 61.88 349 ILE A O 1
ATOM 2512 N N . GLU A 1 350 ? -48.902 3.329 64.088 1.00 64.50 350 GLU A N 1
ATOM 2513 C CA . GLU A 1 350 ? -49.444 3.758 65.377 1.00 64.50 350 GLU A CA 1
ATOM 2514 C C . GLU A 1 350 ? -49.519 2.559 66.342 1.00 64.50 350 GLU A C 1
ATOM 2516 O O . GLU A 1 350 ? -49.923 1.464 65.935 1.00 64.50 350 GLU A O 1
ATOM 2521 N N . PRO A 1 351 ? -49.121 2.724 67.618 1.00 63.84 351 PRO A N 1
ATOM 2522 C CA . PRO A 1 351 ? -49.176 1.635 68.582 1.00 63.84 351 PRO A CA 1
ATOM 2523 C C . PRO A 1 351 ? -50.634 1.189 68.793 1.00 63.84 351 PRO A C 1
ATOM 2525 O O . PRO A 1 351 ? -51.522 2.041 68.893 1.00 63.84 351 PRO A O 1
ATOM 2528 N N . PRO A 1 352 ? -50.905 -0.127 68.883 1.00 66.75 352 PRO A N 1
ATOM 2529 C CA . PRO A 1 352 ? -52.268 -0.630 69.008 1.00 66.75 352 PRO A CA 1
ATOM 2530 C C . PRO A 1 352 ? -52.936 -0.132 70.304 1.00 66.75 352 PRO A C 1
ATOM 2532 O O . PRO A 1 352 ? -52.253 0.011 71.326 1.00 66.75 352 PRO A O 1
ATOM 2535 N N . PRO A 1 353 ? -54.264 0.105 70.303 1.00 62.53 353 PRO A N 1
ATOM 2536 C CA . PRO A 1 353 ? -54.989 0.507 71.504 1.00 62.53 353 PRO A CA 1
ATOM 2537 C C . PRO A 1 353 ? -54.825 -0.508 72.640 1.00 62.53 353 PRO A C 1
ATOM 2539 O O . PRO A 1 353 ? -54.930 -1.715 72.431 1.00 62.53 353 PRO A O 1
ATOM 2542 N N . ILE A 1 354 ? -54.603 -0.010 73.857 1.00 53.69 354 ILE A N 1
ATOM 2543 C CA . ILE A 1 354 ? -54.508 -0.842 75.061 1.00 53.69 354 ILE A CA 1
ATOM 2544 C C . ILE A 1 354 ? -55.910 -1.355 75.414 1.00 53.69 354 ILE A C 1
ATOM 2546 O O . ILE A 1 354 ? -56.805 -0.556 75.700 1.00 53.69 354 ILE A O 1
ATOM 2550 N N . GLU A 1 355 ? -56.100 -2.676 75.421 1.00 53.78 355 GLU A N 1
ATOM 2551 C CA . GLU A 1 355 ? -57.356 -3.288 75.868 1.00 53.78 355 GLU A CA 1
ATOM 2552 C C . GLU A 1 355 ? -57.592 -3.063 77.377 1.00 53.78 355 GLU A C 1
ATOM 2554 O O . GLU A 1 355 ? -56.654 -3.160 78.177 1.00 53.78 355 GLU A O 1
ATOM 2559 N N . PRO A 1 356 ? -58.837 -2.774 77.804 1.00 54.41 356 PRO A N 1
ATOM 2560 C CA . PRO A 1 356 ? -59.185 -2.691 79.219 1.00 54.41 356 PRO A CA 1
ATOM 2561 C C . PRO A 1 356 ? -59.223 -4.089 79.873 1.00 54.41 356 PRO A C 1
ATOM 2563 O O . PRO A 1 356 ? -59.536 -5.076 79.206 1.00 54.41 356 PRO A O 1
ATOM 2566 N N . PRO A 1 357 ? -58.943 -4.198 81.187 1.00 55.50 357 PRO A N 1
ATOM 2567 C CA . PRO A 1 357 ? -58.887 -5.484 81.881 1.00 55.50 357 PRO A CA 1
ATOM 2568 C C . PRO A 1 357 ? -60.269 -6.162 82.004 1.00 55.50 357 PRO A C 1
ATOM 2570 O O . PRO A 1 357 ? -61.293 -5.473 82.062 1.00 55.50 357 PRO A O 1
ATOM 2573 N N . PRO A 1 358 ? -60.315 -7.506 82.094 1.00 52.25 358 PRO A N 1
ATOM 2574 C CA . PRO A 1 358 ? -61.563 -8.260 82.173 1.00 52.25 358 PRO A CA 1
ATOM 2575 C C . PRO A 1 358 ? -62.294 -8.048 83.506 1.00 52.25 358 PRO A C 1
ATOM 2577 O O . PRO A 1 358 ? -61.680 -7.946 84.567 1.00 52.25 358 PRO A O 1
ATOM 2580 N N . VAL A 1 359 ? -63.628 -8.043 83.445 1.00 47.56 359 VAL A N 1
ATOM 2581 C CA . VAL A 1 359 ? -64.517 -7.983 84.615 1.00 47.56 359 VAL A CA 1
ATOM 2582 C C . VAL A 1 359 ? -65.031 -9.387 84.929 1.00 47.56 359 VAL A C 1
ATOM 2584 O O . VAL A 1 359 ? -65.684 -10.011 84.092 1.00 47.56 359 VAL A O 1
ATOM 2587 N N . GLU A 1 360 ? -64.762 -9.878 86.138 1.00 49.12 360 GLU A N 1
ATOM 2588 C CA . GLU A 1 360 ? -65.338 -11.129 86.643 1.00 49.12 360 GLU A CA 1
ATOM 2589 C C . GLU A 1 360 ? -66.848 -10.984 86.899 1.00 49.12 360 GLU A C 1
ATOM 2591 O O . GLU A 1 360 ? -67.306 -9.957 87.401 1.00 49.12 360 GLU A O 1
ATOM 2596 N N . ASN A 1 361 ? -67.622 -12.036 86.615 1.00 42.88 361 ASN A N 1
ATOM 2597 C CA . ASN A 1 361 ? -69.020 -12.166 87.037 1.00 42.88 361 ASN A CA 1
ATOM 2598 C C . ASN A 1 361 ? -69.279 -13.578 87.610 1.00 42.88 361 ASN A C 1
ATOM 2600 O O . ASN A 1 361 ? -68.697 -14.545 87.114 1.00 42.88 361 ASN A O 1
ATOM 2604 N N . PRO A 1 362 ? -70.126 -13.715 88.651 1.00 46.59 362 PRO A N 1
ATOM 2605 C CA . PRO A 1 362 ? -70.348 -14.976 89.367 1.00 46.59 362 PRO A CA 1
ATOM 2606 C C . PRO A 1 362 ? -71.350 -15.930 88.666 1.00 46.59 362 PRO A C 1
ATOM 2608 O O . PRO A 1 362 ? -72.103 -15.499 87.792 1.00 46.59 362 PRO A O 1
ATOM 2611 N N . PRO A 1 363 ? -71.392 -17.225 89.052 1.00 63.44 363 PRO A N 1
ATOM 2612 C CA . PRO A 1 363 ? -72.258 -18.249 88.444 1.00 63.44 363 PRO A CA 1
ATOM 2613 C C . PRO A 1 363 ? -73.650 -18.352 89.101 1.00 63.44 363 PRO A C 1
ATOM 2615 O O . PRO A 1 363 ? -73.774 -17.954 90.257 1.00 63.44 363 PRO A O 1
ATOM 2618 N N . ILE A 1 364 ? -74.636 -18.988 88.426 1.00 42.94 364 ILE A N 1
ATOM 2619 C CA . ILE A 1 364 ? -75.640 -19.918 89.025 1.00 42.94 364 ILE A CA 1
ATOM 2620 C C . ILE A 1 364 ? -76.596 -20.588 87.986 1.00 42.94 364 ILE A C 1
ATOM 2622 O O . ILE A 1 364 ? -77.137 -19.922 87.114 1.00 42.94 364 ILE A O 1
ATOM 2626 N N . GLU A 1 365 ? -76.763 -21.912 88.149 1.00 35.41 365 GLU A N 1
ATOM 2627 C CA . GLU A 1 365 ? -77.892 -22.849 87.864 1.00 35.41 365 GLU A CA 1
ATOM 2628 C C . GLU A 1 365 ? -78.585 -23.044 86.475 1.00 35.41 365 GLU A C 1
ATOM 2630 O O . GLU A 1 365 ? -78.900 -22.125 85.729 1.00 35.41 365 GLU A O 1
ATOM 2635 N N . ASN A 1 366 ? -78.886 -24.332 86.200 1.00 38.97 366 ASN A N 1
ATOM 2636 C CA . ASN A 1 366 ? -79.783 -24.915 85.165 1.00 38.97 366 ASN A CA 1
ATOM 2637 C C . ASN A 1 366 ? -81.154 -25.289 85.834 1.00 38.97 366 ASN A C 1
ATOM 2639 O O . ASN A 1 366 ? -81.306 -24.905 86.995 1.00 38.97 366 ASN A O 1
ATOM 2643 N N . PRO A 1 367 ? -82.114 -26.104 85.291 1.00 58.78 367 PRO A N 1
ATOM 2644 C CA . PRO A 1 367 ? -82.283 -26.828 83.997 1.00 58.78 367 PRO A CA 1
ATOM 2645 C C . PRO A 1 367 ? -83.741 -26.621 83.430 1.00 58.78 367 PRO A C 1
ATOM 2647 O O . PRO A 1 367 ? -84.216 -25.499 83.600 1.00 58.78 367 PRO A O 1
ATOM 2650 N N . PRO A 1 368 ? -84.547 -27.580 82.869 1.00 58.12 368 PRO A N 1
ATOM 2651 C CA . PRO A 1 368 ? -84.319 -28.895 82.197 1.00 58.12 368 PRO A CA 1
ATOM 2652 C C . PRO A 1 368 ? -85.173 -29.227 80.913 1.00 58.12 368 PRO A C 1
ATOM 2654 O O . PRO A 1 368 ? -86.278 -28.720 80.787 1.00 58.12 368 PRO A O 1
ATOM 2657 N N . ILE A 1 369 ? -84.751 -30.251 80.120 1.00 39.16 369 ILE A N 1
ATOM 2658 C CA . ILE A 1 369 ? -85.591 -31.300 79.421 1.00 39.16 369 ILE A CA 1
ATOM 2659 C C . ILE A 1 369 ? -86.548 -30.819 78.264 1.00 39.16 369 ILE A C 1
ATOM 2661 O O . ILE A 1 369 ? -86.944 -29.665 78.261 1.00 39.16 369 ILE A O 1
ATOM 2665 N N . GLU A 1 370 ? -86.954 -31.536 77.187 1.00 34.72 370 GLU A N 1
ATOM 2666 C CA . GLU A 1 370 ? -86.877 -32.925 76.625 1.00 34.72 370 GLU A CA 1
ATOM 2667 C C . GLU A 1 370 ? -86.198 -32.900 75.213 1.00 34.72 370 GLU A C 1
ATOM 2669 O O . GLU A 1 370 ? -86.211 -31.839 74.598 1.00 34.72 370 GLU A O 1
ATOM 2674 N N . ASN A 1 371 ? -85.591 -33.889 74.526 1.00 35.50 371 ASN A N 1
ATOM 2675 C CA . ASN A 1 371 ? -85.303 -35.350 74.524 1.00 35.50 371 ASN A CA 1
ATOM 2676 C C . ASN A 1 371 ? -85.808 -36.091 73.233 1.00 35.50 371 ASN A C 1
ATOM 2678 O O . ASN A 1 371 ? -86.856 -35.701 72.720 1.00 35.50 371 ASN A O 1
ATOM 2682 N N . PRO A 1 372 ? -85.092 -37.111 72.672 1.00 64.38 372 PRO A N 1
ATOM 2683 C CA . PRO A 1 372 ? -85.216 -37.485 71.240 1.00 64.38 372 PRO A CA 1
ATOM 2684 C C . PRO A 1 372 ? -85.401 -38.994 70.886 1.00 64.38 372 PRO A C 1
ATOM 2686 O O . PRO A 1 372 ? -85.137 -39.870 71.711 1.00 64.38 372 PRO A O 1
ATOM 2689 N N . PRO A 1 373 ? -85.733 -39.298 69.611 1.00 52.03 373 PRO A N 1
ATOM 2690 C CA . PRO A 1 373 ? -85.151 -40.389 68.792 1.00 52.03 373 PRO A CA 1
ATOM 2691 C C . PRO A 1 373 ? -84.190 -39.815 67.706 1.00 52.03 373 PRO A C 1
ATOM 2693 O O . PRO A 1 373 ? -84.208 -38.606 67.484 1.00 52.03 373 PRO A O 1
ATOM 2696 N N . ASP A 1 374 ? -83.255 -40.506 67.032 1.00 37.03 374 ASP A N 1
ATOM 2697 C CA . ASP A 1 374 ? -83.055 -41.912 66.581 1.00 37.03 374 ASP A CA 1
ATOM 2698 C C . ASP A 1 374 ? -83.653 -42.190 65.163 1.00 37.03 374 ASP A C 1
ATOM 2700 O O . ASP A 1 374 ? -84.770 -41.755 64.895 1.00 37.03 374 ASP A O 1
ATOM 2704 N N . SER A 1 375 ? -82.989 -42.835 64.178 1.00 35.59 375 SER A N 1
ATOM 2705 C CA . SER A 1 375 ? -81.751 -43.653 64.200 1.00 35.59 375 SER A CA 1
ATOM 2706 C C . SER A 1 375 ? -80.900 -43.642 62.889 1.00 35.59 375 SER A C 1
ATOM 2708 O O . SER A 1 375 ? -81.058 -42.772 62.034 1.00 35.59 375 SER A O 1
ATOM 2710 N N . GLU A 1 376 ? -79.966 -44.600 62.793 1.00 39.34 376 GLU A N 1
ATOM 2711 C CA . GLU A 1 376 ? -78.798 -44.795 61.902 1.00 39.34 376 GLU A CA 1
ATOM 2712 C C . GLU A 1 376 ? -79.058 -45.058 60.389 1.00 39.34 376 GLU A C 1
ATOM 2714 O O . GLU A 1 376 ? -80.153 -45.432 59.983 1.00 39.34 376 GLU A O 1
ATOM 2719 N N . GLU A 1 377 ? -78.026 -44.912 59.530 1.00 34.56 377 GLU A N 1
ATOM 2720 C CA . GLU A 1 377 ? -77.207 -46.016 58.938 1.00 34.56 377 GLU A CA 1
ATOM 2721 C C . GLU A 1 377 ? -76.537 -45.649 57.574 1.00 34.56 377 GLU A C 1
ATOM 2723 O O . GLU A 1 377 ? -76.662 -44.529 57.075 1.00 34.56 377 GLU A O 1
ATOM 2728 N N . LYS A 1 378 ? -75.733 -46.562 56.990 1.00 39.19 378 LYS A N 1
ATOM 2729 C CA . LYS A 1 378 ? -74.844 -46.334 55.826 1.00 39.19 378 LYS A CA 1
ATOM 2730 C C . LYS A 1 378 ? -74.555 -47.640 55.056 1.00 39.19 378 LYS A C 1
ATOM 2732 O O . LYS A 1 378 ? -74.187 -48.619 55.697 1.00 39.19 378 LYS A O 1
ATOM 2737 N N . PRO A 1 379 ? -74.579 -47.653 53.705 1.00 49.91 379 PRO A N 1
ATOM 2738 C CA . PRO A 1 379 ? -73.776 -48.628 52.946 1.00 49.91 379 PRO A CA 1
ATOM 2739 C C . PRO A 1 379 ? -73.024 -48.033 51.722 1.00 49.91 379 PRO A C 1
ATOM 2741 O O . PRO A 1 379 ? -72.803 -46.825 51.638 1.00 49.91 379 PRO A O 1
ATOM 2744 N N . VAL A 1 380 ? -72.514 -48.907 50.838 1.00 34.41 380 VAL A N 1
ATOM 2745 C CA . VAL A 1 380 ? -71.477 -48.676 49.797 1.00 34.41 380 VAL A CA 1
ATOM 2746 C C . VAL A 1 380 ? -71.739 -49.615 48.579 1.00 34.41 380 VAL A C 1
ATOM 2748 O O . VAL A 1 380 ? -72.521 -50.545 48.746 1.00 34.41 380 VAL A O 1
ATOM 2751 N N . VAL A 1 381 ? -71.017 -49.448 47.441 1.00 34.88 381 VAL A N 1
ATOM 2752 C CA . VAL A 1 381 ? -70.608 -50.474 46.410 1.00 34.88 381 VAL A CA 1
ATOM 2753 C C . VAL A 1 381 ? -71.225 -50.408 44.976 1.00 34.88 381 VAL A C 1
ATOM 2755 O O . VAL A 1 381 ? -72.412 -50.658 44.837 1.00 34.88 381 VAL A O 1
ATOM 2758 N N . LYS A 1 382 ? -70.343 -50.217 43.950 1.00 29.47 382 LYS A N 1
ATOM 2759 C CA . LYS A 1 382 ? -70.301 -50.686 42.508 1.00 29.47 382 LYS A CA 1
ATOM 2760 C C . LYS A 1 382 ? -71.576 -50.535 41.604 1.00 29.47 382 LYS A C 1
ATOM 2762 O O . LYS A 1 382 ? -72.598 -50.090 42.093 1.00 29.47 382 LYS A O 1
ATOM 2767 N N . GLU A 1 383 ? -71.621 -50.780 40.275 1.00 31.50 383 GLU A N 1
ATOM 2768 C CA . GLU A 1 383 ? -70.745 -51.446 39.268 1.00 31.50 383 GLU A CA 1
ATOM 2769 C C . GLU A 1 383 ? -70.985 -50.914 37.806 1.00 31.50 383 GLU A C 1
ATOM 2771 O O . GLU A 1 383 ? -71.707 -49.937 37.626 1.00 31.50 383 GLU A O 1
ATOM 2776 N N . GLU A 1 384 ? -70.362 -51.532 36.785 1.00 34.25 384 GLU A N 1
ATOM 2777 C CA . GLU A 1 384 ? -70.407 -51.263 35.308 1.00 34.25 384 GLU A CA 1
ATOM 2778 C C . GLU A 1 384 ? -71.653 -51.892 34.580 1.00 34.25 384 GLU A C 1
ATOM 2780 O O . GLU A 1 384 ? -72.465 -52.454 35.321 1.00 34.25 384 GLU A O 1
ATOM 2785 N N . PRO A 1 385 ? -71.887 -51.871 33.217 1.00 42.53 385 PRO A N 1
ATOM 2786 C CA . PRO A 1 385 ? -70.948 -51.760 32.060 1.00 42.53 385 PRO A CA 1
ATOM 2787 C C . PRO A 1 385 ? -71.424 -51.012 30.753 1.00 42.53 385 PRO A C 1
ATOM 2789 O O . PRO A 1 385 ? -72.439 -50.319 30.733 1.00 42.53 385 PRO A O 1
ATOM 2792 N N . GLN A 1 386 ? -70.646 -51.203 29.663 1.00 28.25 386 GLN A N 1
ATOM 2793 C CA . GLN A 1 386 ? -70.867 -51.041 28.187 1.00 28.25 386 GLN A CA 1
ATOM 2794 C C . GLN A 1 386 ? -72.188 -51.650 27.603 1.00 28.25 386 GLN A C 1
ATOM 2796 O O . GLN A 1 386 ? -72.927 -52.229 28.402 1.00 28.25 386 GLN A O 1
ATOM 2801 N N . PRO A 1 387 ? -72.509 -51.637 26.264 1.00 49.34 387 PRO A N 1
ATOM 2802 C CA . PRO A 1 387 ? -71.755 -51.284 25.017 1.00 49.34 387 PRO A CA 1
ATOM 2803 C C . PRO A 1 387 ? -72.538 -50.287 24.086 1.00 49.34 387 PRO A C 1
ATOM 2805 O O . PRO A 1 387 ? -73.290 -49.501 24.649 1.00 49.34 387 PRO A O 1
ATOM 2808 N N . GLU A 1 388 ? -72.508 -50.146 22.733 1.00 34.03 388 GLU A N 1
ATOM 2809 C CA . GLU A 1 388 ? -71.797 -50.567 21.464 1.00 34.03 388 GLU A CA 1
ATOM 2810 C C . GLU A 1 388 ? -72.174 -49.457 20.399 1.00 34.03 388 GLU A C 1
ATOM 2812 O O . GLU A 1 388 ? -73.184 -48.794 20.627 1.00 34.03 388 GLU A O 1
ATOM 2817 N N . SER A 1 389 ? -71.468 -49.003 19.336 1.00 30.28 389 SER A N 1
ATOM 2818 C CA . SER A 1 389 ? -70.678 -49.501 18.166 1.00 30.28 389 SER A CA 1
ATOM 2819 C C . SER A 1 389 ? -71.413 -49.454 16.784 1.00 30.28 389 SER A C 1
ATOM 2821 O O . SER A 1 389 ? -72.616 -49.217 16.756 1.00 30.28 389 SER A O 1
ATOM 2823 N N . GLU A 1 390 ? -70.671 -49.634 15.669 1.00 33.84 390 GLU A N 1
ATOM 2824 C CA . GLU A 1 390 ? -71.069 -49.615 14.226 1.00 33.84 390 GLU A CA 1
ATOM 2825 C C . GLU A 1 390 ? -71.323 -48.231 13.548 1.00 33.84 390 GLU A C 1
ATOM 2827 O O . GLU A 1 390 ? -71.889 -47.332 14.163 1.00 33.84 390 GLU A O 1
ATOM 2832 N N . GLN A 1 391 ? -70.944 -47.957 12.279 1.00 28.88 391 GLN A N 1
ATOM 2833 C CA . GLN A 1 391 ? -70.198 -48.733 11.255 1.00 28.88 391 GLN A CA 1
ATOM 2834 C C . GLN A 1 391 ? -69.498 -47.811 10.206 1.00 28.88 391 GLN A C 1
ATOM 2836 O O . GLN A 1 391 ? -69.882 -46.654 10.037 1.00 28.88 391 GLN A O 1
ATOM 2841 N N . GLU A 1 392 ? -68.502 -48.347 9.486 1.00 34.75 392 GLU A N 1
ATOM 2842 C CA . GLU A 1 392 ? -67.754 -47.740 8.349 1.00 34.75 392 GLU A CA 1
ATOM 2843 C C . GLU A 1 392 ? -68.326 -48.235 6.989 1.00 34.75 392 GLU A C 1
ATOM 2845 O O . GLU A 1 392 ? -69.139 -49.166 7.015 1.00 34.75 392 GLU A O 1
ATOM 2850 N N . PRO A 1 393 ? -68.027 -47.627 5.810 1.00 45.25 393 PRO A N 1
ATOM 2851 C CA . PRO A 1 393 ? -66.805 -47.931 5.011 1.00 45.25 393 PRO A CA 1
ATOM 2852 C C . PRO A 1 393 ? -66.249 -46.697 4.237 1.00 45.25 393 PRO A C 1
ATOM 2854 O O . PRO A 1 393 ? -66.895 -45.653 4.198 1.00 45.25 393 PRO A O 1
ATOM 2857 N N . ASP A 1 394 ? -65.179 -46.702 3.433 1.00 31.62 394 ASP A N 1
ATOM 2858 C CA . ASP A 1 394 ? -63.935 -47.474 3.196 1.00 31.62 394 ASP A CA 1
ATOM 2859 C C . ASP A 1 394 ? -63.419 -47.000 1.809 1.00 31.62 394 ASP A C 1
ATOM 2861 O O . ASP A 1 394 ? -64.234 -46.811 0.903 1.00 31.62 394 ASP A O 1
ATOM 2865 N N . PHE A 1 395 ? -62.108 -46.767 1.677 1.00 27.61 395 PHE A N 1
ATOM 2866 C CA . PHE A 1 395 ? -61.217 -46.925 0.502 1.00 27.61 395 PHE A CA 1
ATOM 2867 C C . PHE A 1 395 ? -59.929 -46.120 0.814 1.00 27.61 395 PHE A C 1
ATOM 2869 O O . PHE A 1 395 ? -59.980 -44.890 0.845 1.00 27.61 395 PHE A O 1
ATOM 2876 N N . LYS A 1 396 ? -58.790 -46.701 1.237 1.00 29.25 396 LYS A N 1
ATOM 2877 C CA . LYS A 1 396 ? -57.858 -47.626 0.534 1.00 29.25 396 LYS A CA 1
ATOM 2878 C C . LYS A 1 396 ? -57.305 -47.034 -0.773 1.00 29.25 396 LYS A C 1
ATOM 2880 O O . LYS A 1 396 ? -58.060 -46.445 -1.537 1.00 29.25 396 LYS A O 1
ATOM 2885 N N . GLU A 1 397 ? -56.009 -47.107 -1.097 1.00 33.44 397 GLU A N 1
ATOM 2886 C CA . GLU A 1 397 ? -54.868 -47.969 -0.682 1.00 33.44 397 GLU A CA 1
ATOM 2887 C C . GLU A 1 397 ? -53.544 -47.243 -1.099 1.00 33.44 397 GLU A C 1
ATOM 2889 O O . GLU A 1 397 ? -53.609 -46.394 -1.988 1.00 33.44 397 GLU A O 1
ATOM 2894 N N . GLU A 1 398 ? -52.312 -47.491 -0.616 1.00 34.78 398 GLU A N 1
ATOM 2895 C CA . GLU A 1 398 ? -51.754 -48.152 0.590 1.00 34.78 398 GLU A CA 1
ATOM 2896 C C . GLU A 1 398 ? -50.233 -47.821 0.718 1.00 34.78 398 GLU A C 1
ATOM 2898 O O . GLU A 1 398 ? -49.622 -47.496 -0.295 1.00 34.78 398 GLU A O 1
ATOM 2903 N N . GLU A 1 399 ? -49.678 -47.913 1.945 1.00 34.41 399 GLU A N 1
ATOM 2904 C CA . GLU A 1 399 ? -48.318 -48.374 2.378 1.00 34.41 399 GLU A CA 1
ATOM 2905 C C . GLU A 1 399 ? -47.000 -47.958 1.631 1.00 34.41 399 GLU A C 1
ATOM 2907 O O . GLU A 1 399 ? -47.001 -47.448 0.519 1.00 34.41 399 GLU A O 1
ATOM 2912 N N . ASP A 1 400 ? -45.776 -48.058 2.186 1.00 29.09 400 ASP A N 1
ATOM 2913 C CA . ASP A 1 400 ? -45.221 -48.689 3.412 1.00 29.09 400 ASP A CA 1
ATOM 2914 C C . ASP A 1 400 ? -43.885 -47.975 3.820 1.00 29.09 400 ASP A C 1
ATOM 2916 O O . ASP A 1 400 ? -43.330 -47.255 2.989 1.00 29.09 400 ASP A O 1
ATOM 2920 N N . ASN A 1 401 ? -43.237 -48.095 4.998 1.00 25.58 401 ASN A N 1
ATOM 2921 C CA . ASN A 1 401 ? -43.460 -48.861 6.245 1.00 25.58 401 ASN A CA 1
ATOM 2922 C C . ASN A 1 401 ? -42.899 -48.083 7.483 1.00 25.58 401 ASN A C 1
ATOM 2924 O O . ASN A 1 401 ? -42.258 -47.041 7.338 1.00 25.58 401 ASN A O 1
ATOM 2928 N N . LYS A 1 402 ? -43.146 -48.617 8.690 1.00 30.31 402 LYS A N 1
ATOM 2929 C CA . LYS A 1 402 ? -42.796 -48.185 10.069 1.00 30.31 402 LYS A CA 1
ATOM 2930 C C . LYS A 1 402 ? -41.292 -48.420 10.396 1.00 30.31 402 LYS A C 1
ATOM 2932 O O . LYS A 1 402 ? -40.542 -48.825 9.513 1.00 30.31 402 LYS A O 1
ATOM 2937 N N . THR A 1 403 ? -40.714 -48.219 11.593 1.00 26.66 403 THR A N 1
ATOM 2938 C CA . THR A 1 403 ? -41.163 -48.107 13.018 1.00 26.66 403 THR A CA 1
ATOM 2939 C C . THR A 1 403 ? -40.051 -47.318 13.763 1.00 26.66 403 THR A C 1
ATOM 2941 O O . THR A 1 403 ? -38.903 -47.433 13.336 1.00 26.66 403 THR A O 1
ATOM 2944 N N . GLU A 1 404 ? -40.222 -46.404 14.731 1.00 34.91 404 GLU A N 1
ATOM 2945 C CA . GLU A 1 404 ? -41.034 -46.309 15.975 1.00 34.91 404 GLU A CA 1
ATOM 2946 C C . GLU A 1 404 ? -40.447 -47.080 17.195 1.00 34.91 404 GLU A C 1
ATOM 2948 O O . GLU A 1 404 ? -39.664 -48.006 16.991 1.00 34.91 404 GLU A O 1
ATOM 2953 N N . ASP A 1 405 ? -40.790 -46.636 18.421 1.00 28.06 405 ASP A N 1
ATOM 2954 C CA . ASP A 1 405 ? -40.178 -46.856 19.770 1.00 28.06 405 ASP A CA 1
ATOM 2955 C C . ASP A 1 405 ? -38.894 -46.044 20.115 1.00 28.06 405 ASP A C 1
ATOM 2957 O O . ASP A 1 405 ? -37.974 -45.947 19.305 1.00 28.06 405 ASP A O 1
ATOM 2961 N N . ASP A 1 406 ? -38.681 -45.490 21.327 1.00 26.30 406 ASP A N 1
ATOM 2962 C CA . ASP A 1 406 ? -39.591 -44.924 22.358 1.00 26.30 406 ASP A CA 1
ATOM 2963 C C . ASP A 1 406 ? -38.795 -43.914 23.258 1.00 26.30 406 ASP A C 1
ATOM 2965 O O . ASP A 1 406 ? -37.588 -43.717 23.088 1.00 26.30 406 ASP A O 1
ATOM 2969 N N . LEU A 1 407 ? -39.476 -43.234 24.188 1.00 29.28 407 LEU A N 1
ATOM 2970 C CA . LEU A 1 407 ? -39.027 -42.222 25.166 1.00 29.28 407 LEU A CA 1
ATOM 2971 C C . LEU A 1 407 ? -37.931 -42.711 26.169 1.00 29.28 407 LEU A C 1
ATOM 2973 O O . LEU A 1 407 ? -37.743 -43.920 26.290 1.00 29.28 407 LEU A O 1
ATOM 2977 N N . PRO A 1 408 ? -37.219 -41.829 26.940 1.00 35.66 408 PRO A N 1
ATOM 2978 C CA . PRO A 1 408 ? -37.736 -40.575 27.521 1.00 35.66 408 PRO A CA 1
ATOM 2979 C C . PRO A 1 408 ? -36.792 -39.349 27.627 1.00 35.66 408 PRO A C 1
ATOM 2981 O O . PRO A 1 408 ? -35.592 -39.387 27.368 1.00 35.66 408 PRO A O 1
ATOM 2984 N N . LYS A 1 409 ? -37.366 -38.240 28.123 1.00 41.22 409 LYS A N 1
ATOM 2985 C CA . LYS A 1 409 ? -36.631 -37.153 28.795 1.00 41.22 409 LYS A CA 1
ATOM 2986 C C . LYS A 1 409 ? -36.377 -37.530 30.259 1.00 41.22 409 LYS A C 1
ATOM 2988 O O . LYS A 1 409 ? -37.343 -37.778 30.973 1.00 41.22 409 LYS A O 1
ATOM 2993 N N . GLU A 1 410 ? -35.143 -37.410 30.742 1.00 27.98 410 GLU A N 1
ATOM 2994 C CA . GLU A 1 410 ? -34.869 -37.251 32.179 1.00 27.98 410 GLU A CA 1
ATOM 2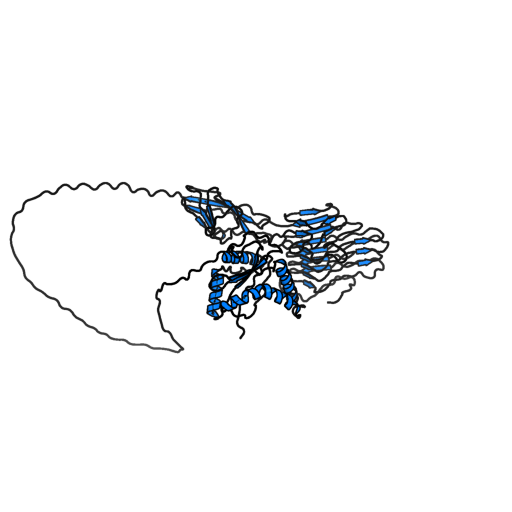995 C C . GLU A 1 410 ? -33.667 -36.316 32.411 1.00 27.98 410 GLU A C 1
ATOM 2997 O O . GLU A 1 410 ? -32.852 -36.089 31.516 1.00 27.98 410 GLU A O 1
ATOM 3002 N N . ILE A 1 411 ? -33.601 -35.698 33.594 1.00 35.28 411 ILE A N 1
ATOM 3003 C CA . ILE A 1 411 ? -32.640 -34.644 33.942 1.00 35.28 411 ILE A CA 1
ATOM 3004 C C . ILE A 1 411 ? -31.485 -35.250 34.745 1.00 35.28 411 ILE A C 1
ATOM 3006 O O . ILE A 1 411 ? -31.678 -35.663 35.885 1.00 35.28 411 ILE A O 1
ATOM 3010 N N . ALA A 1 412 ? -30.270 -35.226 34.192 1.00 26.61 412 ALA A N 1
ATOM 3011 C CA . ALA A 1 412 ? -29.061 -35.675 34.884 1.00 26.61 412 ALA A CA 1
ATOM 3012 C C . ALA A 1 412 ? -27.963 -34.599 34.850 1.00 26.61 412 ALA A C 1
ATOM 3014 O O . ALA A 1 412 ? -27.262 -34.423 33.855 1.00 26.61 412 ALA A O 1
ATOM 3015 N N . SER A 1 413 ? -27.792 -33.886 35.965 1.00 29.89 413 SER A N 1
ATOM 3016 C CA . SER A 1 413 ? -26.632 -33.016 36.176 1.00 29.89 413 SER A CA 1
ATOM 3017 C C . SER A 1 413 ? -25.414 -33.847 36.582 1.00 29.89 413 SER A C 1
ATOM 3019 O O . SER A 1 413 ? -25.446 -34.513 37.614 1.00 29.89 413 SER A O 1
ATOM 3021 N N . SER A 1 414 ? -24.323 -33.770 35.816 1.00 24.97 414 SER A N 1
ATOM 3022 C CA . SER A 1 414 ? -22.961 -33.756 36.373 1.00 24.97 414 SER A CA 1
ATOM 3023 C C . SER A 1 414 ? -21.923 -33.340 35.324 1.00 24.97 414 SER A C 1
ATOM 3025 O O . SER A 1 414 ? -22.124 -33.507 34.125 1.00 24.97 414 SER A O 1
ATOM 3027 N N . ASN A 1 415 ? -20.789 -32.829 35.806 1.00 26.36 415 ASN A N 1
ATOM 3028 C CA . ASN A 1 415 ? -19.529 -32.694 35.072 1.00 26.36 415 ASN A CA 1
ATOM 3029 C C . ASN A 1 415 ? -19.563 -31.861 33.777 1.00 26.36 415 ASN A C 1
ATOM 3031 O O . ASN A 1 415 ? -19.137 -32.315 32.714 1.00 26.36 415 ASN A O 1
ATOM 3035 N N . GLN A 1 416 ? -19.862 -30.564 33.919 1.00 29.44 416 GLN A N 1
ATOM 3036 C CA . GLN A 1 416 ? -19.069 -29.578 33.177 1.00 29.44 416 GLN A CA 1
ATOM 3037 C C . GLN A 1 416 ? -17.590 -29.814 33.523 1.00 29.44 416 GLN A C 1
ATOM 3039 O O . GLN A 1 416 ? -17.143 -29.478 34.620 1.00 29.44 416 GLN A O 1
ATOM 3044 N N . SER A 1 417 ? -16.824 -30.406 32.605 1.00 29.25 417 SER A N 1
ATOM 3045 C CA . SER A 1 417 ? -15.369 -30.301 32.675 1.00 29.25 417 SER A CA 1
ATOM 3046 C C . SER A 1 417 ? -15.034 -28.831 32.452 1.00 29.25 417 SER A C 1
ATOM 3048 O O . SER A 1 417 ? -15.381 -28.276 31.410 1.00 29.25 417 SER A O 1
ATOM 3050 N N . SER A 1 418 ? -14.446 -28.180 33.456 1.00 29.52 418 SER A N 1
ATOM 3051 C CA . SER A 1 418 ? -14.113 -26.760 33.395 1.00 29.52 418 SER A CA 1
ATOM 3052 C C . SER A 1 418 ? -13.226 -26.494 32.181 1.00 29.52 418 SER A C 1
ATOM 3054 O O . SER A 1 418 ? -12.074 -26.939 32.153 1.00 29.52 418 SER A O 1
ATOM 3056 N N . ILE A 1 419 ? -13.752 -25.767 31.192 1.00 40.19 419 ILE A N 1
ATOM 3057 C CA . ILE A 1 419 ? -12.941 -25.255 30.090 1.00 40.19 419 ILE A CA 1
ATOM 3058 C C . ILE A 1 419 ? -12.016 -24.213 30.705 1.00 40.19 419 ILE A C 1
ATOM 3060 O O . ILE A 1 419 ? -12.408 -23.078 30.958 1.00 40.19 419 ILE A O 1
ATOM 3064 N N . GLU A 1 420 ? -10.787 -24.631 30.988 1.00 41.62 420 GLU A N 1
ATOM 3065 C CA . GLU A 1 420 ? -9.709 -23.730 31.358 1.00 41.62 420 GLU A CA 1
ATOM 3066 C C . GLU A 1 420 ? -9.390 -22.900 30.105 1.00 41.62 420 GLU A C 1
ATOM 3068 O O . GLU A 1 420 ? -8.697 -23.349 29.184 1.00 41.62 420 GLU A O 1
ATOM 3073 N N . VAL A 1 421 ? -10.030 -21.731 30.015 1.00 43.50 421 VAL A N 1
ATOM 3074 C CA . VAL A 1 421 ? -9.784 -20.745 28.963 1.00 43.50 421 VAL A CA 1
ATOM 3075 C C . VAL A 1 421 ? -8.349 -20.274 29.139 1.00 43.50 421 VAL A C 1
ATOM 3077 O O . VAL A 1 421 ? -7.994 -19.748 30.191 1.00 43.50 421 VAL A O 1
ATOM 3080 N N . ASP A 1 422 ? -7.523 -20.514 28.127 1.00 49.97 422 ASP A N 1
ATOM 3081 C CA . ASP A 1 422 ? -6.142 -20.052 28.099 1.00 49.97 422 ASP A CA 1
ATOM 3082 C C . ASP A 1 422 ? -6.146 -18.654 27.462 1.00 49.97 422 ASP A C 1
ATOM 3084 O O . ASP A 1 422 ? -6.388 -18.568 26.251 1.00 49.97 422 ASP A O 1
ATOM 3088 N N . PRO A 1 423 ? -5.950 -17.560 28.231 1.00 52.19 423 PRO A N 1
ATOM 3089 C CA . PRO A 1 423 ? -6.128 -16.202 27.713 1.00 52.19 423 PRO A CA 1
ATOM 3090 C C . PRO A 1 423 ? -5.227 -15.929 26.508 1.00 52.19 423 PRO A C 1
ATOM 3092 O O . PRO A 1 423 ? -5.655 -15.301 25.545 1.00 52.19 423 PRO A O 1
ATOM 3095 N N . PHE A 1 424 ? -4.025 -16.516 26.519 1.00 55.81 424 PHE A N 1
ATOM 3096 C CA . PHE A 1 424 ? -3.030 -16.406 25.458 1.00 55.81 424 PHE A CA 1
ATOM 3097 C C . PHE A 1 424 ? -3.565 -16.834 24.083 1.00 55.81 424 PHE A C 1
ATOM 3099 O O . PHE A 1 424 ? -3.172 -16.258 23.072 1.00 55.81 424 PHE A O 1
ATOM 3106 N N . VAL A 1 425 ? -4.439 -17.848 24.015 1.00 55.06 425 VAL A N 1
ATOM 3107 C CA . VAL A 1 425 ? -4.987 -18.315 22.729 1.00 55.06 425 VAL A CA 1
ATOM 3108 C C . VAL A 1 425 ? -6.275 -17.588 22.346 1.00 55.06 425 VAL A C 1
ATOM 3110 O O . VAL A 1 425 ? -6.517 -17.414 21.157 1.00 55.06 425 VAL A O 1
ATOM 3113 N N . SER A 1 426 ? -7.042 -17.062 23.304 1.00 58.25 426 SER A N 1
ATOM 3114 C CA . SER A 1 426 ? -8.129 -16.125 22.982 1.00 58.25 426 SER A CA 1
ATOM 3115 C C . SER A 1 426 ? -7.578 -14.830 22.362 1.00 58.25 426 SER A C 1
ATOM 3117 O O . SER A 1 426 ? -8.022 -14.439 21.286 1.00 58.25 426 SER A O 1
ATOM 3119 N N . GLU A 1 427 ? -6.535 -14.239 22.968 1.00 59.97 427 GLU A N 1
ATOM 3120 C CA . GLU A 1 427 ? -5.774 -13.105 22.404 1.00 59.97 427 GLU A CA 1
ATOM 3121 C C . GLU A 1 427 ? -5.204 -13.427 21.004 1.00 59.97 427 GLU A C 1
ATOM 3123 O O . GLU A 1 427 ? -5.112 -12.553 20.138 1.00 59.97 427 GLU A O 1
ATOM 3128 N N . LEU A 1 428 ? -4.809 -14.685 20.768 1.00 58.31 428 LEU A N 1
ATOM 3129 C CA . LEU A 1 428 ? -4.223 -15.122 19.501 1.00 58.31 428 LEU A CA 1
ATOM 3130 C C . LEU A 1 428 ? -5.249 -15.234 18.368 1.00 58.31 428 LEU A C 1
ATOM 3132 O O . LEU A 1 428 ? -4.972 -14.746 17.276 1.00 58.31 428 LEU A O 1
ATOM 3136 N N . GLU A 1 429 ? -6.400 -15.871 18.599 1.00 59.62 429 GLU A N 1
ATOM 3137 C CA . GLU A 1 429 ? -7.432 -16.037 17.561 1.00 59.62 429 GLU A CA 1
ATOM 3138 C C . GLU A 1 429 ? -8.038 -14.681 17.161 1.00 59.62 429 GLU A C 1
ATOM 3140 O O . GLU A 1 429 ? -8.246 -14.436 15.971 1.00 59.62 429 GLU A O 1
ATOM 3145 N N . GLU A 1 430 ? -8.224 -13.761 18.116 1.00 60.00 430 GLU A N 1
ATOM 3146 C CA . GLU A 1 430 ? -8.635 -12.375 17.841 1.00 60.00 430 GLU A CA 1
ATOM 3147 C C . GLU A 1 430 ? -7.566 -11.636 17.011 1.00 60.00 430 GLU A C 1
ATOM 3149 O O . GLU A 1 430 ? -7.858 -11.118 15.933 1.00 60.00 430 GLU A O 1
ATOM 3154 N N . SER A 1 431 ? -6.296 -11.665 17.438 1.00 57.91 431 SER A N 1
ATOM 3155 C CA . SER A 1 431 ? -5.192 -11.011 16.713 1.00 57.91 431 SER A CA 1
ATOM 3156 C C . SER A 1 431 ? -4.947 -11.589 15.309 1.00 57.91 431 SER A C 1
ATOM 3158 O O . SER A 1 431 ? -4.503 -10.864 14.413 1.00 57.91 431 SER A O 1
ATOM 3160 N N . ILE A 1 432 ? -5.218 -12.882 15.099 1.00 58.00 432 ILE A N 1
ATOM 3161 C CA . ILE A 1 432 ? -5.132 -13.536 13.787 1.00 58.00 432 ILE A CA 1
ATOM 3162 C C . ILE A 1 432 ? -6.328 -13.175 12.909 1.00 58.00 432 ILE A C 1
ATOM 3164 O O . ILE A 1 432 ? -6.122 -12.864 11.738 1.00 58.00 432 ILE A O 1
ATOM 3168 N N . THR A 1 433 ? -7.552 -13.195 13.442 1.00 56.12 433 THR A N 1
ATOM 3169 C CA . THR A 1 433 ? -8.764 -12.935 12.647 1.00 56.12 433 THR A CA 1
ATOM 3170 C C . THR A 1 433 ? -8.800 -11.487 12.163 1.00 56.12 433 THR A C 1
ATOM 3172 O O . THR A 1 433 ? -8.912 -11.263 10.959 1.00 56.12 433 THR A O 1
ATOM 3175 N N . ASN A 1 434 ? -8.491 -10.531 13.046 1.00 54.97 434 ASN A N 1
ATOM 3176 C CA . ASN A 1 434 ? -8.351 -9.107 12.711 1.00 54.97 434 ASN A CA 1
ATOM 3177 C C . ASN A 1 434 ? -7.238 -8.823 11.667 1.00 54.97 434 ASN A C 1
ATOM 3179 O O . ASN A 1 434 ? -7.157 -7.724 11.127 1.00 54.97 434 ASN A O 1
ATOM 3183 N N . GLN A 1 435 ? -6.339 -9.783 11.399 1.00 50.72 435 GLN A N 1
ATOM 3184 C CA . GLN A 1 435 ? -5.286 -9.701 10.369 1.00 50.72 435 GLN A CA 1
ATOM 3185 C C . GLN A 1 435 ? -5.541 -10.605 9.151 1.00 50.72 435 GLN A C 1
ATOM 3187 O O . GLN A 1 435 ? -4.715 -10.651 8.236 1.00 50.72 435 GLN A O 1
ATOM 3192 N N . PHE A 1 436 ? -6.651 -11.342 9.149 1.00 48.62 436 PHE A N 1
ATOM 3193 C CA . PHE A 1 436 ? -7.107 -12.170 8.036 1.00 48.62 436 PHE A CA 1
ATOM 3194 C C . PHE A 1 436 ? -8.275 -11.509 7.293 1.00 48.62 436 PHE A C 1
ATOM 3196 O O . PHE A 1 436 ? -8.348 -11.634 6.075 1.00 48.62 436 PHE A O 1
ATOM 3203 N N . GLU A 1 437 ? -9.125 -10.766 8.014 1.00 49.69 437 GLU A N 1
ATOM 3204 C CA . GLU A 1 437 ? -10.138 -9.861 7.453 1.00 49.69 437 GLU A CA 1
ATOM 3205 C C . GLU A 1 437 ? -9.472 -8.833 6.523 1.00 49.69 437 GLU A C 1
ATOM 3207 O O . GLU A 1 437 ? -9.652 -8.909 5.314 1.00 49.69 437 GLU A O 1
ATOM 3212 N N . GLY A 1 438 ? -8.560 -7.999 7.041 1.00 44.22 438 GLY A N 1
ATOM 3213 C CA . GLY A 1 438 ? -7.802 -6.994 6.271 1.00 44.22 438 GLY A CA 1
ATOM 3214 C C . GLY A 1 438 ? -6.780 -7.523 5.244 1.00 44.22 438 GLY A C 1
ATOM 3215 O O . GLY A 1 438 ? -5.810 -6.827 4.938 1.00 44.22 438 GLY A O 1
ATOM 3216 N N . TYR A 1 439 ? -6.940 -8.758 4.756 1.00 37.75 439 TYR A N 1
ATOM 3217 C CA . TYR A 1 439 ? -6.181 -9.346 3.643 1.00 37.75 439 TYR A CA 1
ATOM 3218 C C . TYR A 1 439 ? -7.082 -9.817 2.481 1.00 37.75 439 TYR A C 1
ATOM 3220 O O . TYR A 1 439 ? -6.598 -9.965 1.357 1.00 37.75 439 TYR A O 1
ATOM 3228 N N . LEU A 1 440 ? -8.369 -10.075 2.727 1.00 38.44 440 LEU A N 1
ATOM 3229 C CA . LEU A 1 440 ? -9.334 -10.478 1.705 1.00 38.44 440 LEU A CA 1
ATOM 3230 C C . LEU A 1 440 ? -10.299 -9.314 1.464 1.00 38.44 440 LEU A C 1
ATOM 3232 O O . LEU A 1 440 ? -10.967 -8.899 2.402 1.00 38.44 440 LEU A O 1
ATOM 3236 N N . ASP A 1 441 ? -10.382 -8.812 0.226 1.00 45.03 441 ASP A N 1
ATOM 3237 C CA . ASP A 1 441 ? -11.377 -7.793 -0.149 1.00 45.03 441 ASP A CA 1
ATOM 3238 C C . ASP A 1 441 ? -12.804 -8.260 0.235 1.00 45.03 441 ASP A C 1
ATOM 3240 O O . ASP A 1 441 ? -13.111 -9.454 0.143 1.00 45.03 441 ASP A O 1
ATOM 3244 N N . ASP A 1 442 ? -13.668 -7.322 0.642 1.00 43.19 442 ASP A N 1
ATOM 3245 C CA . ASP A 1 442 ? -14.829 -7.499 1.544 1.00 43.19 442 ASP A CA 1
ATOM 3246 C C . ASP A 1 442 ? -15.974 -8.455 1.109 1.00 43.19 442 ASP A C 1
ATOM 3248 O O . ASP A 1 442 ? -17.014 -8.523 1.764 1.00 43.19 442 ASP A O 1
ATOM 3252 N N . GLU A 1 443 ? -15.834 -9.231 0.031 1.00 37.47 443 GLU A N 1
ATOM 3253 C CA . GLU A 1 443 ? -16.852 -10.202 -0.417 1.00 37.47 443 GLU A CA 1
ATOM 3254 C C . GLU A 1 443 ? -16.916 -11.490 0.435 1.00 37.47 443 GLU A C 1
ATOM 3256 O O . GLU A 1 443 ? -17.766 -12.354 0.192 1.00 37.47 443 GLU A O 1
ATOM 3261 N N . ILE A 1 444 ? -16.046 -11.646 1.441 1.00 37.12 444 ILE A N 1
ATOM 3262 C CA . ILE A 1 444 ? -16.089 -12.758 2.402 1.00 37.12 444 ILE A CA 1
ATOM 3263 C C . ILE A 1 444 ? -15.971 -12.212 3.828 1.00 37.12 444 ILE A C 1
ATOM 3265 O O . ILE A 1 444 ? -14.863 -12.028 4.320 1.00 37.12 444 ILE A O 1
ATOM 3269 N N . GLU A 1 445 ? -17.096 -12.073 4.538 1.00 41.31 445 GLU A N 1
ATOM 3270 C CA . GLU A 1 445 ? -17.077 -12.064 6.008 1.00 41.31 445 GLU A CA 1
ATOM 3271 C C . GLU A 1 445 ? -16.604 -13.454 6.490 1.00 41.31 445 GLU A C 1
ATOM 3273 O O . GLU A 1 445 ? -17.319 -14.446 6.281 1.00 41.31 445 GLU A O 1
ATOM 3278 N N . PRO A 1 446 ? -15.419 -13.601 7.115 1.00 40.34 446 PRO A N 1
ATOM 3279 C CA . PRO A 1 446 ? -15.062 -14.863 7.735 1.00 40.34 446 PRO A CA 1
ATOM 3280 C C . PRO A 1 446 ? -15.902 -15.031 9.004 1.00 40.34 446 PRO A C 1
ATOM 3282 O O . PRO A 1 446 ? -15.892 -14.180 9.887 1.00 40.34 446 PRO A O 1
ATOM 3285 N N . ASP A 1 447 ? -16.604 -16.157 9.121 1.00 41.72 447 ASP A N 1
ATOM 3286 C CA . ASP A 1 447 ? -17.297 -16.548 10.353 1.00 41.72 447 ASP A CA 1
ATOM 3287 C C . ASP A 1 447 ? -16.280 -16.559 11.518 1.00 41.72 447 ASP A C 1
ATOM 3289 O O . ASP A 1 447 ? -15.374 -17.403 11.550 1.00 41.72 447 ASP A O 1
ATOM 3293 N N . VAL A 1 448 ? -16.363 -15.555 12.404 1.00 44.09 448 VAL A N 1
ATOM 3294 C CA . VAL A 1 448 ? -15.348 -15.238 13.428 1.00 44.09 448 VAL A CA 1
ATOM 3295 C C . VAL A 1 448 ? -15.425 -16.266 14.548 1.00 44.09 448 VAL A C 1
ATOM 3297 O O . VAL A 1 448 ? -16.133 -16.079 15.533 1.00 44.09 448 VAL A O 1
ATOM 3300 N N . LYS A 1 449 ? -14.701 -17.371 14.370 1.00 52.47 449 LYS A N 1
ATOM 3301 C CA . LYS A 1 449 ? -14.636 -18.463 15.344 1.00 52.47 449 LYS A CA 1
ATOM 3302 C C . LYS A 1 449 ? -13.658 -18.129 16.455 1.00 52.47 449 LYS A C 1
ATOM 3304 O O . LYS A 1 449 ? -12.452 -18.063 16.212 1.00 52.47 449 LYS A O 1
ATOM 3309 N N . ASP A 1 450 ? -14.181 -17.964 17.663 1.00 59.22 450 ASP A N 1
ATOM 3310 C CA . ASP A 1 450 ? -13.360 -17.850 18.863 1.00 59.22 450 ASP A CA 1
ATOM 3311 C C . ASP A 1 450 ? -12.724 -19.208 19.249 1.00 59.22 450 ASP A C 1
ATOM 3313 O O . ASP A 1 450 ? -12.894 -20.231 18.577 1.00 59.22 450 ASP A O 1
ATOM 3317 N N . LEU A 1 451 ? -11.935 -19.247 20.328 1.00 62.56 451 LEU A N 1
ATOM 3318 C CA . LEU A 1 451 ? -11.318 -20.497 20.789 1.00 62.56 451 LEU A CA 1
ATOM 3319 C C . LEU A 1 451 ? -12.358 -21.576 21.192 1.00 62.56 451 LEU A C 1
ATOM 3321 O O . LEU A 1 451 ? -12.133 -22.749 20.868 1.00 62.56 451 LEU A O 1
ATOM 3325 N N . PRO A 1 452 ? -13.463 -21.254 21.896 1.00 64.56 452 PRO A N 1
ATOM 3326 C CA . PRO A 1 452 ? -14.629 -22.132 22.013 1.00 64.56 452 PRO A CA 1
ATOM 3327 C C . PRO A 1 452 ? -15.150 -22.687 20.678 1.00 64.56 452 PRO A C 1
ATOM 3329 O O . PRO A 1 452 ? -15.208 -23.909 20.554 1.00 64.56 452 PRO A O 1
ATOM 3332 N N . ASP A 1 453 ? -15.442 -21.861 19.672 1.00 65.56 453 ASP A N 1
ATOM 3333 C CA . ASP A 1 453 ? -15.942 -22.277 18.351 1.00 65.56 453 ASP A CA 1
ATOM 3334 C C . ASP A 1 453 ? -14.937 -23.149 17.594 1.00 65.56 453 ASP A C 1
ATOM 3336 O O . ASP A 1 453 ? -15.299 -24.149 16.968 1.00 65.56 453 ASP A O 1
ATOM 3340 N N . ALA A 1 454 ? -13.651 -22.798 17.652 1.00 65.75 454 ALA A N 1
ATOM 3341 C CA . ALA A 1 454 ? -12.570 -23.579 17.065 1.00 65.75 454 ALA A CA 1
ATOM 3342 C C . ALA A 1 454 ? -12.469 -24.956 17.741 1.00 65.75 454 ALA A C 1
ATOM 3344 O O . ALA A 1 454 ? -12.366 -25.984 17.066 1.00 65.75 454 ALA A O 1
ATOM 3345 N N . ARG A 1 455 ? -12.570 -25.010 19.076 1.00 72.69 455 ARG A N 1
ATOM 3346 C CA . ARG A 1 455 ? -12.632 -26.267 19.835 1.00 72.69 455 ARG A CA 1
ATOM 3347 C C . ARG A 1 455 ? -13.919 -27.039 19.566 1.00 72.69 455 ARG A C 1
ATOM 3349 O O . ARG A 1 455 ? -13.849 -28.263 19.475 1.00 72.69 455 ARG A O 1
ATOM 3356 N N . GLU A 1 456 ? -15.068 -26.392 19.401 1.00 73.81 456 GLU A N 1
ATOM 3357 C CA . GLU A 1 456 ? -16.314 -27.065 19.032 1.00 73.81 456 GLU A CA 1
ATOM 3358 C C . GLU A 1 456 ? -16.215 -27.656 17.619 1.00 73.81 456 GLU A C 1
ATOM 3360 O O . GLU A 1 456 ? -16.517 -28.835 17.438 1.00 73.81 456 GLU A O 1
ATOM 3365 N N . ALA A 1 457 ? -15.700 -26.910 16.641 1.00 67.88 457 ALA A N 1
ATOM 3366 C CA . ALA A 1 457 ? -15.440 -27.418 15.297 1.00 67.88 457 ALA A CA 1
ATOM 3367 C C . ALA A 1 457 ? -14.497 -28.635 15.326 1.00 67.88 457 ALA A C 1
ATOM 3369 O O . ALA A 1 457 ? -14.786 -29.651 14.691 1.00 67.88 457 ALA A O 1
ATOM 3370 N N . LEU A 1 458 ? -13.422 -28.591 16.125 1.00 72.31 458 LEU A N 1
ATOM 3371 C CA . LEU A 1 458 ? -12.528 -29.734 16.340 1.00 72.31 458 LEU A CA 1
ATOM 3372 C C . LEU A 1 458 ? -13.248 -30.927 17.000 1.00 72.31 458 LEU A C 1
ATOM 3374 O O . LEU A 1 458 ? -13.087 -32.057 16.544 1.00 72.31 458 LEU A O 1
ATOM 3378 N N . ASN A 1 459 ? -14.081 -30.704 18.022 1.00 76.56 459 ASN A N 1
ATOM 3379 C CA . ASN A 1 459 ? -14.884 -31.761 18.652 1.00 76.56 459 ASN A CA 1
ATOM 3380 C C . ASN A 1 459 ? -15.915 -32.360 17.684 1.00 76.56 459 ASN A C 1
ATOM 3382 O O . ASN A 1 459 ? -16.133 -33.569 17.686 1.00 76.56 459 ASN A O 1
ATOM 3386 N N . ASN A 1 460 ? -16.551 -31.543 16.848 1.00 70.31 460 ASN A N 1
ATOM 3387 C CA . ASN A 1 460 ? -17.559 -31.989 15.893 1.00 70.31 460 ASN A CA 1
ATOM 3388 C C . ASN A 1 460 ? -16.913 -32.740 14.713 1.00 70.31 460 ASN A C 1
ATOM 3390 O O . ASN A 1 460 ? -17.458 -33.750 14.274 1.00 70.31 460 ASN A O 1
ATOM 3394 N N . VAL A 1 461 ? -15.700 -32.367 14.284 1.00 67.50 461 VAL A N 1
ATOM 3395 C CA . VAL A 1 461 ? -14.879 -33.194 13.379 1.00 67.50 461 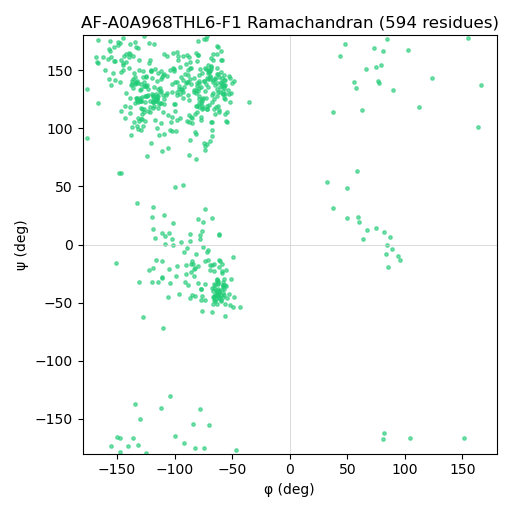VAL A CA 1
ATOM 3396 C C . VAL A 1 461 ? -14.468 -34.516 14.043 1.00 67.50 461 VAL A C 1
ATOM 3398 O O . VAL A 1 461 ? -14.585 -35.562 13.403 1.00 67.50 461 VAL A O 1
ATOM 3401 N N . GLU A 1 462 ? -14.051 -34.515 15.316 1.00 74.25 462 GLU A N 1
ATOM 3402 C CA . GLU A 1 462 ? -13.677 -35.742 16.044 1.00 74.25 462 GLU A CA 1
ATOM 3403 C C . GLU A 1 462 ? -14.866 -36.716 16.159 1.00 74.25 462 GLU A C 1
ATOM 3405 O O . GLU A 1 462 ? -14.728 -37.889 15.804 1.00 74.25 462 GLU A O 1
ATOM 3410 N N . LYS A 1 463 ? -16.056 -36.220 16.536 1.00 73.56 463 LYS A N 1
ATOM 3411 C CA . LYS A 1 463 ? -17.319 -36.987 16.570 1.00 73.56 463 LYS A CA 1
ATOM 3412 C C . LYS A 1 463 ? -17.702 -37.545 15.193 1.00 73.56 463 LYS A C 1
ATOM 3414 O O . LYS A 1 463 ? -18.010 -38.727 15.081 1.00 73.56 463 LYS A O 1
ATOM 3419 N N . ASN A 1 464 ? -17.678 -36.709 14.152 1.00 62.97 464 ASN A N 1
ATOM 3420 C CA . ASN A 1 464 ? -18.210 -37.063 12.830 1.00 62.97 464 ASN A CA 1
ATOM 3421 C C . ASN A 1 464 ? -17.261 -37.939 11.993 1.00 62.97 464 ASN A C 1
ATOM 3423 O O . ASN A 1 464 ? -17.703 -38.565 11.032 1.00 62.97 464 ASN A O 1
ATOM 3427 N N . THR A 1 465 ? -15.964 -37.982 12.321 1.00 68.56 465 THR A N 1
ATOM 3428 C CA . THR A 1 465 ? -14.956 -38.727 11.537 1.00 68.56 465 THR A CA 1
ATOM 3429 C C . THR A 1 465 ? -14.258 -39.850 12.305 1.00 68.56 465 THR A C 1
ATOM 3431 O O . THR A 1 465 ? -13.663 -40.730 11.680 1.00 68.56 465 THR A O 1
ATOM 3434 N N . GLY A 1 466 ? -14.274 -39.825 13.643 1.00 70.00 466 GLY A N 1
ATOM 3435 C CA . GLY A 1 466 ? -13.438 -40.695 14.477 1.00 70.00 466 GLY A CA 1
ATOM 3436 C C . GLY A 1 466 ? -11.932 -40.396 14.381 1.00 70.00 466 GLY A C 1
ATOM 3437 O O . GLY A 1 466 ? -11.112 -41.210 14.812 1.00 70.00 466 GLY A O 1
ATOM 3438 N N . ILE A 1 467 ? -11.548 -39.258 13.791 1.00 66.25 467 ILE A N 1
ATOM 3439 C CA . ILE A 1 467 ? -10.162 -38.802 13.636 1.00 66.25 467 ILE A CA 1
ATOM 3440 C C . ILE A 1 467 ? -9.951 -37.603 14.554 1.00 66.25 467 ILE A C 1
ATOM 3442 O O . ILE A 1 467 ? -10.699 -36.636 14.481 1.00 66.25 467 ILE A O 1
ATOM 3446 N N . LYS A 1 468 ? -8.899 -37.642 15.378 1.00 75.19 468 LYS A N 1
ATOM 3447 C CA . LYS A 1 468 ? -8.506 -36.516 16.233 1.00 75.19 468 LYS A CA 1
ATOM 3448 C C . LYS A 1 468 ? -7.905 -35.378 15.400 1.00 75.19 468 LYS A C 1
ATOM 3450 O O . LYS A 1 468 ? -6.843 -35.596 14.807 1.00 75.19 468 LYS A O 1
ATOM 3455 N N . PRO A 1 469 ? -8.527 -34.189 15.354 1.00 75.25 469 PRO A N 1
ATOM 3456 C CA . PRO A 1 469 ? -8.008 -33.047 14.620 1.00 75.25 469 PRO A CA 1
ATOM 3457 C C . PRO A 1 469 ? -7.226 -32.101 15.547 1.00 75.25 469 PRO A C 1
ATOM 3459 O O . PRO A 1 469 ? -7.369 -32.133 16.771 1.00 75.25 469 PRO A O 1
ATOM 3462 N N . ALA A 1 470 ? -6.408 -31.232 14.957 1.00 75.06 470 ALA A N 1
ATOM 3463 C CA . ALA A 1 470 ? -5.770 -30.124 15.659 1.00 75.06 470 ALA A CA 1
ATOM 3464 C C . ALA A 1 470 ? -5.467 -28.976 14.694 1.00 75.06 470 ALA A C 1
ATOM 3466 O O . ALA A 1 470 ? -5.131 -29.212 13.531 1.00 75.06 470 ALA A O 1
ATOM 3467 N N . LEU A 1 471 ? -5.536 -27.753 15.209 1.00 73.38 471 LEU A N 1
ATOM 3468 C CA . LEU A 1 471 ? -5.079 -26.544 14.531 1.00 73.38 471 LEU A CA 1
ATOM 3469 C C . LEU A 1 471 ? -3.615 -26.288 14.903 1.00 73.38 471 LEU A C 1
ATOM 3471 O O . LEU A 1 471 ? -3.184 -26.610 16.016 1.00 73.38 471 LEU A O 1
ATOM 3475 N N . VAL A 1 472 ? -2.841 -25.737 13.965 1.00 73.69 472 VAL A N 1
ATOM 3476 C CA . VAL A 1 472 ? -1.430 -25.395 14.182 1.00 73.69 472 VAL A CA 1
ATOM 3477 C C . VAL A 1 472 ? -1.166 -23.965 13.737 1.00 73.69 472 VAL A C 1
ATOM 3479 O O . VAL A 1 472 ? -1.398 -23.607 12.584 1.00 73.69 472 VAL A O 1
ATOM 3482 N N . TYR A 1 473 ? -0.629 -23.169 14.654 1.00 71.69 473 TYR A N 1
ATOM 3483 C CA . TYR A 1 473 ? -0.330 -21.754 14.444 1.00 71.69 473 TYR A CA 1
ATOM 3484 C C . TYR A 1 473 ? 1.177 -21.549 14.369 1.00 71.69 473 TYR A C 1
ATOM 3486 O O . TYR A 1 473 ? 1.925 -22.248 15.055 1.00 71.69 473 TYR A O 1
ATOM 3494 N N . ALA A 1 474 ? 1.617 -20.582 13.565 1.00 77.00 474 ALA A N 1
ATOM 3495 C CA . ALA A 1 474 ? 3.011 -20.168 13.471 1.00 77.00 474 ALA A CA 1
ATOM 3496 C C . ALA A 1 474 ? 3.116 -18.636 13.527 1.00 77.00 474 ALA A C 1
ATOM 3498 O O . ALA A 1 474 ? 2.513 -17.921 12.723 1.00 77.00 474 ALA A O 1
ATOM 3499 N N . MET A 1 475 ? 3.895 -18.143 14.489 1.00 75.31 475 MET A N 1
ATOM 3500 C CA . MET A 1 475 ? 4.102 -16.720 14.768 1.00 75.31 475 MET A CA 1
ATOM 3501 C C . MET A 1 475 ? 5.586 -16.402 14.977 1.00 75.31 475 MET A C 1
ATOM 3503 O O . MET A 1 475 ? 6.421 -17.306 15.061 1.00 75.31 475 MET A O 1
ATOM 3507 N N . PHE A 1 476 ? 5.903 -15.116 15.117 1.00 79.38 476 PHE A N 1
ATOM 3508 C CA . PHE A 1 476 ? 7.242 -14.640 15.453 1.00 79.38 476 PHE A CA 1
ATOM 3509 C C . PHE A 1 476 ? 7.219 -13.877 16.778 1.00 79.38 476 PHE A C 1
ATOM 3511 O O . PHE A 1 476 ? 6.404 -12.973 16.956 1.00 79.38 476 PHE A O 1
ATOM 3518 N N . VAL A 1 477 ? 8.111 -14.241 17.701 1.00 76.38 477 VAL A N 1
ATOM 3519 C CA . VAL A 1 477 ? 8.228 -13.624 19.032 1.00 76.38 477 VAL A CA 1
ATOM 3520 C C . VAL A 1 477 ? 9.652 -13.111 19.274 1.00 76.38 477 VAL A C 1
ATOM 3522 O O . VAL A 1 477 ? 10.608 -13.755 18.836 1.00 76.38 477 VAL A O 1
ATOM 3525 N N . PRO A 1 478 ? 9.853 -11.980 19.976 1.00 76.50 478 PRO A N 1
ATOM 3526 C CA . PRO A 1 478 ? 11.195 -11.512 20.302 1.00 76.50 478 PRO A CA 1
ATOM 3527 C C . PRO A 1 478 ? 11.959 -12.540 21.145 1.00 76.50 478 PRO A C 1
ATOM 3529 O O . PRO A 1 478 ? 11.431 -13.061 22.128 1.00 76.50 478 PRO A O 1
ATOM 3532 N N . GLU A 1 479 ? 13.228 -12.781 20.804 1.00 67.62 479 GLU A N 1
ATOM 3533 C CA . GLU A 1 479 ? 14.103 -13.772 21.461 1.00 67.62 479 GLU A CA 1
ATOM 3534 C C . GLU A 1 479 ? 14.224 -13.575 22.989 1.00 67.62 479 GLU A C 1
ATOM 3536 O O . GLU A 1 479 ? 14.513 -14.516 23.723 1.00 67.62 479 GLU A O 1
ATOM 3541 N N . THR A 1 480 ? 13.952 -12.362 23.481 1.00 58.34 480 THR A N 1
ATOM 3542 C CA . THR A 1 480 ? 14.017 -11.971 24.897 1.00 58.34 480 THR A CA 1
ATOM 3543 C C . THR A 1 480 ? 12.788 -12.337 25.744 1.00 58.34 480 THR A C 1
ATOM 3545 O O . THR A 1 480 ? 12.828 -12.120 26.952 1.00 58.34 480 THR A O 1
ATOM 3548 N N . VAL A 1 481 ? 11.687 -12.827 25.158 1.00 61.59 481 VAL A N 1
ATOM 3549 C CA . VAL A 1 481 ? 10.478 -13.245 25.907 1.00 61.59 481 VAL A CA 1
ATOM 3550 C C . VAL A 1 481 ? 10.691 -14.652 26.468 1.00 61.59 481 VAL A C 1
ATOM 3552 O O . VAL A 1 481 ? 11.111 -15.531 25.720 1.00 61.59 481 VAL A O 1
ATOM 3555 N N . SER A 1 482 ? 10.396 -14.923 27.741 1.00 53.16 482 SER A N 1
ATOM 3556 C CA . SER A 1 482 ? 10.637 -16.261 28.311 1.00 53.16 482 SER A CA 1
ATOM 3557 C C . SER A 1 482 ? 9.560 -17.266 27.887 1.00 53.16 482 SER A C 1
ATOM 3559 O O . SER A 1 482 ? 8.404 -16.903 27.688 1.00 53.16 482 SER A O 1
ATOM 3561 N N . ASP A 1 483 ? 9.906 -18.555 27.798 1.00 48.94 483 ASP A N 1
ATOM 3562 C CA . ASP A 1 483 ? 8.944 -19.621 27.446 1.00 48.94 483 ASP A CA 1
ATOM 3563 C C . ASP A 1 483 ? 7.752 -19.708 28.429 1.00 48.94 483 ASP A C 1
ATOM 3565 O O . ASP A 1 483 ? 6.679 -20.203 28.077 1.00 48.94 483 ASP A O 1
ATOM 3569 N N . THR A 1 484 ? 7.939 -19.204 29.656 1.00 45.97 484 THR A N 1
ATOM 3570 C CA . THR A 1 484 ? 6.949 -19.141 30.743 1.00 45.97 484 THR A CA 1
ATOM 3571 C C . THR A 1 484 ? 6.092 -17.871 30.764 1.00 45.97 484 THR A C 1
ATOM 3573 O O . THR A 1 484 ? 5.221 -17.770 31.623 1.00 45.97 484 THR A O 1
ATOM 3576 N N . ASP A 1 485 ? 6.318 -16.898 29.875 1.00 48.78 485 ASP A N 1
ATOM 3577 C CA . ASP A 1 485 ? 5.464 -15.708 29.794 1.00 48.78 485 ASP A CA 1
ATOM 3578 C C . ASP A 1 485 ? 4.144 -16.052 29.084 1.00 48.78 485 ASP A C 1
ATOM 3580 O O . ASP A 1 485 ? 4.114 -16.276 27.869 1.00 48.78 485 ASP A O 1
ATOM 3584 N N . SER A 1 486 ? 3.046 -16.074 29.848 1.00 45.06 486 SER A N 1
ATOM 3585 C CA . SER A 1 486 ? 1.673 -16.339 29.378 1.00 45.06 486 SER A CA 1
ATOM 3586 C C . SER A 1 486 ? 0.987 -15.133 28.719 1.00 45.06 486 SER A C 1
ATOM 3588 O O . SER A 1 486 ? -0.238 -15.069 28.701 1.00 45.06 486 SER A O 1
ATOM 3590 N N . LYS A 1 487 ? 1.745 -14.146 28.228 1.00 46.00 487 LYS A N 1
ATOM 3591 C CA . LYS A 1 487 ? 1.209 -12.942 27.575 1.00 46.00 487 LYS A CA 1
ATOM 3592 C C . LYS A 1 487 ? 1.843 -12.745 26.207 1.00 46.00 487 LYS A C 1
ATOM 3594 O O . LYS A 1 487 ? 3.066 -12.828 26.079 1.00 46.00 487 LYS A O 1
ATOM 3599 N N . ILE A 1 488 ? 1.030 -12.413 25.207 1.00 45.56 488 ILE A N 1
ATOM 3600 C CA . ILE A 1 488 ? 1.536 -11.843 23.958 1.00 45.56 488 ILE A CA 1
ATOM 3601 C C . ILE A 1 488 ? 1.906 -10.379 24.255 1.00 45.56 488 ILE A C 1
ATOM 3603 O O . ILE A 1 488 ? 1.075 -9.632 24.773 1.00 45.56 488 ILE A O 1
ATOM 3607 N N . PRO A 1 489 ? 3.134 -9.908 23.964 1.00 44.88 489 PRO A N 1
ATOM 3608 C CA . PRO A 1 489 ? 3.448 -8.493 24.113 1.00 44.88 489 PRO A CA 1
ATOM 3609 C C . PRO A 1 489 ? 2.651 -7.680 23.080 1.00 44.88 489 PRO A C 1
ATOM 3611 O O . PRO A 1 489 ? 3.002 -7.657 21.901 1.00 44.88 489 PRO A O 1
ATOM 3614 N N . GLN A 1 490 ? 1.603 -6.981 23.529 1.00 42.94 490 GLN A N 1
ATOM 3615 C CA . GLN A 1 490 ? 0.604 -6.252 22.720 1.00 42.94 490 GLN A CA 1
ATOM 3616 C C . GLN A 1 490 ? 1.164 -5.102 21.837 1.00 42.94 490 GLN A C 1
ATOM 3618 O O . GLN A 1 490 ? 0.409 -4.335 21.247 1.00 42.94 490 GLN A O 1
ATOM 3623 N N . LYS A 1 491 ? 2.493 -4.957 21.722 1.00 42.75 491 LYS A N 1
ATOM 3624 C CA . LYS A 1 491 ? 3.167 -3.996 20.835 1.00 42.75 491 LYS A CA 1
ATOM 3625 C C . LYS A 1 491 ? 4.523 -4.512 20.329 1.00 42.75 491 LYS A C 1
ATOM 3627 O O . LYS A 1 491 ? 5.569 -3.915 20.585 1.00 42.75 491 LYS A O 1
ATOM 3632 N N . ILE A 1 492 ? 4.517 -5.622 19.589 1.00 51.19 492 ILE A N 1
ATOM 3633 C CA . ILE A 1 492 ? 5.685 -6.062 18.806 1.00 51.19 492 ILE A CA 1
ATOM 3634 C C . ILE A 1 492 ? 5.664 -5.362 17.443 1.00 51.19 492 ILE A C 1
ATOM 3636 O O . ILE A 1 492 ? 4.842 -5.674 16.585 1.00 51.19 492 ILE A O 1
ATOM 3640 N N . ILE A 1 493 ? 6.604 -4.437 17.229 1.00 53.75 493 ILE A N 1
ATOM 3641 C CA . ILE A 1 493 ? 7.021 -4.041 15.876 1.00 53.75 493 ILE A CA 1
ATOM 3642 C C . ILE A 1 493 ? 7.819 -5.230 15.314 1.00 53.75 493 ILE A C 1
ATOM 3644 O O . ILE A 1 493 ? 8.851 -5.544 15.917 1.00 53.75 493 ILE A O 1
ATOM 3648 N N . PRO A 1 494 ? 7.383 -5.900 14.227 1.00 68.25 494 PRO A N 1
ATOM 3649 C CA . PRO A 1 494 ? 8.030 -7.123 13.753 1.00 68.25 494 PRO A CA 1
ATOM 3650 C C . PRO A 1 494 ? 9.475 -6.883 13.314 1.00 68.25 494 PRO A C 1
ATOM 3652 O O . PRO A 1 494 ? 9.763 -5.947 12.567 1.00 68.25 494 PRO A O 1
ATOM 3655 N N . LYS A 1 495 ? 10.391 -7.753 13.739 1.00 72.19 495 LYS A N 1
ATOM 3656 C CA . LYS A 1 495 ? 11.817 -7.690 13.402 1.00 72.19 495 LYS A CA 1
ATOM 3657 C C . LYS A 1 495 ? 12.262 -8.950 12.679 1.00 72.19 495 LYS A C 1
ATOM 3659 O O . LYS A 1 495 ? 11.812 -10.057 12.956 1.00 72.19 495 LYS A O 1
ATOM 3664 N N . ASN A 1 496 ? 13.252 -8.797 11.806 1.00 78.94 496 ASN A N 1
ATOM 3665 C CA . ASN A 1 496 ? 13.895 -9.914 11.106 1.00 78.94 496 ASN A CA 1
ATOM 3666 C C . ASN A 1 496 ? 14.580 -10.922 12.052 1.00 78.94 496 ASN A C 1
ATOM 3668 O O . ASN A 1 496 ? 14.814 -12.063 11.653 1.00 78.94 496 ASN A O 1
ATOM 3672 N N . SER A 1 497 ? 14.866 -10.505 13.291 1.00 80.19 497 SER A N 1
ATOM 3673 C CA . SER A 1 497 ? 15.425 -11.305 14.386 1.00 80.19 497 SER A CA 1
ATOM 3674 C C . SER A 1 497 ? 14.398 -12.095 15.203 1.00 80.19 497 SER A C 1
ATOM 3676 O O . SER A 1 497 ? 14.809 -12.950 15.979 1.00 80.19 497 SER A O 1
ATOM 3678 N N . ASP A 1 498 ? 13.097 -11.806 15.090 1.00 81.62 498 ASP A N 1
ATOM 3679 C CA . ASP A 1 498 ? 12.084 -12.464 15.924 1.00 81.62 498 ASP A CA 1
ATOM 3680 C C . ASP A 1 498 ? 12.020 -13.963 15.595 1.00 81.62 498 ASP A C 1
ATOM 3682 O O . ASP A 1 498 ? 12.110 -14.360 14.432 1.00 81.62 498 ASP A O 1
ATOM 3686 N N . VAL A 1 499 ? 11.917 -14.807 16.619 1.00 85.88 499 VAL A N 1
ATOM 3687 C CA . VAL A 1 499 ? 12.080 -16.264 16.532 1.00 85.88 499 VAL A CA 1
ATOM 3688 C C . VAL A 1 499 ? 10.740 -16.930 16.231 1.00 85.88 499 VAL A C 1
ATOM 3690 O O . VAL A 1 499 ? 9.711 -16.543 16.781 1.00 85.88 499 VAL A O 1
ATOM 3693 N N . LEU A 1 500 ? 10.755 -17.948 15.369 1.00 86.62 500 LEU A N 1
ATOM 3694 C CA . LEU A 1 500 ? 9.588 -18.768 15.061 1.00 86.62 500 LEU A CA 1
ATOM 3695 C C . LEU A 1 500 ? 9.108 -19.514 16.312 1.00 86.62 500 LEU A C 1
ATOM 3697 O O . LEU A 1 500 ? 9.854 -20.266 16.946 1.00 86.62 500 LEU A O 1
ATOM 3701 N N . GLU A 1 501 ? 7.824 -19.369 16.608 1.00 84.69 501 GLU A N 1
ATOM 3702 C CA . GLU A 1 501 ? 7.135 -20.112 17.653 1.00 84.69 501 GLU A CA 1
ATOM 3703 C C . GLU A 1 501 ? 5.847 -20.714 17.090 1.00 84.69 501 GLU A C 1
ATOM 3705 O O . GLU A 1 501 ? 5.101 -20.056 16.359 1.00 84.69 501 GLU A O 1
ATOM 3710 N N . VAL A 1 502 ? 5.623 -21.996 17.381 1.00 84.56 502 VAL A N 1
ATOM 3711 C CA . VAL A 1 502 ? 4.507 -22.777 16.841 1.00 84.56 502 VAL A CA 1
ATOM 3712 C C . VAL A 1 502 ? 3.673 -23.407 17.950 1.00 84.56 502 VAL A C 1
ATOM 3714 O O . VAL A 1 502 ? 4.196 -23.805 18.992 1.00 84.56 502 VAL A O 1
ATOM 3717 N N . PHE A 1 503 ? 2.364 -23.496 17.722 1.00 78.31 503 PHE A N 1
ATOM 3718 C CA . PHE A 1 503 ? 1.380 -23.945 18.709 1.00 78.31 503 PHE A CA 1
ATOM 3719 C C . PHE A 1 503 ? 0.519 -25.068 18.140 1.00 78.31 503 PHE A C 1
ATOM 3721 O O . PHE A 1 503 ? 0.167 -25.020 16.966 1.00 78.31 503 PHE A O 1
ATOM 3728 N N . ILE A 1 504 ? 0.137 -26.037 18.974 1.00 80.12 504 ILE A N 1
ATOM 3729 C CA . ILE A 1 504 ? -0.924 -27.015 18.683 1.00 80.12 504 ILE A CA 1
ATOM 3730 C C . ILE A 1 504 ? -2.145 -26.670 19.540 1.00 80.12 504 ILE A C 1
ATOM 3732 O O . ILE A 1 504 ? -2.008 -26.581 20.761 1.00 80.12 504 ILE A O 1
ATOM 3736 N N . VAL A 1 505 ? -3.326 -26.559 18.928 1.00 78.00 505 VAL A N 1
ATOM 3737 C CA . VAL A 1 505 ? -4.622 -26.478 19.626 1.00 78.00 505 VAL A CA 1
ATOM 3738 C C . VAL A 1 505 ? -5.464 -27.704 19.270 1.00 78.00 505 VAL A C 1
ATOM 3740 O O . VAL A 1 505 ? -5.694 -28.000 18.099 1.00 78.00 505 VAL A O 1
ATOM 3743 N N . THR A 1 506 ? -5.911 -28.431 20.292 1.00 78.81 506 THR A N 1
ATOM 3744 C CA . THR A 1 506 ? -6.718 -29.659 20.198 1.00 78.81 506 THR A CA 1
ATOM 3745 C C . THR A 1 506 ? -8.158 -29.434 20.666 1.00 78.81 506 THR A C 1
ATOM 3747 O O . THR A 1 506 ? -8.448 -28.465 21.368 1.00 78.81 506 THR A O 1
ATOM 3750 N N . SER A 1 507 ? -9.055 -30.369 20.324 1.00 71.94 507 SER A N 1
ATOM 3751 C CA . SER A 1 507 ? -10.461 -30.417 20.774 1.00 71.94 507 SER A CA 1
ATOM 3752 C C . SER A 1 507 ? -10.629 -30.291 22.297 1.00 71.94 507 SER A C 1
ATOM 3754 O O . SER A 1 507 ? -11.627 -29.761 22.781 1.00 71.94 507 SER A O 1
ATOM 3756 N N . THR A 1 508 ? -9.636 -30.747 23.064 1.00 71.88 508 THR A N 1
ATOM 3757 C CA . THR A 1 508 ? -9.563 -30.649 24.529 1.00 71.88 508 THR A CA 1
ATOM 3758 C C . THR A 1 508 ? -8.126 -30.366 24.986 1.00 71.88 508 THR A C 1
ATOM 3760 O O . THR A 1 508 ? -7.176 -30.571 24.229 1.00 71.88 508 THR A O 1
ATOM 3763 N N . GLY A 1 509 ? -7.954 -29.920 26.236 1.00 72.56 509 GLY A N 1
ATOM 3764 C CA . GLY A 1 509 ? -6.639 -29.711 26.859 1.00 72.56 509 GLY A CA 1
ATOM 3765 C C . GLY A 1 509 ? -5.982 -28.356 26.564 1.00 72.56 509 GLY A C 1
ATOM 3766 O O . GLY A 1 509 ? -6.523 -27.517 25.837 1.00 72.56 509 GLY A O 1
ATOM 3767 N N . LYS A 1 510 ? -4.811 -28.130 27.178 1.00 68.88 510 LYS A N 1
ATOM 3768 C CA . LYS A 1 510 ? -4.031 -26.895 27.010 1.00 68.88 510 LYS A CA 1
ATOM 3769 C C . LYS A 1 510 ? -3.250 -26.889 25.687 1.00 68.88 510 LYS A C 1
ATOM 3771 O O . LYS A 1 510 ? -2.767 -27.950 25.285 1.00 68.88 510 LYS A O 1
ATOM 3776 N N . PRO A 1 511 ? -3.082 -25.722 25.040 1.00 74.44 511 PRO A N 1
ATOM 3777 C CA . PRO A 1 511 ? -2.258 -25.582 23.843 1.00 74.44 511 PRO A CA 1
ATOM 3778 C C . PRO A 1 511 ? -0.810 -26.031 24.083 1.00 74.44 511 PRO A C 1
ATOM 3780 O O . PRO A 1 511 ? -0.231 -25.735 25.129 1.00 74.44 511 PRO A O 1
ATOM 3783 N N . ILE A 1 512 ? -0.183 -26.696 23.106 1.00 80.50 512 ILE A N 1
ATOM 3784 C CA . ILE A 1 512 ? 1.250 -27.024 23.192 1.00 80.50 512 ILE A CA 1
ATOM 3785 C C . ILE A 1 512 ? 2.075 -26.003 22.409 1.00 80.50 512 ILE A C 1
ATOM 3787 O O . ILE A 1 512 ? 2.116 -26.047 21.182 1.00 80.50 512 ILE A O 1
ATOM 3791 N N . ARG A 1 513 ? 2.783 -25.137 23.142 1.00 80.44 513 ARG A N 1
ATOM 3792 C CA . ARG A 1 513 ? 3.796 -24.189 22.647 1.00 80.44 513 ARG A CA 1
ATOM 3793 C C . ARG A 1 513 ? 5.120 -24.904 22.334 1.00 80.44 513 ARG A C 1
ATOM 3795 O O . ARG A 1 513 ? 5.607 -25.702 23.142 1.00 80.44 513 ARG A O 1
ATOM 3802 N N . LYS A 1 514 ? 5.737 -24.596 21.189 1.00 83.25 514 LYS A N 1
ATOM 3803 C CA . LYS A 1 514 ? 7.111 -24.984 20.823 1.00 83.25 514 LYS A CA 1
ATOM 3804 C C . LYS A 1 514 ? 7.832 -23.829 20.130 1.00 83.25 514 LYS A C 1
ATOM 3806 O O . LYS A 1 514 ? 7.518 -23.479 18.996 1.00 83.25 514 LYS A O 1
ATOM 3811 N N . ARG A 1 515 ? 8.858 -23.290 20.788 1.00 84.25 515 ARG A N 1
ATOM 3812 C CA . ARG A 1 515 ? 9.800 -22.350 20.176 1.00 84.25 515 ARG A CA 1
ATOM 3813 C C . ARG A 1 515 ? 10.826 -23.085 19.320 1.00 84.25 515 ARG A C 1
ATOM 3815 O O . ARG A 1 515 ? 11.338 -24.131 19.718 1.00 84.25 515 ARG A O 1
ATOM 3822 N N . VAL A 1 516 ? 11.148 -22.523 18.160 1.00 86.00 516 VAL A N 1
ATOM 3823 C CA . VAL A 1 516 ? 12.066 -23.111 17.180 1.00 86.00 516 VAL A CA 1
ATOM 3824 C C . VAL A 1 516 ? 13.340 -22.267 17.145 1.00 86.00 516 VAL A C 1
ATOM 3826 O O . VAL A 1 516 ? 13.515 -21.383 16.309 1.00 86.00 516 VAL A O 1
ATOM 3829 N N . ALA A 1 517 ? 14.215 -22.507 18.125 1.00 70.25 517 ALA A N 1
ATOM 3830 C CA . ALA A 1 517 ? 15.430 -21.721 18.336 1.00 70.25 517 ALA A CA 1
ATOM 3831 C C . ALA A 1 517 ? 16.291 -21.592 17.061 1.00 70.25 517 ALA A C 1
ATOM 3833 O O . ALA A 1 517 ? 16.398 -22.523 16.262 1.00 70.25 517 ALA A O 1
ATOM 3834 N N . SER A 1 518 ? 16.908 -20.418 16.888 1.00 76.31 518 SER A N 1
ATOM 3835 C CA . SER A 1 518 ? 17.716 -20.035 15.716 1.00 76.31 518 SER A CA 1
ATOM 3836 C C . SER A 1 518 ? 16.977 -19.959 14.366 1.00 76.31 518 SER A C 1
ATOM 3838 O O . SER A 1 518 ? 17.616 -19.689 13.349 1.00 76.31 518 SER A O 1
ATOM 3840 N N . VAL A 1 519 ? 15.651 -20.136 14.323 1.00 89.19 519 VAL A N 1
ATOM 3841 C CA . VAL A 1 519 ? 14.829 -19.910 13.121 1.00 89.19 519 VAL A CA 1
ATOM 3842 C C . VAL A 1 519 ? 14.116 -18.566 13.253 1.00 89.19 519 VAL A C 1
ATOM 3844 O O . VAL A 1 519 ? 13.218 -18.429 14.076 1.00 89.19 519 VAL A O 1
ATOM 3847 N N . THR A 1 520 ? 14.513 -17.568 12.462 1.00 87.69 520 THR A N 1
ATOM 3848 C CA . THR A 1 520 ? 13.979 -16.197 12.565 1.00 87.69 520 THR A CA 1
ATOM 3849 C C . THR A 1 520 ? 12.923 -15.869 11.503 1.00 87.69 520 THR A C 1
ATOM 3851 O O . THR A 1 520 ? 12.829 -16.545 10.473 1.00 87.69 520 THR A O 1
ATOM 3854 N N . ARG A 1 521 ? 12.170 -14.779 11.714 1.00 83.50 521 ARG A N 1
ATOM 3855 C CA . ARG A 1 521 ? 11.196 -14.203 10.772 1.00 83.50 521 ARG A CA 1
ATOM 3856 C C . ARG A 1 521 ? 11.778 -14.038 9.372 1.00 83.50 521 ARG A C 1
ATOM 3858 O O . ARG A 1 521 ? 11.130 -14.439 8.408 1.00 83.50 521 ARG A O 1
ATOM 3865 N N . GLU A 1 522 ? 13.007 -13.524 9.243 1.00 85.44 522 GLU A N 1
ATOM 3866 C CA . GLU A 1 522 ? 13.653 -13.401 7.928 1.00 85.44 522 GLU A CA 1
ATOM 3867 C C . GLU A 1 522 ? 13.812 -14.767 7.249 1.00 85.44 522 GLU A C 1
ATOM 3869 O O . GLU A 1 522 ? 13.452 -14.917 6.084 1.00 85.44 522 GLU A O 1
ATOM 3874 N N . LEU A 1 523 ? 14.312 -15.780 7.964 1.00 85.00 523 LEU A N 1
ATOM 3875 C CA . LEU A 1 523 ? 14.537 -17.112 7.398 1.00 85.00 523 LEU A CA 1
ATOM 3876 C C . LEU A 1 523 ? 13.224 -17.769 6.948 1.00 85.00 523 LEU A C 1
ATOM 3878 O O . LEU A 1 523 ? 13.162 -18.317 5.842 1.00 85.00 523 LEU A O 1
ATOM 3882 N N . VAL A 1 524 ? 12.171 -17.674 7.767 1.00 84.31 524 VAL A N 1
ATOM 3883 C CA . VAL A 1 524 ? 10.851 -18.242 7.452 1.00 84.31 524 VAL A CA 1
ATOM 3884 C C . VAL A 1 524 ? 10.212 -17.524 6.270 1.00 84.31 524 VAL A C 1
ATOM 3886 O O . VAL A 1 524 ? 9.865 -18.194 5.297 1.00 84.31 524 VAL A O 1
ATOM 3889 N N . LEU A 1 525 ? 10.125 -16.189 6.285 1.00 82.19 525 LEU A N 1
ATOM 3890 C CA . LEU A 1 525 ? 9.521 -15.424 5.188 1.00 82.19 525 LEU A CA 1
ATOM 3891 C C . LEU A 1 525 ? 10.294 -15.598 3.874 1.00 82.19 525 LEU A C 1
ATOM 3893 O O . LEU A 1 525 ? 9.684 -15.827 2.834 1.00 82.19 525 LEU A O 1
ATOM 3897 N N . LYS A 1 526 ? 11.630 -15.613 3.905 1.00 79.69 526 LYS A N 1
ATOM 3898 C CA . LYS A 1 526 ? 12.488 -15.860 2.729 1.00 79.69 526 LYS A CA 1
ATOM 3899 C C . LYS A 1 526 ? 12.282 -17.256 2.133 1.00 79.69 526 LYS A C 1
ATOM 3901 O O . LYS A 1 526 ? 12.335 -17.423 0.913 1.00 79.69 526 LYS A O 1
ATOM 3906 N N . SER A 1 527 ? 12.007 -18.264 2.967 1.00 80.56 527 SER A N 1
ATOM 3907 C CA . SER A 1 527 ? 11.642 -19.609 2.502 1.00 80.56 527 SER A CA 1
ATOM 3908 C C . SER A 1 527 ? 10.191 -19.681 2.006 1.00 80.56 527 SER A C 1
ATOM 3910 O O . SER A 1 527 ? 9.934 -20.311 0.982 1.00 80.56 527 SER A O 1
ATOM 3912 N N . ALA A 1 528 ? 9.254 -18.991 2.662 1.00 76.88 528 ALA A N 1
ATOM 3913 C CA . ALA A 1 528 ? 7.845 -18.915 2.271 1.00 76.88 528 ALA A CA 1
ATOM 3914 C C . ALA A 1 528 ? 7.653 -18.190 0.928 1.00 76.88 528 ALA A C 1
ATOM 3916 O O . ALA A 1 528 ? 7.038 -18.743 0.021 1.00 76.88 528 ALA A O 1
ATOM 3917 N N . GLN A 1 529 ? 8.277 -17.025 0.740 1.00 74.06 529 GLN A N 1
ATOM 3918 C CA . GLN A 1 529 ? 8.331 -16.299 -0.535 1.00 74.06 529 GLN A CA 1
ATOM 3919 C C . GLN A 1 529 ? 8.971 -17.145 -1.645 1.00 74.06 529 GLN A C 1
ATOM 3921 O O . GLN A 1 529 ? 8.511 -17.132 -2.789 1.00 74.06 529 GLN A O 1
ATOM 3926 N N . LYS A 1 530 ? 10.017 -17.922 -1.317 1.00 75.94 530 LYS A N 1
ATOM 3927 C CA . LYS A 1 530 ? 10.609 -18.877 -2.260 1.00 75.94 530 LYS A CA 1
ATOM 3928 C C . LYS A 1 530 ? 9.615 -19.980 -2.624 1.00 75.94 530 LYS A C 1
ATOM 3930 O O . LYS A 1 530 ? 9.445 -20.222 -3.812 1.00 75.94 530 LYS A O 1
ATOM 3935 N N . LEU A 1 531 ? 8.954 -20.617 -1.652 1.00 79.12 531 LEU A N 1
ATOM 3936 C CA . LEU A 1 531 ? 7.927 -21.629 -1.921 1.00 79.12 531 LEU A CA 1
ATOM 3937 C C . LEU A 1 531 ? 6.820 -21.056 -2.809 1.00 79.12 531 LEU A C 1
ATOM 3939 O O . LEU A 1 531 ? 6.546 -21.639 -3.851 1.00 79.12 531 LEU A O 1
ATOM 3943 N N . HIS A 1 532 ? 6.260 -19.905 -2.430 1.00 72.50 532 HIS A N 1
ATOM 3944 C CA . HIS A 1 532 ? 5.198 -19.215 -3.156 1.00 72.50 532 HIS A CA 1
ATOM 3945 C C . HIS A 1 532 ? 5.565 -19.012 -4.631 1.00 72.50 532 HIS A C 1
ATOM 3947 O O . HIS A 1 532 ? 4.845 -19.477 -5.507 1.00 72.50 532 HIS A O 1
ATOM 3953 N N . ARG A 1 533 ? 6.735 -18.436 -4.937 1.00 69.81 533 ARG A N 1
ATOM 3954 C CA . ARG A 1 533 ? 7.174 -18.270 -6.333 1.00 69.81 533 ARG A CA 1
ATOM 3955 C C . ARG A 1 533 ? 7.350 -19.604 -7.073 1.00 69.81 533 ARG A C 1
ATOM 3957 O O . ARG A 1 533 ? 6.987 -19.698 -8.242 1.00 69.81 533 ARG A O 1
ATOM 3964 N N . GLU A 1 534 ? 7.888 -20.642 -6.424 1.00 74.12 534 GLU A N 1
ATOM 3965 C CA . GLU A 1 534 ? 8.043 -21.953 -7.073 1.00 74.12 534 GLU A CA 1
ATOM 3966 C C . GLU A 1 534 ? 6.705 -22.707 -7.295 1.00 74.12 534 GLU A C 1
ATOM 3968 O O . GLU A 1 534 ? 6.700 -23.658 -8.077 1.00 74.12 534 GLU A O 1
ATOM 3973 N N . VAL A 1 535 ? 5.582 -22.296 -6.673 1.00 70.94 535 VAL A N 1
ATOM 3974 C CA . VAL A 1 535 ? 4.245 -22.916 -6.866 1.00 70.94 535 VAL A CA 1
ATOM 3975 C C . VAL A 1 535 ? 3.218 -22.041 -7.597 1.00 70.94 535 VAL A C 1
ATOM 3977 O O . VAL A 1 535 ? 2.351 -22.587 -8.270 1.00 70.94 535 VAL A O 1
ATOM 3980 N N . SER A 1 536 ? 3.309 -20.712 -7.518 1.00 65.81 536 SER A N 1
ATOM 3981 C CA . SER A 1 536 ? 2.355 -19.796 -8.169 1.00 65.81 536 SER A CA 1
ATOM 3982 C C . SER A 1 536 ? 2.688 -19.540 -9.645 1.00 65.81 536 SER A C 1
ATOM 3984 O O . SER A 1 536 ? 1.814 -19.192 -10.435 1.00 65.81 536 SER A O 1
ATOM 3986 N N . GLU A 1 537 ? 3.935 -19.765 -10.072 1.00 61.72 537 GLU A N 1
ATOM 3987 C CA . GLU A 1 537 ? 4.292 -19.746 -11.493 1.00 61.72 537 GLU A CA 1
ATOM 3988 C C . GLU A 1 537 ? 3.964 -21.093 -12.165 1.00 61.72 537 GLU A C 1
ATOM 3990 O O . GLU A 1 537 ? 4.652 -22.093 -11.957 1.00 61.72 537 GLU A O 1
ATOM 3995 N N . GLN A 1 538 ? 2.982 -21.117 -13.073 1.00 48.25 53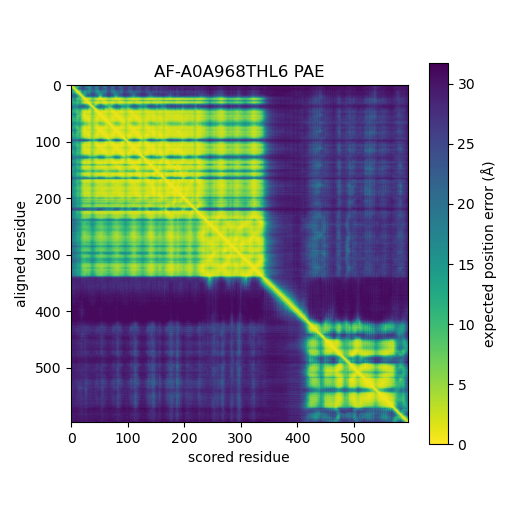8 GLN A N 1
ATOM 3996 C CA . GLN A 1 538 ? 2.536 -22.336 -13.779 1.00 48.25 538 GLN A CA 1
ATOM 3997 C C . GLN A 1 538 ? 3.639 -23.050 -14.600 1.00 48.25 538 GLN A C 1
ATOM 3999 O O . GLN A 1 538 ? 3.503 -24.219 -14.950 1.00 48.25 538 GLN A O 1
ATOM 4004 N N . LYS A 1 539 ? 4.757 -22.372 -14.902 1.00 55.84 539 LYS A N 1
ATOM 4005 C CA . LYS A 1 539 ? 5.947 -22.975 -15.542 1.00 55.84 539 LYS A CA 1
ATOM 4006 C C . LYS A 1 539 ? 6.901 -23.656 -14.548 1.00 55.84 539 LYS A C 1
ATOM 4008 O O . LYS A 1 539 ? 7.755 -24.429 -14.974 1.00 55.84 539 LYS A O 1
ATOM 4013 N N . ARG A 1 540 ? 6.779 -23.368 -13.248 1.00 54.00 540 ARG A N 1
ATOM 4014 C CA . ARG A 1 540 ? 7.615 -23.909 -12.161 1.00 54.00 540 ARG A CA 1
ATOM 4015 C C . ARG A 1 540 ? 6.958 -25.072 -11.423 1.00 54.00 540 ARG A C 1
ATOM 4017 O O . ARG A 1 540 ? 7.685 -25.951 -10.969 1.00 54.00 540 ARG A O 1
ATOM 4024 N N . THR A 1 541 ? 5.625 -25.144 -11.390 1.00 53.06 541 THR A N 1
ATOM 4025 C CA . THR A 1 541 ? 4.856 -26.257 -10.788 1.00 53.06 541 THR A CA 1
ATOM 4026 C C . THR A 1 541 ? 5.190 -27.632 -11.374 1.00 53.06 541 THR A C 1
ATOM 4028 O O . THR A 1 541 ? 5.140 -28.634 -10.667 1.00 53.06 541 THR A O 1
ATOM 4031 N N . VAL A 1 542 ? 5.593 -27.691 -12.648 1.00 54.84 542 VAL A N 1
ATOM 4032 C CA . VAL A 1 542 ? 6.090 -28.909 -13.323 1.00 54.84 542 VAL A CA 1
ATOM 4033 C C . VAL A 1 542 ? 7.546 -29.263 -12.974 1.00 54.84 542 VAL A C 1
ATOM 4035 O O . VAL A 1 542 ? 8.110 -30.203 -13.532 1.00 54.84 542 VAL A O 1
ATOM 4038 N N . THR A 1 543 ? 8.179 -28.529 -12.056 1.00 68.00 543 THR A N 1
ATOM 4039 C CA . THR A 1 543 ? 9.551 -28.761 -11.591 1.00 68.00 543 THR A CA 1
ATOM 4040 C C . THR A 1 543 ? 9.571 -29.097 -10.104 1.00 68.00 543 THR A C 1
ATOM 4042 O O . THR A 1 543 ? 8.772 -28.597 -9.322 1.00 68.00 543 THR A O 1
ATOM 4045 N N . ASN A 1 544 ? 10.560 -29.873 -9.666 1.00 75.38 544 ASN A N 1
ATOM 4046 C CA . ASN A 1 544 ? 10.748 -30.197 -8.248 1.00 75.38 544 ASN A CA 1
ATOM 4047 C C . ASN A 1 544 ? 11.370 -29.047 -7.416 1.00 75.38 544 ASN A C 1
ATOM 4049 O O . ASN A 1 544 ? 11.785 -29.275 -6.279 1.00 75.38 544 ASN A O 1
ATOM 4053 N N . ALA A 1 545 ? 11.456 -27.818 -7.947 1.00 72.06 545 ALA A N 1
ATOM 4054 C CA . ALA A 1 545 ? 12.112 -26.685 -7.283 1.00 72.06 545 ALA A CA 1
ATOM 4055 C C . ALA A 1 545 ? 11.438 -26.283 -5.955 1.00 72.06 545 ALA A C 1
ATOM 4057 O O . ALA A 1 545 ? 12.128 -25.906 -5.003 1.00 72.06 545 ALA A O 1
ATOM 4058 N N . TYR A 1 546 ? 10.112 -26.440 -5.863 1.00 73.00 546 TYR A N 1
ATOM 4059 C CA . TYR A 1 546 ? 9.328 -26.178 -4.652 1.00 73.00 546 TYR A CA 1
ATOM 4060 C C . TYR A 1 546 ? 9.663 -27.131 -3.489 1.00 73.00 546 TYR A C 1
ATOM 4062 O O . TYR A 1 546 ? 9.462 -26.770 -2.329 1.00 73.00 546 TYR A O 1
ATOM 4070 N N . LEU A 1 547 ? 10.221 -28.325 -3.753 1.00 74.19 547 LEU A N 1
ATOM 4071 C CA . LEU A 1 547 ? 10.505 -29.314 -2.704 1.00 74.19 547 LEU A CA 1
ATOM 4072 C C . LEU A 1 547 ? 11.536 -28.822 -1.684 1.00 74.19 547 LEU A C 1
ATOM 4074 O O . LEU A 1 547 ? 11.462 -29.210 -0.522 1.00 74.19 547 LEU A O 1
ATOM 4078 N N . THR A 1 548 ? 12.495 -27.985 -2.087 1.00 79.44 548 THR A N 1
ATOM 4079 C CA . THR A 1 548 ? 13.521 -27.457 -1.175 1.00 79.44 548 THR A CA 1
ATOM 4080 C C . THR A 1 548 ? 12.931 -26.498 -0.130 1.00 79.44 548 THR A C 1
ATOM 4082 O O . THR A 1 548 ? 13.056 -26.801 1.057 1.00 79.44 548 THR A O 1
ATOM 4085 N N . PRO A 1 549 ? 12.253 -25.386 -0.495 1.00 77.69 549 PRO A N 1
ATOM 4086 C CA . PRO A 1 549 ? 11.620 -24.516 0.498 1.00 77.69 549 PRO A CA 1
ATOM 4087 C C . PRO A 1 549 ? 10.463 -25.210 1.240 1.00 77.69 549 PRO A C 1
ATOM 4089 O O . PRO A 1 549 ? 10.325 -25.003 2.442 1.00 77.69 549 PRO A O 1
ATOM 4092 N N . ALA A 1 550 ? 9.697 -26.103 0.592 1.00 74.06 550 ALA A N 1
ATOM 4093 C CA . ALA A 1 550 ? 8.650 -26.880 1.265 1.00 74.06 550 ALA A CA 1
ATOM 4094 C C . ALA A 1 550 ? 9.212 -27.787 2.375 1.00 74.06 550 ALA A C 1
ATOM 4096 O O . ALA A 1 550 ? 8.690 -27.792 3.488 1.00 74.06 550 ALA A O 1
ATOM 4097 N N . LYS A 1 551 ? 10.311 -28.514 2.113 1.00 78.00 551 LYS A N 1
ATOM 4098 C CA . LYS A 1 551 ? 11.005 -29.310 3.142 1.00 78.00 551 LYS A CA 1
ATOM 4099 C C . LYS A 1 551 ? 11.556 -28.435 4.264 1.00 78.00 551 LYS A C 1
ATOM 4101 O O . LYS A 1 551 ? 11.481 -28.840 5.418 1.00 78.00 551 LYS A O 1
ATOM 4106 N N . GLN A 1 552 ? 12.071 -27.249 3.941 1.00 82.31 552 GLN A N 1
ATOM 4107 C CA . GLN A 1 552 ? 12.608 -26.331 4.942 1.00 82.31 552 GLN A CA 1
ATOM 4108 C C . GLN A 1 552 ? 11.515 -25.807 5.886 1.00 82.31 552 GLN A C 1
ATOM 4110 O O . GLN A 1 552 ? 11.694 -25.822 7.100 1.00 82.31 552 GLN A O 1
ATOM 4115 N N . LEU A 1 553 ? 10.359 -25.419 5.340 1.00 81.88 553 LEU A N 1
ATOM 4116 C CA . LEU A 1 553 ? 9.194 -24.990 6.120 1.00 81.88 553 LEU A CA 1
ATOM 4117 C C . LEU A 1 553 ? 8.606 -26.150 6.938 1.00 81.88 553 LEU A C 1
ATOM 4119 O O . LEU A 1 553 ? 8.300 -25.971 8.113 1.00 81.88 553 LEU A O 1
ATOM 4123 N N . TYR A 1 554 ? 8.540 -27.363 6.377 1.00 82.62 554 TYR A N 1
ATOM 4124 C CA . TYR A 1 554 ? 8.150 -28.566 7.125 1.00 82.62 554 TYR A CA 1
ATOM 4125 C C . TYR A 1 554 ? 9.071 -28.822 8.329 1.00 82.62 554 TYR A C 1
ATOM 4127 O O . TYR A 1 554 ? 8.585 -29.081 9.429 1.00 82.62 554 TYR A O 1
ATOM 4135 N N . GLN A 1 555 ? 10.391 -28.716 8.137 1.00 84.94 555 GLN A N 1
ATOM 4136 C CA . GLN A 1 555 ? 11.395 -28.882 9.196 1.00 84.94 555 GLN A CA 1
ATOM 4137 C C . GLN A 1 555 ? 11.289 -27.831 10.306 1.00 84.94 555 GLN A C 1
ATOM 4139 O O . GLN A 1 555 ? 11.646 -28.121 11.444 1.00 84.94 555 GLN A O 1
ATOM 4144 N N . TRP A 1 556 ? 10.813 -26.628 9.988 1.00 89.38 556 TRP A N 1
ATOM 4145 C CA . TRP A 1 556 ? 10.656 -25.550 10.961 1.00 89.38 556 TRP A CA 1
ATOM 4146 C C . TRP A 1 556 ? 9.300 -25.560 11.668 1.00 89.38 556 TRP A C 1
ATOM 4148 O O . TRP A 1 556 ? 9.246 -25.229 12.842 1.00 89.38 556 TRP A O 1
ATOM 4158 N N . ILE A 1 557 ? 8.218 -25.948 10.990 1.00 83.69 557 ILE A N 1
ATOM 4159 C CA . ILE A 1 557 ? 6.850 -25.778 11.509 1.00 83.69 557 ILE A CA 1
ATOM 4160 C C . ILE A 1 557 ? 6.244 -27.100 11.987 1.00 83.69 557 ILE A C 1
ATOM 4162 O O . ILE A 1 557 ? 5.652 -27.157 13.059 1.00 83.69 557 ILE A O 1
ATOM 4166 N N . VAL A 1 558 ? 6.387 -28.176 11.207 1.00 82.94 558 VAL A N 1
ATOM 4167 C CA . VAL A 1 558 ? 5.696 -29.453 11.465 1.00 82.94 558 VAL A CA 1
ATOM 4168 C C . VAL A 1 558 ? 6.591 -30.432 12.223 1.00 82.94 558 VAL A C 1
ATOM 4170 O O . VAL A 1 558 ? 6.139 -31.066 13.175 1.00 82.94 558 VAL A O 1
ATOM 4173 N N . ALA A 1 559 ? 7.871 -30.529 11.849 1.00 83.62 559 ALA A N 1
ATOM 4174 C CA . ALA A 1 559 ? 8.819 -31.456 12.469 1.00 83.62 559 ALA A CA 1
ATOM 4175 C C . ALA A 1 559 ? 8.975 -31.286 14.003 1.00 83.62 559 ALA A C 1
ATOM 4177 O O . ALA A 1 559 ? 9.027 -32.308 14.690 1.00 83.62 559 ALA A O 1
ATOM 4178 N N . PRO A 1 560 ? 8.975 -30.063 14.588 1.00 87.00 560 PRO A N 1
ATOM 4179 C CA . PRO A 1 560 ? 9.042 -29.886 16.047 1.00 87.00 560 PRO A CA 1
ATOM 4180 C C . PRO A 1 560 ? 7.796 -30.377 16.804 1.00 87.00 560 PRO A C 1
ATOM 4182 O O . PRO A 1 560 ? 7.851 -30.573 18.020 1.00 87.00 560 PRO A O 1
ATOM 4185 N N . LEU A 1 561 ? 6.674 -30.560 16.100 1.00 83.44 561 LEU A N 1
ATOM 4186 C CA . LEU A 1 561 ? 5.367 -30.898 16.668 1.00 83.44 561 LEU A CA 1
ATOM 4187 C C . LEU A 1 561 ? 5.052 -32.401 16.610 1.00 83.44 561 LEU A C 1
ATOM 4189 O O . LEU A 1 561 ? 4.195 -32.875 17.355 1.00 83.44 561 LEU A O 1
ATOM 4193 N N . GLU A 1 562 ? 5.741 -33.169 15.759 1.00 79.69 562 GLU A N 1
ATOM 4194 C CA . GLU A 1 562 ? 5.384 -34.562 15.439 1.00 79.69 562 GLU A CA 1
ATOM 4195 C C . GLU A 1 562 ? 5.252 -35.474 16.658 1.00 79.69 562 GLU A C 1
ATOM 4197 O O . GLU A 1 562 ? 4.285 -36.227 16.763 1.00 79.69 562 GLU A O 1
ATOM 4202 N N . THR A 1 563 ? 6.214 -35.401 17.579 1.00 82.06 563 THR A N 1
ATOM 4203 C CA . THR A 1 563 ? 6.236 -36.219 18.798 1.00 82.06 563 THR A CA 1
ATOM 4204 C C . THR A 1 563 ? 5.032 -35.932 19.691 1.00 82.06 563 THR A C 1
ATOM 4206 O O . THR A 1 563 ? 4.559 -36.828 20.382 1.00 82.06 563 THR A O 1
ATOM 4209 N N . GLU A 1 564 ? 4.514 -34.702 19.684 1.00 82.12 564 GLU A N 1
ATOM 4210 C CA . GLU A 1 564 ? 3.342 -34.340 20.478 1.00 82.12 564 GLU A CA 1
ATOM 4211 C C . GLU A 1 564 ? 2.043 -34.737 19.775 1.00 82.12 564 GLU A C 1
ATOM 4213 O O . GLU A 1 564 ? 1.194 -35.375 20.392 1.00 82.12 564 GLU A O 1
ATOM 4218 N N . LEU A 1 565 ? 1.929 -34.472 18.468 1.00 80.31 565 LEU A N 1
ATOM 4219 C CA . LEU A 1 565 ? 0.801 -34.931 17.649 1.00 80.31 565 LEU A CA 1
ATOM 4220 C C . LEU A 1 565 ? 0.602 -36.454 17.794 1.00 80.31 565 LEU A C 1
ATOM 4222 O O . LEU A 1 565 ? -0.516 -36.916 18.017 1.00 80.31 565 LEU A O 1
ATOM 4226 N N . GLN A 1 566 ? 1.694 -37.229 17.788 1.00 79.56 566 GLN A N 1
ATOM 4227 C CA . GLN A 1 566 ? 1.654 -38.676 18.026 1.00 79.56 566 GLN A CA 1
ATOM 4228 C C . GLN A 1 566 ? 1.134 -39.052 19.425 1.00 79.56 566 GLN A C 1
ATOM 4230 O O . GLN A 1 566 ? 0.297 -39.949 19.518 1.00 79.56 566 GLN A O 1
ATOM 4235 N N . LYS A 1 567 ? 1.563 -38.373 20.504 1.00 81.31 567 LYS A N 1
ATOM 4236 C CA . LYS A 1 567 ? 1.032 -38.619 21.866 1.00 81.31 567 LYS A CA 1
ATOM 4237 C C . LYS A 1 567 ? -0.466 -38.344 21.960 1.00 81.31 567 LYS A C 1
ATOM 4239 O O . LYS A 1 567 ? -1.180 -39.104 22.605 1.00 81.31 567 LYS A O 1
ATOM 4244 N N . GLN A 1 568 ? -0.936 -37.279 21.310 1.00 76.75 568 GLN A N 1
ATOM 4245 C CA . GLN A 1 568 ? -2.355 -36.912 21.284 1.00 76.75 568 GLN A CA 1
ATOM 4246 C C . GLN A 1 568 ? -3.205 -37.876 20.429 1.00 76.75 568 GLN A C 1
ATOM 4248 O O . GLN A 1 568 ? -4.429 -37.761 20.405 1.00 76.75 568 GLN A O 1
ATOM 4253 N N . GLY A 1 569 ? -2.584 -38.846 19.743 1.00 71.50 569 GLY A N 1
ATOM 4254 C CA . GLY A 1 569 ? -3.250 -39.814 18.864 1.00 71.50 569 GLY A CA 1
ATOM 4255 C C . GLY A 1 569 ? -3.549 -39.282 17.458 1.00 71.50 569 GLY A C 1
ATOM 4256 O O . GLY A 1 569 ? -4.272 -39.927 16.697 1.00 71.50 569 GLY A O 1
ATOM 4257 N N . ILE A 1 570 ? -2.998 -38.118 17.107 1.00 72.94 570 ILE A N 1
ATOM 4258 C CA . ILE A 1 570 ? -3.240 -37.417 15.847 1.00 72.94 570 ILE A CA 1
ATOM 4259 C C . ILE A 1 570 ? -2.359 -38.038 14.756 1.00 72.94 570 ILE A C 1
ATOM 4261 O O . ILE A 1 570 ? -1.128 -38.060 14.844 1.00 72.94 570 ILE A O 1
ATOM 4265 N N . LYS A 1 571 ? -2.995 -38.573 13.712 1.00 60.69 571 LYS A N 1
ATOM 4266 C CA . LYS A 1 571 ? -2.322 -39.288 12.618 1.00 60.69 571 LYS A CA 1
ATOM 4267 C C . LYS A 1 571 ? -1.983 -38.324 11.482 1.00 60.69 571 LYS A C 1
ATOM 4269 O O . LYS A 1 571 ? -2.832 -37.550 11.059 1.00 60.69 571 LYS A O 1
ATOM 4274 N N . LYS A 1 572 ? -0.763 -38.412 10.938 1.00 48.72 572 LYS A N 1
ATOM 4275 C CA . LYS A 1 572 ? -0.360 -37.638 9.753 1.00 48.72 572 LYS A CA 1
ATOM 4276 C C . LYS A 1 572 ? -1.112 -38.127 8.503 1.00 48.72 572 LYS A C 1
ATOM 4278 O O . LYS A 1 572 ? -0.719 -39.146 7.935 1.00 48.72 572 LYS A O 1
ATOM 4283 N N . SER A 1 573 ? -2.098 -37.378 8.010 1.00 40.31 573 SER A N 1
ATOM 4284 C CA . SER A 1 573 ? -2.590 -37.536 6.633 1.00 40.31 573 SER A CA 1
ATOM 4285 C C . SER A 1 573 ? -2.977 -36.201 5.992 1.00 40.31 573 SER A C 1
ATOM 4287 O O . SER A 1 573 ? -3.892 -35.528 6.448 1.00 40.31 573 SER A O 1
ATOM 4289 N N . ARG A 1 574 ? -2.280 -35.892 4.886 1.00 37.19 574 ARG A N 1
ATOM 4290 C CA . ARG A 1 574 ? -2.583 -34.863 3.874 1.00 37.19 574 ARG A CA 1
ATOM 4291 C C . ARG A 1 574 ? -2.594 -33.396 4.358 1.00 37.19 574 ARG A C 1
ATOM 4293 O O . ARG A 1 574 ? -3.449 -32.969 5.122 1.00 37.19 574 ARG A O 1
ATOM 4300 N N . LEU A 1 575 ? -1.665 -32.588 3.828 1.00 34.38 575 LEU A N 1
ATOM 4301 C CA . LEU A 1 575 ? -1.818 -31.126 3.828 1.00 34.38 575 LEU A CA 1
ATOM 4302 C C . LEU A 1 575 ? -2.985 -30.759 2.902 1.00 34.38 575 LEU A C 1
ATOM 4304 O O . LEU A 1 575 ? -2.981 -31.154 1.733 1.00 34.38 575 LEU A O 1
ATOM 4308 N N . LEU A 1 576 ? -3.924 -29.959 3.399 1.00 26.75 576 LEU A N 1
ATOM 4309 C CA . LEU A 1 576 ? -4.849 -29.189 2.572 1.00 26.75 576 LEU A CA 1
ATOM 4310 C C . LEU A 1 576 ? -4.374 -27.728 2.540 1.00 26.75 576 LEU A C 1
ATOM 4312 O O . LEU A 1 576 ? -3.919 -27.224 3.560 1.00 26.75 576 LEU A O 1
ATOM 4316 N N . SER A 1 577 ? -4.434 -27.123 1.346 1.00 26.25 577 SER A N 1
ATOM 4317 C CA . SER A 1 577 ? -4.240 -25.694 1.009 1.00 26.25 577 SER A CA 1
ATOM 4318 C C . SER A 1 577 ? -3.159 -24.882 1.765 1.00 26.25 577 SER A C 1
ATOM 4320 O O . SER A 1 577 ? -3.345 -24.549 2.935 1.00 26.25 577 SER A O 1
ATOM 4322 N N . PRO A 1 578 ? -2.083 -24.416 1.092 1.00 27.16 578 PRO A N 1
ATOM 4323 C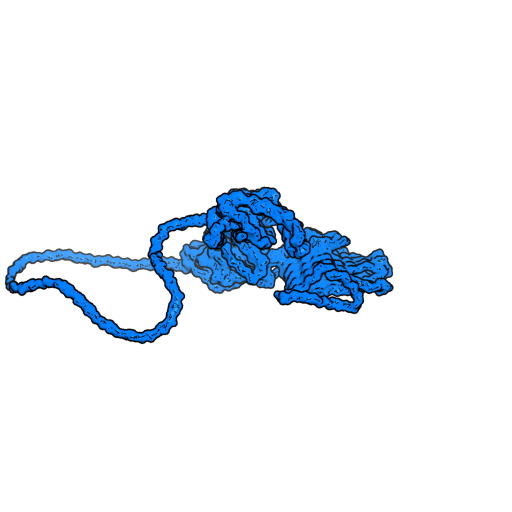 CA . PRO A 1 578 ? -1.230 -23.352 1.626 1.00 27.16 578 PRO A CA 1
ATOM 4324 C C . PRO A 1 578 ? -1.953 -21.995 1.530 1.00 27.16 578 PRO A C 1
ATOM 4326 O O . PRO A 1 578 ? -1.739 -21.230 0.590 1.00 27.16 578 PRO A O 1
ATOM 4329 N N . THR A 1 579 ? -2.830 -21.709 2.491 1.00 33.97 579 THR A N 1
ATOM 4330 C CA . THR A 1 579 ? -3.626 -20.474 2.518 1.00 33.97 579 THR A CA 1
ATOM 4331 C C . THR A 1 579 ? -2.866 -19.343 3.211 1.00 33.97 579 THR A C 1
ATOM 4333 O O . THR A 1 579 ? -3.031 -19.115 4.403 1.00 33.97 579 THR A O 1
ATOM 4336 N N . LEU A 1 580 ? -2.113 -18.601 2.392 1.00 35.53 580 LEU A N 1
ATOM 4337 C CA . LEU A 1 580 ? -1.650 -17.226 2.635 1.00 35.53 580 LEU A CA 1
ATOM 4338 C C . LEU A 1 580 ? -0.505 -17.040 3.654 1.00 35.53 580 LEU A C 1
ATOM 4340 O O . LEU A 1 580 ? -0.256 -17.846 4.548 1.00 35.53 580 LEU A O 1
ATOM 4344 N N . VAL A 1 581 ? 0.260 -15.963 3.447 1.00 34.06 581 VAL A N 1
ATOM 4345 C CA . VAL A 1 581 ? 1.428 -15.574 4.253 1.00 34.06 581 VAL A CA 1
ATOM 4346 C C . VAL A 1 581 ? 1.344 -14.068 4.487 1.00 34.06 581 VAL A C 1
ATOM 4348 O O . VAL A 1 581 ? 1.680 -13.295 3.591 1.00 34.06 581 VAL A O 1
ATOM 4351 N N . CYS A 1 582 ? 0.898 -13.657 5.673 1.00 33.72 582 CYS A N 1
ATOM 4352 C CA . CYS A 1 582 ? 0.836 -12.248 6.066 1.00 33.72 582 CYS A CA 1
ATOM 4353 C C . CYS A 1 582 ? 2.122 -11.827 6.796 1.00 33.72 582 CYS A C 1
ATOM 4355 O O . CYS A 1 582 ? 2.877 -12.659 7.301 1.00 33.72 582 CYS A O 1
ATOM 4357 N N . ASP A 1 583 ? 2.377 -10.520 6.898 1.00 35.34 583 ASP A N 1
ATOM 4358 C CA . ASP A 1 583 ? 3.641 -9.998 7.444 1.00 35.34 583 ASP A CA 1
ATOM 4359 C C . ASP A 1 583 ? 3.883 -10.302 8.939 1.00 35.34 583 ASP A C 1
ATOM 4361 O O . ASP A 1 583 ? 5.022 -10.220 9.413 1.00 35.34 583 ASP A O 1
ATOM 4365 N N . ARG A 1 584 ? 2.845 -10.677 9.695 1.00 33.34 584 ARG A N 1
ATOM 4366 C CA . ARG A 1 584 ? 2.924 -10.971 11.140 1.00 33.34 584 ARG A CA 1
ATOM 4367 C C . ARG A 1 584 ? 2.716 -12.445 11.508 1.00 33.34 584 ARG A C 1
ATOM 4369 O O . ARG A 1 584 ? 3.314 -12.891 12.486 1.00 33.34 584 ARG A O 1
ATOM 4376 N N . TYR A 1 585 ? 1.952 -13.208 10.724 1.00 36.59 585 TYR A N 1
ATOM 4377 C CA . TYR A 1 585 ? 1.595 -14.601 11.026 1.00 36.59 585 TYR A CA 1
ATOM 4378 C C . TYR A 1 585 ? 1.636 -15.508 9.793 1.00 36.59 585 TYR A C 1
ATOM 4380 O O . TYR A 1 585 ? 1.362 -15.081 8.671 1.00 36.59 585 TYR A O 1
ATOM 4388 N N . LEU A 1 586 ? 1.909 -16.794 10.026 1.00 35.53 586 LEU A N 1
ATOM 4389 C CA . LEU A 1 586 ? 1.765 -17.860 9.038 1.00 35.53 586 LEU A CA 1
ATOM 4390 C C . LEU A 1 586 ? 0.647 -18.808 9.495 1.00 35.53 586 LEU A C 1
ATOM 4392 O O . LEU A 1 586 ? 0.869 -19.726 10.288 1.00 35.53 586 LEU A O 1
ATOM 4396 N N . LEU A 1 587 ? -0.571 -18.569 9.008 1.00 33.75 587 LEU A N 1
ATOM 4397 C CA . LEU A 1 587 ? -1.748 -19.342 9.392 1.00 33.75 587 LEU A CA 1
ATOM 4398 C C . LEU A 1 587 ? -1.863 -20.618 8.545 1.00 33.75 587 LEU A C 1
ATOM 4400 O O . LEU A 1 587 ? -2.279 -20.587 7.392 1.00 33.75 587 LEU A O 1
ATOM 4404 N N . LEU A 1 588 ? -1.536 -21.769 9.130 1.00 35.12 588 LEU A N 1
ATOM 4405 C CA . LEU A 1 588 ? -1.695 -23.071 8.481 1.00 35.12 588 LEU A CA 1
ATOM 4406 C C . LEU A 1 588 ? -2.899 -23.807 9.081 1.00 35.12 588 LEU A C 1
ATOM 4408 O O . LEU A 1 588 ? -2.762 -24.652 9.963 1.00 35.12 588 LEU A O 1
ATOM 4412 N N . ARG A 1 589 ? -4.107 -23.493 8.591 1.00 32.19 589 ARG A N 1
ATOM 4413 C CA . ARG A 1 589 ? -5.344 -24.203 8.970 1.00 32.19 589 ARG A CA 1
ATOM 4414 C C . ARG A 1 589 ? -5.343 -25.635 8.410 1.00 32.19 589 ARG A C 1
ATOM 4416 O O . ARG A 1 589 ? -5.826 -25.895 7.312 1.00 32.19 589 ARG A O 1
ATOM 4423 N N . PHE A 1 590 ? -4.800 -26.581 9.176 1.00 34.00 590 PHE A N 1
ATOM 4424 C CA . PHE A 1 590 ? -4.826 -28.006 8.839 1.00 34.00 590 PHE A CA 1
ATOM 4425 C C . PHE A 1 590 ? -6.209 -28.619 9.095 1.00 34.00 590 PHE A C 1
ATOM 4427 O O . PHE A 1 590 ? -6.699 -28.619 10.219 1.00 34.00 590 PHE A O 1
ATOM 4434 N N . THR A 1 591 ? -6.791 -29.251 8.074 1.00 29.44 591 THR A N 1
ATOM 4435 C CA . THR A 1 591 ? -7.865 -30.244 8.245 1.00 29.44 591 THR A CA 1
ATOM 4436 C C . THR A 1 591 ? -7.346 -31.583 7.731 1.00 29.44 591 THR A C 1
ATOM 4438 O O . THR A 1 591 ? -7.166 -31.756 6.527 1.00 29.44 591 THR A O 1
ATOM 4441 N N . MET A 1 592 ? -7.045 -32.520 8.633 1.00 33.66 592 MET A N 1
ATOM 4442 C CA . MET A 1 592 ? -6.493 -33.827 8.256 1.00 33.66 592 MET A CA 1
ATOM 4443 C C . MET A 1 592 ? -7.613 -34.815 7.942 1.00 33.66 592 MET A C 1
ATOM 4445 O O . MET A 1 592 ? -8.290 -35.327 8.832 1.00 33.66 592 MET A O 1
ATOM 4449 N N . VAL A 1 593 ? -7.794 -35.073 6.649 1.00 27.14 593 VAL A N 1
ATOM 4450 C CA . VAL A 1 593 ? -8.795 -36.000 6.111 1.00 27.14 593 VAL A CA 1
ATOM 4451 C C . VAL A 1 593 ? -8.127 -37.334 5.763 1.00 27.14 593 VAL A C 1
ATOM 4453 O O . VAL A 1 593 ? -6.941 -37.397 5.425 1.00 27.14 593 VAL A O 1
ATOM 4456 N N . LYS A 1 594 ? -8.895 -38.418 5.875 1.00 26.72 594 LYS A N 1
ATOM 4457 C CA . LYS A 1 594 ? -8.497 -39.781 5.516 1.00 26.72 594 LYS A CA 1
ATOM 4458 C C . LYS A 1 594 ? -8.574 -39.984 3.996 1.00 26.72 594 LYS A C 1
ATOM 4460 O O . LYS A 1 594 ? -9.649 -39.837 3.420 1.00 26.72 594 LYS A O 1
ATOM 4465 N N . ASP A 1 595 ? -7.476 -40.424 3.384 1.00 25.58 595 ASP A N 1
ATOM 4466 C CA . ASP A 1 595 ? -7.520 -41.092 2.076 1.00 25.58 595 ASP A CA 1
ATOM 4467 C C . ASP A 1 595 ? -8.019 -42.543 2.242 1.00 25.58 595 ASP A C 1
ATOM 4469 O O . ASP A 1 595 ? -7.819 -43.161 3.293 1.00 25.58 595 ASP A O 1
ATOM 4473 N N . SER A 1 596 ? -8.734 -43.050 1.230 1.00 30.77 596 SER A N 1
ATOM 4474 C CA . SER A 1 596 ? -9.442 -44.346 1.264 1.00 30.77 596 SER A CA 1
ATOM 4475 C C . SER A 1 596 ? -8.559 -45.533 0.892 1.00 30.77 596 SER A C 1
ATOM 4477 O O . SER A 1 596 ? -7.820 -45.406 -0.108 1.00 30.77 596 SER A O 1
#

Foldseek 3Di:
DDADEDDPDDDDDPDPWDPDPQTEAEAPAEAEWFFPDPPAEGETAAAEDETLAEYAEEEYYQEDEHQEAYDTYAYAYHHAYEYYYEEYAQEWEHAHDYAHTFGYAYHAEYQEEYYYQAYHQEYEYPHHQRTAGYEYEHEYDQYAYAHRHYDPPDQFRAERAGSDAEHEYAYEYQQHLLSNWEWACDRPRHYHVAWHDMHPDIGGTDTGNAAAWDWDDDPVGYIYIYGHDADAKAWDAQDDAAEEAAQDKDKDAQVVRVGDIGGDSNHLKWKFWQFAPPQKFKDFPRHTDDGGDTDDRGTGIMIGDHHPDAAKDQARTWMWIDSPRHIYDIHGHMYHYHYPDPPPDPPDDPDDDDDDDDDDDDDDDDDDDDDDDDDDDDDDDDDDDDDDDDDDDDDDDDDDDDDDDDDDDDDDDDDPPDQPDLVLQQVVLVVVLSQVCSVDPPPDDPPSQGLVNVLVVQVVCCVVPVAWDKFKWKFFAQPPDDPPDSDDPPDDPFDQATWIKMWIGTNDDDIDIDTQPPHGLVNLVVLVVQLCVCCVPPVNVVDCSNVVSVVVNCVRGVVVCVVVCVVVVHDDADQDDQPDDDSTIRGRGDDHDDDD

Radius of gyration: 39.73 Å; Cα contacts (8 Å, |Δi|>4): 1318; chains: 1; bounding box: 115×76×132 Å

Sequence (596 aa):
MGNIGSEFSGTTFNSPGSVTSPGNVTVTGNITTIAGSPTFGSRVDTVIISAPGDITTGNINTSTTSSFNIDTGGVNLNAGGNLQTGAVNTSATVTGSTDITRAGNVRLNAVGNIIFNSIDTRASSTLSQNGNAGNILVSTQRGTVRGLETAASSTFTIDARSDESRGSVEILHGGGVDNVPFIVGDATINGTFSGIATKNQSLNSQSFAEPGRLTFGNIEEDRIIINFQNSAPTLPQIVAPLNTNQNQPISFILATLGLFPTDADDDNVAIQISTILPGAIFTSNGEILRPGDTITSRSNLEFTPPTGTTGTINNAFSLVASDRVSNSTPTNVGVEVASTNPPIEPPPIEPPPIEPPPVENPPIENPPIENPPDSEEKPVVKEEPQPESEQEPDFKEEEDNKTEDDLPKEIASSNQSSIEVDPFVSELEESITNQFEGYLDDEIEPDVKDLPDAREALNNVEKNTGIKPALVYAMFVPETVSDTDSKIPQKIIPKNSDVLEVFIVTSTGKPIRKRVASVTRELVLKSAQKLHREVSEQKRTVTNAYLTPAKQLYQWIVAPLETELQKQGIKKSRLLSPTLVCDRYLLLRFTMVKDS

Solvent-accessible surface area (backbone atoms only — not comparable to full-atom values): 33631 Å² total; per-residue (Å²): 128,78,92,59,82,64,79,98,62,88,82,82,83,84,65,89,67,61,88,54,83,61,37,52,44,77,42,98,39,68,48,55,39,53,51,58,78,68,86,81,33,34,58,23,56,60,50,75,50,75,24,67,10,32,33,38,40,29,33,37,36,18,42,53,74,39,62,36,33,35,40,27,8,32,40,41,42,39,18,51,23,30,27,39,40,30,42,39,33,12,25,18,40,25,75,29,94,49,71,44,23,27,14,10,38,38,35,43,35,19,40,30,38,37,39,32,28,16,36,30,13,26,9,35,32,80,71,68,38,38,2,25,14,9,40,36,39,40,39,19,66,31,10,25,42,23,23,65,33,51,24,99,90,52,81,24,10,34,33,13,32,32,64,58,33,62,4,32,41,38,39,37,23,20,24,27,50,72,56,38,45,44,18,32,45,38,32,89,71,20,17,19,39,25,23,41,34,26,56,90,44,70,49,58,70,49,75,46,80,67,77,41,82,47,77,44,70,44,94,92,66,33,31,44,33,46,30,39,44,80,68,63,26,38,46,58,74,62,90,70,57,48,77,34,44,44,76,39,64,39,77,49,38,41,54,83,72,61,47,58,69,51,56,83,59,69,46,56,66,43,40,28,31,65,41,64,38,90,71,44,49,40,30,44,90,81,47,79,61,52,66,73,41,75,55,59,50,79,42,61,32,35,42,28,67,35,84,79,50,60,48,80,34,71,64,43,30,25,35,24,22,25,44,84,85,51,55,20,70,72,26,49,38,27,34,34,22,44,72,76,72,74,80,79,76,75,76,82,78,76,80,77,83,82,80,80,81,88,82,90,78,86,91,85,88,87,89,83,91,89,90,86,84,88,86,89,89,88,90,86,84,90,84,89,85,87,90,87,86,88,85,87,92,87,83,88,86,78,92,86,85,89,84,86,90,81,88,84,91,80,92,81,92,76,80,83,73,79,78,79,76,56,64,52,54,47,58,42,46,52,60,48,47,70,59,51,53,80,71,48,76,84,90,61,83,72,84,84,60,48,59,68,50,50,24,47,53,29,42,52,44,25,71,76,66,75,46,62,49,50,42,42,48,37,40,58,42,60,80,86,63,59,97,83,58,78,64,77,72,94,79,73,79,89,49,60,72,15,26,34,33,32,37,41,43,46,49,64,82,81,65,48,78,46,75,36,85,97,38,24,40,45,60,50,50,58,32,48,56,49,26,48,56,29,57,71,36,82,84,33,55,86,43,76,71,29,54,59,35,46,51,51,50,39,59,65,63,49,57,81,42,47,74,55,40,50,73,76,63,32,72,94,38,67,93,49,75,94,62,66,78,56,102,71,41,42,55,47,74,50,61,71,56,85,85,134

pLDDT: mean 72.84, std 21.93, range [24.97, 98.69]